Protein AF-V6LPE5-F1 (afdb_monomer)

Foldseek 3Di:
DDLLVVLCVVVVHDPVLLDQDDLVVLVVVDPDSVVSVVVSVVSVVVSVVVVVSSVVSSVVCVVVVVPDDPVPPDDDPVPVVPPPDDDDDDDDDDDDDDDDDDDDDDDDDDDDPPPCVVVVVVVVVVVVVVVVVVVVVVVVVVVVCVPPPPDVVVVVVVVVVVVVVVVVVVVVVVVVVVVVVVVVVVVVVVVVVVVVVVVVVVVVVVVVVVVVVVVVVVVVVVVVVVVVVVVVVVVVVVVVVVVVVVVVVVVVVVVVVVVVVVVVVVVVVVVVVVVVVVVVVVVVVVVVVVVVVVVVVVVVVVVVVVVVVVVVVVVVVVVVVVVVVVVVVVVVVVVVVVVVVVVVVVVVVVVVVVVVVVVVVVVVVVVVVVVVVVVVVVVVVVVVVVVVVVVVVVVVVVVVVVVVVVVVVVVVVVVVVVVVVVVVVVVVVVVVVVVVVCVVPDDDDDPDVVPPDPPDDDDDDD

Sequence (462 aa):
MSVRKLAAQRLGIQLADLKTPSKQEFINKYRDPAVADIHFNAYLDYQEKIISDLRVEEAQIEEKGILNFEFKTLGSPADL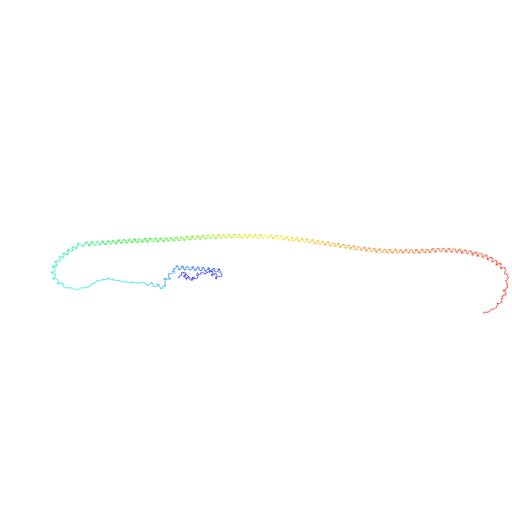EKYLKHDRSNANSRSNNMTQKQNPPHILKQLQVKQRYLQQLQEEKNHKSKLMNKMEEKQQHADQLAQNGSDSVKQQLEQQAQLKAEKQAKIEELRIDNMKKLEKQKQELNEKQIQKQAHMELQSERKEQELREKVIAQQALFTEKQEKINQINQAKKEQQERMKVEFEHKTAKANEFYEMNRQQKQQELHEKLVKEQEHLQQQMAETKRQLEIHQAQKVEKMEQKMAQIDQKLYEQKIKQQQEIEFKKQLSSERQQKMQERFDEKQKQQLLKQQKVVENQQTKFQQSEAIKQKQCQQTREAAEKEAAKAEIARKQAIQRQNREEYEKQIKFAQNEEKTEEVRMRKVAKEQENERIKMMSMHLNGIGDVEKAINVLKRSQGAE

Organism: NCBI:txid348837

pLDDT: mean 74.79, std 18.45, range [27.72, 95.12]

Radius of gyration: 140.26 Å; Cα contacts (8 Å, |Δi|>4): 39; chains: 1; bounding box: 260×106×391 Å

Secondary structure (DSSP, 8-state):
--HHHHHHHHHT--TTTT-PPPHHHHHTTSSSHHHHHHHHHHHHHHHHHHHHHHHHHHHHHHHTT-SSSHHHH---TTSGGGGGS--------------------------GGGGSHHHHHHHHHHHHHHHHHHHHHHHHHHHHHHSSSHHHHHHHHHHHHHHHHHHHHHHHHHHHHHHHHHHHHHHHHHHHHHHHHHHHHHHHHHHHHHHHHHHHHHHHHHHHHHHHHHHHHHHHHHHHHHHHHHHHHHHHHHHHHHHHHHHHHHHHHHHHHHHHHHHHHHHHHHHHHHHHHHHHHHHHHHHHHHHHHHHHHHHHHHHHHHHHHHHHHHHHHHHHHHHHHHHHHHHHHHHHHHHHHHHHHHHHHHHHHHHHHHHHHHHHHHHHHHHHHHHHHHHHHHHHHHHHHHHHHHHHHHHHHHHHHHHHHHHHHHHHHHHHHHHTT-------TTSS----------

Mean predicted aligned error: 23.84 Å

Structure (mmCIF, N/CA/C/O backbone):
data_AF-V6LPE5-F1
#
_entry.id   AF-V6LPE5-F1
#
loop_
_atom_site.group_PDB
_atom_site.id
_atom_site.type_symbol
_atom_site.label_atom_id
_atom_site.label_alt_id
_atom_site.label_comp_id
_atom_site.label_asym_id
_atom_site.label_entity_id
_atom_site.label_seq_id
_atom_site.pdbx_PDB_ins_code
_atom_site.Cartn_x
_atom_site.Cartn_y
_atom_site.Cartn_z
_atom_site.occupancy
_atom_site.B_iso_or_equiv
_atom_site.auth_seq_id
_atom_site.auth_comp_id
_atom_site.auth_asym_id
_atom_site.auth_atom_id
_atom_site.pdbx_PDB_model_num
ATOM 1 N N . MET A 1 1 ? 21.918 -23.410 -68.013 1.00 60.50 1 MET A N 1
ATOM 2 C CA . MET A 1 1 ? 21.530 -23.542 -66.587 1.00 60.50 1 MET A CA 1
ATOM 3 C C . MET A 1 1 ? 21.703 -22.168 -65.941 1.00 60.50 1 MET A C 1
ATOM 5 O O . MET A 1 1 ? 22.521 -21.418 -66.452 1.00 60.50 1 MET A O 1
ATOM 9 N N . SER A 1 2 ? 20.938 -21.788 -64.912 1.00 76.06 2 SER A N 1
ATOM 10 C CA . SER A 1 2 ? 21.169 -20.515 -64.199 1.00 76.06 2 SER A CA 1
ATOM 11 C C . SER A 1 2 ? 22.231 -20.677 -63.106 1.00 76.06 2 SER A C 1
ATOM 13 O O . SER A 1 2 ? 22.337 -21.767 -62.543 1.00 76.06 2 SER A O 1
ATOM 15 N N . VAL A 1 3 ? 22.961 -19.600 -62.777 1.00 76.12 3 VAL A N 1
ATOM 16 C CA . VAL A 1 3 ? 24.009 -19.569 -61.731 1.00 76.12 3 VAL A CA 1
ATOM 17 C C . VAL A 1 3 ? 23.500 -20.215 -60.440 1.00 76.12 3 VAL A C 1
ATOM 19 O O . VAL A 1 3 ? 24.021 -21.241 -60.017 1.00 76.12 3 VAL A O 1
ATOM 22 N N . ARG A 1 4 ? 22.365 -19.726 -59.922 1.00 78.00 4 ARG A N 1
ATOM 23 C CA . ARG A 1 4 ? 21.682 -20.246 -58.726 1.00 78.00 4 ARG A CA 1
ATOM 24 C C . ARG A 1 4 ? 21.377 -21.745 -58.736 1.00 78.00 4 ARG A C 1
ATOM 26 O O . ARG A 1 4 ? 21.377 -22.381 -57.687 1.00 78.00 4 ARG A O 1
ATOM 33 N N . LYS A 1 5 ? 21.091 -22.326 -59.909 1.00 79.06 5 LYS A N 1
ATOM 34 C CA . LYS A 1 5 ? 20.850 -23.774 -60.046 1.00 79.06 5 LYS A CA 1
ATOM 35 C C . LYS A 1 5 ? 22.156 -24.566 -60.007 1.00 79.06 5 LYS A C 1
ATOM 37 O O . LYS A 1 5 ? 22.173 -25.634 -59.409 1.00 79.06 5 LYS A O 1
ATOM 42 N N . LEU A 1 6 ? 23.233 -24.032 -60.586 1.00 77.00 6 LEU A N 1
ATOM 43 C CA . LEU A 1 6 ? 24.559 -24.647 -60.532 1.00 77.00 6 LEU A CA 1
ATOM 44 C C . LEU A 1 6 ? 25.176 -24.543 -59.126 1.00 77.00 6 LEU A C 1
ATOM 46 O O . LEU A 1 6 ? 25.705 -25.534 -58.633 1.00 77.00 6 LEU A O 1
ATOM 50 N N . ALA A 1 7 ? 25.040 -23.392 -58.459 1.00 79.00 7 ALA A N 1
ATOM 51 C CA . ALA A 1 7 ? 25.471 -23.183 -57.075 1.00 79.00 7 ALA A CA 1
ATOM 52 C C . ALA A 1 7 ? 24.767 -24.154 -56.113 1.00 79.00 7 ALA A C 1
ATOM 54 O O . ALA A 1 7 ? 25.421 -24.911 -55.399 1.00 79.00 7 ALA A O 1
ATOM 55 N N . ALA A 1 8 ? 23.431 -24.220 -56.166 1.00 80.19 8 ALA A N 1
ATOM 56 C CA . ALA A 1 8 ? 22.659 -25.160 -55.355 1.00 80.19 8 ALA A CA 1
ATOM 57 C C . ALA A 1 8 ? 23.017 -26.629 -55.648 1.00 80.19 8 ALA A C 1
ATOM 59 O O . ALA A 1 8 ? 23.163 -27.413 -54.715 1.00 80.19 8 ALA A O 1
ATOM 60 N N . GLN A 1 9 ? 23.245 -26.991 -56.918 1.00 78.62 9 GLN A N 1
ATOM 61 C CA . GLN A 1 9 ? 23.686 -28.339 -57.288 1.00 78.62 9 GLN A CA 1
ATOM 62 C C . GLN A 1 9 ? 25.085 -28.680 -56.742 1.00 78.62 9 GLN A C 1
ATOM 64 O O . GLN A 1 9 ? 25.290 -29.808 -56.300 1.00 78.62 9 GLN A O 1
ATOM 69 N N . ARG A 1 10 ? 26.035 -27.732 -56.738 1.00 77.75 10 ARG A N 1
ATOM 70 C CA . ARG A 1 10 ? 27.380 -27.927 -56.158 1.00 77.75 10 ARG A CA 1
ATOM 71 C C . ARG A 1 10 ? 27.350 -28.081 -54.639 1.00 77.75 10 ARG A C 1
ATOM 73 O O . ARG A 1 10 ? 28.078 -28.912 -54.109 1.00 77.75 10 ARG A O 1
ATOM 80 N N . LEU A 1 11 ? 26.498 -27.315 -53.958 1.00 79.50 11 LEU A N 1
ATOM 81 C CA . LEU A 1 11 ? 26.328 -27.373 -52.502 1.00 79.50 11 LEU A CA 1
ATOM 82 C C . LEU A 1 11 ? 25.383 -28.502 -52.035 1.00 79.50 11 LEU A C 1
ATOM 84 O O . LEU A 1 11 ? 25.209 -28.691 -50.835 1.00 79.50 11 LEU A O 1
ATOM 88 N N . GLY A 1 12 ? 24.760 -29.250 -52.955 1.00 79.88 12 GLY A N 1
ATOM 89 C CA . GLY A 1 12 ? 23.827 -30.342 -52.638 1.00 79.88 12 GLY A CA 1
ATOM 90 C C . GLY A 1 12 ? 22.448 -29.898 -52.123 1.00 79.88 12 GLY A C 1
ATOM 91 O O . GLY A 1 12 ? 21.710 -30.714 -51.577 1.00 79.88 12 GLY A O 1
ATOM 92 N N . ILE A 1 13 ? 22.090 -28.622 -52.291 1.00 79.56 13 ILE A N 1
ATOM 93 C CA . ILE A 1 13 ? 20.876 -27.997 -51.741 1.00 79.56 13 ILE A CA 1
ATOM 94 C C . ILE A 1 13 ? 19.728 -28.100 -52.750 1.00 79.56 13 ILE A C 1
ATOM 96 O O . ILE A 1 13 ? 19.902 -27.754 -53.924 1.00 79.56 13 ILE A O 1
ATOM 100 N N . GLN A 1 14 ? 18.521 -28.485 -52.320 1.00 77.00 14 GLN A N 1
ATOM 101 C CA . GLN A 1 14 ? 17.350 -28.364 -53.190 1.00 77.00 14 GLN A CA 1
ATOM 102 C C . GLN A 1 14 ? 16.795 -26.939 -53.112 1.00 77.00 14 GLN A C 1
ATOM 104 O O . GLN A 1 14 ? 16.502 -26.417 -52.042 1.00 77.00 14 GLN A O 1
ATOM 109 N N . LEU A 1 15 ? 16.558 -26.298 -54.261 1.00 73.56 15 LEU A N 1
ATOM 110 C CA . LEU A 1 15 ? 15.965 -24.950 -54.299 1.00 73.56 15 LEU A CA 1
ATOM 111 C C . LEU A 1 15 ? 14.528 -24.885 -53.736 1.00 73.56 15 LEU A C 1
ATOM 113 O O . LEU A 1 15 ? 14.000 -23.790 -53.552 1.00 73.56 15 LEU A O 1
ATOM 117 N N . ALA A 1 16 ? 13.893 -26.033 -53.478 1.00 71.12 16 ALA A N 1
ATOM 118 C CA . ALA A 1 16 ? 12.625 -26.121 -52.759 1.00 71.12 16 ALA A CA 1
ATOM 119 C C . ALA A 1 16 ? 12.782 -25.828 -51.255 1.00 71.12 16 ALA A C 1
ATOM 121 O O . ALA A 1 16 ? 11.888 -25.218 -50.670 1.00 71.12 16 ALA A O 1
ATOM 122 N N . ASP A 1 17 ? 13.928 -26.190 -50.669 1.00 67.19 17 ASP A N 1
ATOM 123 C CA . ASP A 1 17 ? 14.220 -26.054 -49.236 1.00 67.19 17 ASP A CA 1
ATOM 124 C C . ASP A 1 17 ? 14.424 -24.586 -48.827 1.00 67.19 17 ASP A C 1
ATOM 126 O O . ASP A 1 17 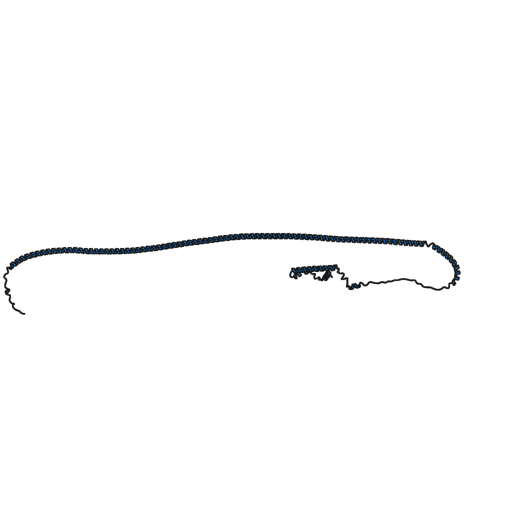? 14.309 -24.251 -47.655 1.00 67.19 17 ASP A O 1
ATOM 130 N N . LEU A 1 18 ? 14.655 -23.688 -49.794 1.00 68.75 18 LEU A N 1
ATOM 131 C CA . LEU A 1 18 ? 14.762 -22.232 -49.603 1.00 68.75 18 LEU A CA 1
ATOM 132 C C . LEU A 1 18 ? 13.405 -21.529 -49.406 1.00 68.75 18 LEU A C 1
ATOM 134 O O . LEU A 1 18 ? 13.332 -20.299 -49.422 1.00 68.75 18 LEU A O 1
ATOM 138 N N . LYS A 1 19 ? 12.307 -22.283 -49.288 1.00 74.94 19 LYS A N 1
ATOM 139 C CA . LYS A 1 19 ? 10.995 -21.741 -48.924 1.00 74.94 19 LYS A CA 1
ATOM 140 C C . LYS A 1 19 ? 10.864 -21.703 -47.408 1.00 74.94 19 LYS A C 1
ATOM 142 O O . LYS A 1 19 ? 10.616 -22.734 -46.790 1.00 74.94 19 LYS A O 1
ATOM 147 N N . THR A 1 20 ? 10.949 -20.511 -46.825 1.00 73.00 20 THR A N 1
ATOM 148 C CA . THR A 1 20 ? 10.632 -20.294 -45.410 1.00 73.00 20 THR A CA 1
ATOM 149 C C . THR A 1 20 ? 9.184 -20.721 -45.123 1.00 73.00 20 THR A C 1
ATOM 151 O O . THR A 1 20 ? 8.270 -20.138 -45.715 1.00 73.00 20 THR A O 1
ATOM 154 N N . PRO A 1 21 ? 8.934 -21.704 -44.236 1.00 76.50 21 PRO A N 1
ATOM 155 C CA . PRO A 1 21 ? 7.590 -22.001 -43.764 1.00 76.50 21 PRO A CA 1
ATOM 156 C C . PRO A 1 21 ? 7.073 -20.841 -42.912 1.00 76.50 21 PRO A C 1
ATOM 158 O O . PRO A 1 21 ? 7.843 -20.063 -42.339 1.00 76.50 21 PRO A O 1
ATOM 161 N N . SER A 1 22 ? 5.759 -20.724 -42.797 1.00 82.56 22 SER A N 1
ATOM 162 C CA . SER A 1 22 ? 5.137 -19.729 -41.930 1.00 82.56 22 SER A CA 1
ATOM 163 C C . SER A 1 22 ? 5.422 -20.028 -40.454 1.00 82.56 22 SER A C 1
ATOM 165 O O . SER A 1 22 ? 5.453 -21.182 -40.021 1.00 82.56 22 SER A O 1
A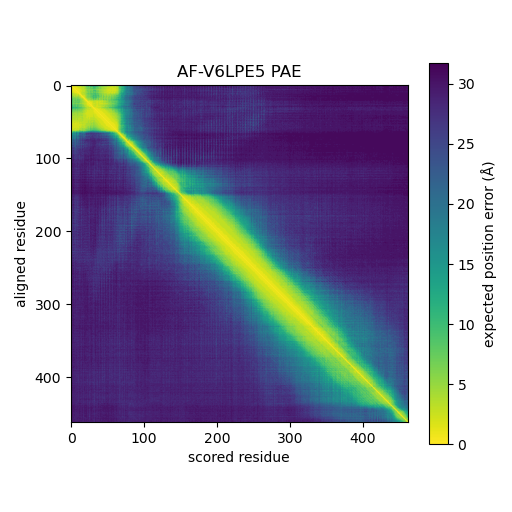TOM 167 N N . LYS A 1 23 ? 5.538 -18.978 -39.632 1.00 82.75 23 LYS A N 1
ATOM 168 C CA . LYS A 1 23 ? 5.640 -19.129 -38.170 1.00 82.75 23 LYS A CA 1
ATOM 169 C C . LYS A 1 23 ? 4.455 -19.918 -37.583 1.00 82.75 23 LYS A C 1
ATOM 171 O O . LYS A 1 23 ? 4.619 -20.643 -36.605 1.00 82.75 23 LYS A O 1
ATOM 176 N N . GLN A 1 24 ? 3.281 -19.849 -38.218 1.00 82.00 24 GLN A N 1
ATOM 177 C CA . GLN A 1 24 ? 2.101 -20.610 -37.809 1.00 82.00 24 GLN A CA 1
ATOM 178 C C . GLN A 1 24 ? 2.284 -22.128 -37.966 1.00 82.00 24 GLN A C 1
ATOM 180 O O . GLN A 1 24 ? 1.793 -22.880 -37.131 1.00 82.00 24 GLN A O 1
ATOM 185 N N . GLU A 1 25 ? 3.023 -22.604 -38.972 1.00 83.81 25 GLU A N 1
ATOM 186 C CA . GLU A 1 25 ? 3.313 -24.039 -39.133 1.00 83.81 25 GLU A CA 1
ATOM 187 C C . GLU A 1 25 ? 4.241 -24.571 -38.029 1.00 83.81 25 GLU A C 1
ATOM 189 O O . GLU A 1 25 ? 4.119 -25.730 -37.637 1.00 83.81 25 GLU A O 1
ATOM 194 N N . PHE A 1 26 ? 5.105 -23.723 -37.458 1.00 86.56 26 PHE A N 1
ATOM 195 C CA . PHE A 1 26 ? 5.878 -24.057 -36.257 1.00 86.56 26 PHE A CA 1
ATOM 196 C C . PHE A 1 26 ? 4.993 -24.047 -35.001 1.00 86.56 26 PHE A C 1
ATOM 198 O O . PHE A 1 26 ? 5.011 -25.017 -34.244 1.00 86.56 26 PHE A O 1
ATOM 205 N N . ILE A 1 27 ? 4.157 -23.020 -34.810 1.00 85.88 27 ILE A N 1
ATOM 206 C CA . ILE A 1 27 ? 3.204 -22.942 -33.681 1.00 85.88 27 ILE A CA 1
ATOM 207 C C . ILE A 1 27 ? 2.227 -24.132 -33.683 1.00 85.88 27 ILE A C 1
ATOM 209 O O . ILE A 1 27 ? 1.913 -24.674 -32.630 1.00 85.88 27 ILE A O 1
ATOM 213 N N . ASN A 1 28 ? 1.795 -24.601 -34.855 1.00 87.06 28 ASN A N 1
ATOM 214 C CA . ASN A 1 28 ? 0.926 -25.776 -34.983 1.00 87.06 28 ASN A CA 1
ATOM 215 C C . ASN A 1 28 ? 1.657 -27.113 -34.721 1.00 87.06 28 ASN A C 1
ATOM 217 O O . ASN A 1 28 ? 1.002 -28.138 -34.533 1.00 87.06 28 ASN A O 1
ATOM 221 N N . LYS A 1 29 ? 2.998 -27.128 -34.746 1.00 88.25 29 LYS A N 1
ATOM 222 C CA . LYS A 1 29 ? 3.840 -28.332 -34.625 1.00 88.25 29 LYS A CA 1
ATOM 223 C C . LYS A 1 29 ? 4.410 -28.534 -33.218 1.00 88.25 29 LYS A C 1
ATOM 225 O O . LYS A 1 29 ? 4.645 -29.674 -32.820 1.00 88.25 29 LYS A O 1
ATOM 230 N N . TYR A 1 30 ? 4.625 -27.456 -32.465 1.00 87.12 30 TYR A N 1
ATOM 231 C CA . TYR A 1 30 ? 5.146 -27.494 -31.097 1.00 87.12 30 TYR A CA 1
ATOM 232 C C . TYR A 1 30 ? 4.055 -27.113 -30.092 1.00 87.12 30 TYR A C 1
ATOM 234 O O . TYR A 1 30 ? 3.394 -26.093 -30.232 1.00 87.12 30 TYR A O 1
ATOM 242 N N . ARG A 1 31 ? 3.880 -27.927 -29.042 1.00 76.69 31 ARG A N 1
ATOM 243 C CA . ARG A 1 31 ? 2.819 -27.745 -28.029 1.00 76.69 31 ARG A CA 1
ATOM 244 C C . ARG A 1 31 ? 2.982 -26.478 -27.170 1.00 76.69 31 ARG A C 1
ATOM 246 O O . ARG A 1 31 ? 2.021 -26.052 -26.538 1.00 76.69 31 ARG A O 1
ATOM 253 N N . ASP A 1 32 ? 4.184 -25.912 -27.134 1.00 84.31 32 ASP A N 1
ATOM 254 C CA . ASP A 1 32 ? 4.533 -24.703 -26.392 1.00 84.31 32 ASP A CA 1
ATOM 255 C C . ASP A 1 32 ? 4.966 -23.602 -27.386 1.00 84.31 32 ASP A C 1
ATOM 257 O O . ASP A 1 32 ? 5.924 -23.821 -28.138 1.00 84.31 32 ASP A O 1
ATOM 261 N N . PRO A 1 33 ? 4.303 -22.426 -27.406 1.00 83.44 33 PRO A N 1
ATOM 262 C CA . PRO A 1 33 ? 4.685 -21.302 -28.260 1.00 83.44 33 PRO A CA 1
ATOM 263 C C . PRO A 1 33 ? 6.122 -20.803 -28.051 1.00 83.44 33 PRO A C 1
ATOM 265 O O . PRO A 1 33 ? 6.756 -20.388 -29.016 1.00 83.44 33 PRO A O 1
ATOM 268 N N . ALA A 1 34 ? 6.676 -20.870 -26.836 1.00 85.38 34 ALA A N 1
ATOM 269 C CA . ALA A 1 34 ? 8.060 -20.457 -26.585 1.00 85.38 34 ALA A CA 1
ATOM 270 C C . ALA A 1 34 ? 9.063 -21.420 -27.246 1.00 85.38 34 ALA A C 1
ATOM 272 O O . ALA A 1 34 ? 10.073 -20.996 -27.807 1.00 85.38 34 ALA A O 1
ATOM 273 N N . VAL A 1 35 ? 8.749 -22.719 -27.251 1.00 85.25 35 VAL A N 1
ATOM 274 C CA . VAL A 1 35 ? 9.527 -23.747 -27.961 1.00 85.25 35 VAL A CA 1
ATOM 275 C C . VAL A 1 35 ? 9.363 -23.605 -29.480 1.00 85.25 35 VAL A C 1
ATOM 277 O O . VAL A 1 35 ? 10.340 -23.763 -30.215 1.00 85.25 35 VAL A O 1
ATOM 280 N N . ALA A 1 36 ? 8.165 -23.246 -29.957 1.00 87.38 36 ALA A N 1
ATOM 281 C CA . ALA A 1 36 ? 7.928 -22.921 -31.364 1.00 87.38 36 ALA A CA 1
ATOM 282 C C . ALA A 1 36 ? 8.791 -21.733 -31.828 1.00 87.38 36 ALA A C 1
ATOM 284 O O . ALA A 1 36 ? 9.406 -21.812 -32.890 1.00 87.38 36 ALA A O 1
ATOM 285 N N . ASP A 1 37 ? 8.887 -20.675 -31.018 1.00 85.88 37 ASP A N 1
ATOM 286 C CA . ASP A 1 37 ? 9.694 -19.484 -31.306 1.00 85.88 37 ASP A CA 1
ATOM 287 C C . ASP A 1 37 ? 11.198 -19.790 -31.349 1.00 85.88 37 ASP A C 1
ATOM 289 O O . ASP A 1 37 ? 11.878 -19.362 -32.282 1.00 85.88 37 ASP A O 1
ATOM 293 N N . ILE A 1 38 ? 11.714 -20.590 -30.408 1.00 88.06 38 ILE A N 1
ATOM 294 C CA . ILE A 1 38 ? 13.120 -21.032 -30.411 1.00 88.06 38 ILE A CA 1
ATOM 295 C C . ILE A 1 38 ? 13.440 -21.826 -31.688 1.00 88.06 38 ILE A C 1
ATOM 297 O O . ILE A 1 38 ? 14.439 -21.549 -32.353 1.00 88.06 38 ILE A O 1
ATOM 301 N N . HIS A 1 39 ? 12.588 -22.784 -32.071 1.00 85.88 39 HIS A N 1
ATOM 302 C CA . HIS A 1 39 ? 12.804 -23.578 -33.284 1.00 85.88 39 HIS A CA 1
ATOM 303 C C . HIS A 1 39 ? 12.588 -22.792 -34.583 1.00 85.88 39 HIS A C 1
ATOM 305 O O . HIS A 1 39 ? 13.260 -23.083 -35.572 1.00 85.88 39 HIS A O 1
ATOM 311 N N . PHE A 1 40 ? 11.689 -21.805 -34.597 1.00 88.94 40 PHE A N 1
ATOM 312 C CA . PHE A 1 40 ? 11.494 -20.924 -35.748 1.00 88.94 40 PHE A CA 1
ATOM 313 C C . PHE A 1 40 ? 12.710 -20.016 -35.962 1.00 88.94 40 PHE A C 1
ATOM 315 O O . PHE A 1 40 ? 13.218 -19.942 -37.078 1.00 88.94 40 PHE A O 1
ATOM 322 N N . ASN A 1 41 ? 13.239 -19.404 -34.899 1.00 87.75 41 ASN A N 1
ATOM 323 C CA . ASN A 1 41 ? 14.437 -18.565 -34.981 1.00 87.75 41 ASN A CA 1
ATOM 324 C C . ASN A 1 41 ? 15.661 -19.383 -35.432 1.00 87.75 41 ASN A C 1
ATOM 326 O O . ASN A 1 41 ? 16.302 -19.019 -36.411 1.00 87.75 41 ASN A O 1
ATOM 330 N N . ALA A 1 42 ? 15.903 -20.555 -34.832 1.00 85.62 42 ALA A N 1
ATOM 331 C CA . ALA A 1 42 ? 16.995 -21.442 -35.249 1.00 85.62 42 ALA A CA 1
ATOM 332 C C . ALA A 1 42 ? 16.862 -21.937 -36.708 1.00 85.62 42 ALA A C 1
ATOM 334 O O . ALA A 1 42 ? 17.862 -22.242 -37.362 1.00 85.62 42 ALA A O 1
ATOM 335 N N . TYR A 1 43 ? 15.637 -22.017 -37.241 1.00 86.75 43 TYR A N 1
ATOM 336 C CA . TYR A 1 43 ? 15.401 -22.307 -38.656 1.00 86.75 43 TYR A CA 1
ATOM 337 C C . TYR A 1 43 ? 15.701 -21.098 -39.559 1.00 86.75 43 TYR A C 1
ATOM 339 O O . TYR A 1 43 ? 16.234 -21.284 -40.653 1.00 86.75 43 TYR A O 1
ATOM 347 N N . LEU A 1 44 ? 15.405 -19.870 -39.115 1.00 86.38 44 LEU A N 1
ATOM 348 C CA . LEU A 1 44 ? 15.802 -18.649 -39.824 1.00 86.38 44 LEU A CA 1
ATOM 349 C C . LEU A 1 44 ? 17.329 -18.508 -39.879 1.00 86.38 44 LEU A C 1
ATOM 351 O O . LEU A 1 44 ? 17.859 -18.310 -40.968 1.00 86.38 44 LEU A O 1
ATOM 355 N N . ASP A 1 45 ? 18.037 -18.719 -38.765 1.00 84.75 45 ASP A N 1
ATOM 356 C CA . ASP A 1 45 ? 19.509 -18.687 -38.715 1.00 84.75 45 ASP A CA 1
ATOM 357 C C . ASP A 1 45 ? 20.132 -19.684 -39.718 1.00 84.75 45 ASP A C 1
ATOM 359 O O . ASP A 1 45 ? 21.095 -19.382 -40.430 1.00 84.75 45 ASP A O 1
ATOM 363 N N . TYR A 1 46 ? 19.545 -20.882 -39.820 1.00 84.25 46 TYR A N 1
ATOM 364 C CA . TYR A 1 46 ? 19.949 -21.915 -40.776 1.00 84.25 46 TYR A CA 1
ATOM 365 C C . TYR A 1 46 ? 19.656 -21.524 -42.237 1.00 84.25 46 TYR A C 1
ATOM 367 O O . TYR A 1 46 ? 20.497 -21.749 -43.111 1.00 84.25 46 TYR A O 1
ATOM 375 N N . GLN A 1 47 ? 18.506 -20.895 -42.509 1.00 84.12 47 GLN A N 1
ATOM 376 C CA . GLN A 1 47 ? 18.164 -20.358 -43.833 1.00 84.12 47 GLN A CA 1
ATOM 377 C C . GLN A 1 47 ? 19.090 -19.215 -44.254 1.00 84.12 47 GLN A C 1
ATOM 379 O O . GLN A 1 47 ? 19.584 -19.223 -45.381 1.00 84.12 47 GLN A O 1
ATOM 384 N N . GLU A 1 48 ? 19.363 -18.249 -43.374 1.00 85.50 48 GLU A N 1
ATOM 385 C CA . GLU A 1 48 ? 20.269 -17.138 -43.683 1.00 85.50 48 GLU A CA 1
ATOM 386 C C . GLU A 1 48 ? 21.681 -17.641 -43.982 1.00 85.50 48 GLU A C 1
ATOM 388 O O . GLU A 1 48 ? 22.287 -17.200 -44.963 1.00 85.50 48 GLU A O 1
ATOM 393 N N . LYS A 1 49 ? 22.166 -18.641 -43.230 1.00 86.06 49 LYS A N 1
ATOM 394 C CA . LYS A 1 49 ? 23.430 -19.314 -43.542 1.00 86.06 49 LYS A CA 1
ATOM 395 C C . LYS A 1 49 ? 23.406 -19.963 -44.930 1.00 86.06 49 LYS A C 1
ATOM 397 O O . LYS A 1 49 ? 24.287 -19.676 -45.734 1.00 86.06 49 LYS A O 1
ATOM 402 N N . ILE A 1 50 ? 22.398 -20.779 -45.245 1.00 83.38 50 ILE A N 1
ATOM 403 C CA . ILE A 1 50 ? 22.271 -21.418 -46.568 1.00 83.38 50 ILE A CA 1
ATOM 404 C C . ILE A 1 50 ? 22.227 -20.377 -47.697 1.00 83.38 50 ILE A C 1
ATOM 406 O O . ILE A 1 50 ? 22.857 -20.559 -48.739 1.00 83.38 50 ILE A O 1
ATOM 410 N N . ILE A 1 51 ? 21.499 -19.275 -47.505 1.00 85.12 51 ILE A N 1
ATOM 411 C CA . ILE A 1 51 ? 21.392 -18.192 -48.489 1.00 85.12 51 ILE A CA 1
ATOM 412 C C . ILE A 1 51 ? 22.728 -17.445 -48.634 1.00 85.12 51 ILE A C 1
ATOM 414 O O . ILE A 1 51 ? 23.068 -17.029 -49.743 1.00 85.12 51 ILE A O 1
ATOM 418 N N . SER A 1 52 ? 23.501 -17.302 -47.556 1.00 87.06 52 SER A N 1
ATOM 419 C CA . SER A 1 52 ? 24.862 -16.759 -47.593 1.00 87.06 52 SER A CA 1
ATOM 420 C C . SER A 1 52 ? 25.817 -17.681 -48.357 1.00 87.06 52 SER A C 1
ATOM 422 O O . SER A 1 52 ? 26.470 -17.232 -49.298 1.00 87.06 52 SER A O 1
ATOM 424 N N . ASP A 1 53 ? 25.852 -18.971 -48.013 1.00 82.19 53 ASP A N 1
ATOM 425 C CA . ASP A 1 53 ? 26.710 -19.975 -48.655 1.00 82.19 53 ASP A CA 1
ATOM 426 C C . ASP A 1 53 ? 26.392 -20.086 -50.163 1.00 82.19 53 ASP A C 1
ATOM 428 O O . ASP A 1 53 ? 27.298 -20.109 -50.999 1.00 82.19 53 ASP A O 1
ATOM 432 N N . LEU A 1 54 ? 25.104 -20.034 -50.536 1.00 84.81 54 LEU A N 1
ATOM 433 C CA . LEU A 1 54 ? 24.659 -19.953 -51.932 1.00 84.81 54 LEU A CA 1
ATOM 434 C C . LEU A 1 54 ? 25.166 -18.701 -52.651 1.00 84.81 54 LEU A C 1
ATOM 436 O O . LEU A 1 54 ? 25.666 -18.829 -53.763 1.00 84.81 54 LEU A O 1
ATOM 440 N N . ARG A 1 55 ? 25.063 -17.511 -52.045 1.00 88.38 55 ARG A N 1
ATOM 441 C CA . ARG A 1 55 ? 25.548 -16.257 -52.657 1.00 88.38 55 ARG A CA 1
ATOM 442 C C . ARG A 1 55 ? 27.061 -16.260 -52.864 1.00 88.38 55 ARG A C 1
ATOM 444 O O . ARG A 1 55 ? 27.537 -15.712 -53.854 1.00 88.38 55 ARG A O 1
ATOM 451 N N . VAL A 1 56 ? 27.814 -16.877 -51.952 1.00 86.00 56 VAL A N 1
ATOM 452 C CA . VAL A 1 56 ? 29.270 -17.034 -52.083 1.00 86.00 56 VAL A CA 1
ATOM 453 C C . VAL A 1 56 ? 29.617 -17.971 -53.243 1.00 86.00 56 VAL A C 1
ATOM 455 O O . VAL A 1 56 ? 30.516 -17.658 -54.021 1.00 86.00 56 VAL A O 1
ATOM 458 N N . GLU A 1 57 ? 28.898 -19.083 -53.416 1.00 81.94 57 GLU A N 1
ATOM 459 C CA . GLU A 1 57 ? 29.111 -19.981 -54.561 1.00 81.94 57 GLU A CA 1
ATOM 460 C C . GLU A 1 57 ? 28.602 -19.378 -55.887 1.00 81.94 57 GLU A C 1
ATOM 462 O O . GLU A 1 57 ? 29.242 -19.558 -56.922 1.00 81.94 57 GLU A O 1
ATOM 467 N N . GLU A 1 58 ? 27.508 -18.605 -55.876 1.00 82.75 58 GLU A N 1
ATOM 468 C CA . GLU A 1 58 ? 27.054 -17.811 -57.030 1.00 82.75 58 GLU A CA 1
ATOM 469 C C . GLU A 1 58 ? 28.144 -16.823 -57.476 1.00 82.75 58 GLU A C 1
ATOM 471 O O . GLU A 1 58 ? 28.556 -16.855 -58.637 1.00 82.75 58 GLU A O 1
ATOM 476 N N . ALA A 1 59 ? 28.682 -16.028 -56.544 1.00 80.50 59 ALA A N 1
ATOM 477 C CA . ALA A 1 59 ? 29.772 -15.093 -56.814 1.00 80.50 59 ALA A CA 1
ATOM 478 C C . ALA A 1 59 ? 31.041 -15.805 -57.314 1.00 80.50 59 ALA A C 1
ATOM 480 O O . ALA A 1 59 ? 31.656 -15.342 -58.269 1.00 80.50 59 ALA A O 1
ATOM 481 N N . GLN A 1 60 ? 31.406 -16.963 -56.750 1.00 77.12 60 GLN A N 1
ATOM 482 C CA . GLN A 1 60 ? 32.544 -17.751 -57.241 1.00 77.12 60 GLN A CA 1
ATOM 483 C C . GLN A 1 60 ? 32.324 -18.337 -58.644 1.00 77.12 60 GLN A C 1
ATOM 485 O O . GLN A 1 60 ? 33.295 -18.516 -59.379 1.00 77.12 60 GLN A O 1
ATOM 490 N N . ILE A 1 61 ? 31.092 -18.677 -59.035 1.00 73.75 61 ILE A N 1
ATOM 491 C CA . ILE A 1 61 ? 30.780 -19.135 -60.402 1.00 73.75 61 ILE A CA 1
ATOM 492 C C . ILE A 1 61 ? 30.892 -17.975 -61.399 1.00 73.75 61 ILE A C 1
ATOM 494 O O . ILE A 1 61 ? 31.403 -18.174 -62.505 1.00 73.75 61 ILE A O 1
ATOM 498 N N . GLU A 1 62 ? 30.444 -16.782 -61.005 1.00 75.38 62 GLU A N 1
ATOM 499 C CA . GLU A 1 62 ? 30.531 -15.558 -61.808 1.00 75.38 62 GLU A CA 1
ATOM 500 C C . GLU A 1 62 ? 31.984 -15.066 -61.945 1.00 75.38 62 GLU A C 1
ATOM 502 O O . GLU A 1 62 ? 32.445 -14.838 -63.063 1.00 75.38 62 GLU A O 1
ATOM 507 N N . GLU A 1 63 ? 32.744 -15.009 -60.846 1.00 69.69 63 GLU A N 1
ATOM 508 C CA . GLU A 1 63 ? 34.165 -14.623 -60.810 1.00 69.69 63 GLU A CA 1
ATOM 509 C C . GLU A 1 63 ? 35.055 -15.580 -61.617 1.00 69.69 63 GLU A C 1
ATOM 511 O O . GLU A 1 63 ? 35.931 -15.140 -62.361 1.00 69.69 63 GLU A O 1
ATOM 516 N N . LYS A 1 64 ? 34.803 -16.895 -61.542 1.00 64.56 64 LYS A N 1
ATOM 517 C CA . LYS A 1 64 ? 35.540 -17.908 -62.324 1.00 64.56 64 LYS A CA 1
ATOM 518 C C . LYS A 1 64 ? 35.145 -17.935 -63.807 1.00 64.56 64 LYS A C 1
ATOM 520 O O . LYS A 1 64 ? 35.628 -18.794 -64.539 1.00 64.56 64 LYS A O 1
ATOM 525 N N . GLY A 1 65 ? 34.265 -17.037 -64.261 1.00 56.91 65 GLY A N 1
ATOM 526 C CA . GLY A 1 65 ? 33.934 -16.853 -65.675 1.00 56.91 65 GLY A CA 1
ATOM 527 C C . GLY A 1 65 ? 33.190 -18.020 -66.333 1.00 56.91 65 GLY A C 1
ATOM 528 O O . GLY A 1 65 ? 33.059 -18.036 -67.557 1.00 56.91 65 GLY A O 1
ATOM 529 N N . ILE A 1 66 ? 32.669 -18.987 -65.562 1.00 54.59 66 ILE A N 1
ATOM 530 C CA . ILE A 1 66 ? 32.054 -20.224 -66.085 1.00 54.59 66 ILE A CA 1
ATOM 531 C C . ILE A 1 66 ? 30.603 -19.961 -66.531 1.00 54.59 66 I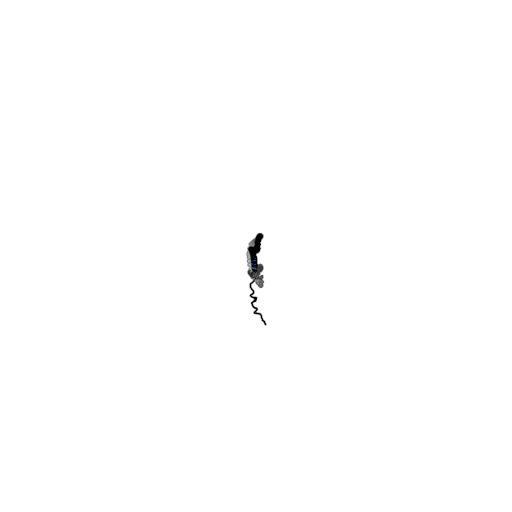LE A C 1
ATOM 533 O O . ILE A 1 66 ? 29.649 -20.621 -66.107 1.00 54.59 66 ILE A O 1
ATOM 537 N N . LEU A 1 67 ? 30.423 -18.963 -67.400 1.00 48.00 67 LEU A N 1
ATOM 538 C CA . LEU A 1 67 ? 29.136 -18.536 -67.933 1.00 48.00 67 LEU A CA 1
ATOM 539 C C . LEU A 1 67 ? 29.142 -18.458 -69.465 1.00 48.00 67 LEU A C 1
ATOM 541 O O . LEU A 1 67 ? 29.706 -17.570 -70.094 1.00 48.00 67 LEU A O 1
ATOM 545 N N . ASN A 1 68 ? 28.394 -19.392 -70.054 1.00 45.38 68 ASN A N 1
ATOM 546 C CA . ASN A 1 68 ? 27.906 -19.430 -71.437 1.00 45.38 68 ASN A CA 1
ATOM 547 C C . ASN A 1 68 ? 28.893 -19.625 -72.605 1.00 45.38 68 ASN A C 1
ATOM 549 O O . ASN A 1 68 ? 28.395 -19.963 -73.680 1.00 45.38 68 ASN A O 1
ATOM 553 N N . PHE A 1 69 ? 30.219 -19.510 -72.452 1.00 40.91 69 PHE A N 1
ATOM 554 C CA . PHE A 1 69 ? 31.141 -19.838 -73.560 1.00 40.91 69 PHE A CA 1
ATOM 555 C C . PHE A 1 69 ? 31.541 -21.327 -73.586 1.00 40.91 69 PHE A C 1
ATOM 557 O O . PHE A 1 69 ? 31.148 -22.067 -74.489 1.00 40.91 69 PHE A O 1
ATOM 564 N N . GLU A 1 70 ? 32.257 -21.799 -72.563 1.00 44.78 70 GLU A N 1
ATOM 565 C CA . GLU A 1 70 ? 33.011 -23.067 -72.619 1.00 44.78 70 GLU A CA 1
ATOM 566 C C . GLU A 1 70 ? 32.158 -24.348 -72.684 1.00 44.78 70 GLU A C 1
ATOM 568 O O . GLU A 1 70 ? 32.643 -25.381 -73.129 1.00 44.78 70 GLU A O 1
ATOM 573 N N . PHE A 1 71 ? 30.865 -24.284 -72.344 1.00 44.66 71 PHE A N 1
ATOM 574 C CA . PHE A 1 71 ? 29.921 -25.408 -72.488 1.00 44.66 71 PHE A CA 1
ATOM 575 C C . PHE A 1 71 ? 29.183 -25.455 -73.844 1.00 44.66 71 PHE A C 1
ATOM 577 O O . PHE A 1 71 ? 28.240 -26.234 -74.007 1.00 44.66 71 PHE A O 1
ATOM 584 N N . LYS A 1 72 ? 29.572 -24.617 -74.816 1.00 45.53 72 LYS A N 1
ATOM 585 C CA . LYS A 1 72 ? 29.046 -24.652 -76.196 1.00 45.53 72 LYS A CA 1
ATOM 586 C C . LYS A 1 72 ? 30.109 -24.638 -77.294 1.00 45.53 72 LYS A C 1
ATOM 588 O O . LYS A 1 72 ? 29.792 -25.045 -78.408 1.00 45.53 72 LYS A O 1
ATOM 593 N N . THR A 1 73 ? 31.322 -24.160 -77.021 1.00 47.31 73 THR A N 1
ATOM 594 C CA . THR A 1 73 ? 32.392 -24.032 -78.030 1.00 47.31 73 THR A CA 1
ATOM 595 C C . THR A 1 73 ? 33.475 -25.104 -77.938 1.00 47.31 73 THR A C 1
ATOM 597 O O . THR A 1 73 ? 34.207 -25.291 -78.907 1.00 47.31 73 THR A O 1
ATOM 600 N N . LEU A 1 74 ? 33.549 -25.848 -76.830 1.00 40.72 74 LEU A N 1
ATOM 601 C CA . LEU A 1 74 ? 34.421 -27.012 -76.688 1.00 40.72 74 LEU A CA 1
ATOM 602 C C . LEU A 1 74 ? 33.577 -28.291 -76.718 1.00 40.72 74 LEU A C 1
ATOM 604 O O . LEU A 1 74 ? 32.767 -28.548 -75.828 1.00 40.72 74 LEU A O 1
ATOM 608 N N . GLY A 1 75 ? 33.749 -29.067 -77.789 1.00 38.81 75 GLY A N 1
ATOM 609 C CA . GLY A 1 75 ? 33.195 -30.414 -77.910 1.00 38.81 75 GLY A CA 1
ATOM 610 C C . GLY A 1 75 ? 33.942 -31.426 -77.036 1.00 38.81 75 GLY A C 1
ATOM 611 O O . GLY A 1 75 ? 34.773 -31.071 -76.201 1.00 38.81 75 GLY A O 1
ATOM 612 N N . SER A 1 76 ? 33.663 -32.713 -77.255 1.00 42.56 76 SER A N 1
ATOM 613 C CA . SER A 1 76 ? 34.399 -33.799 -76.599 1.00 42.56 76 SER A CA 1
ATOM 614 C C . SER A 1 76 ? 35.916 -33.649 -76.821 1.00 42.56 76 SER A C 1
ATOM 616 O O . SER A 1 76 ? 36.320 -33.337 -77.945 1.00 42.56 76 SER A O 1
ATOM 618 N N . PRO A 1 77 ? 36.778 -33.942 -75.823 1.00 46.41 77 PRO A N 1
ATOM 619 C CA . PRO A 1 77 ? 38.237 -33.912 -75.989 1.00 46.41 77 PRO A CA 1
ATOM 620 C C . PRO A 1 77 ? 38.776 -34.739 -77.173 1.00 46.41 77 PRO A C 1
ATOM 622 O O . PRO A 1 77 ? 39.890 -34.496 -77.626 1.00 46.41 77 PRO A O 1
ATOM 625 N N . ALA A 1 78 ? 37.985 -35.682 -77.699 1.00 42.81 78 ALA A N 1
ATOM 626 C CA . ALA A 1 78 ? 38.318 -36.501 -78.864 1.00 42.81 78 ALA A CA 1
ATOM 627 C C . ALA A 1 78 ? 38.384 -35.738 -80.209 1.00 42.81 78 ALA A C 1
ATOM 629 O O . ALA A 1 78 ? 39.016 -36.227 -81.145 1.00 42.81 78 ALA A O 1
ATOM 630 N N . ASP A 1 79 ? 37.744 -34.570 -80.349 1.00 43.53 79 ASP A N 1
ATOM 631 C CA . ASP A 1 79 ? 37.628 -33.895 -81.657 1.00 43.53 79 ASP A CA 1
ATOM 632 C C . ASP A 1 79 ? 38.749 -32.881 -81.955 1.00 43.53 79 ASP A C 1
ATOM 634 O O . ASP A 1 79 ? 38.977 -32.532 -83.117 1.00 43.53 79 ASP A O 1
ATOM 638 N N . LEU A 1 80 ? 39.510 -32.456 -80.940 1.00 42.88 80 LEU A N 1
ATOM 639 C CA . LEU A 1 80 ? 40.608 -31.487 -81.093 1.00 42.88 80 LEU A CA 1
ATOM 640 C C . LEU A 1 80 ? 41.849 -32.055 -81.807 1.00 42.88 80 LEU A C 1
ATOM 642 O O . LEU A 1 80 ? 42.624 -31.295 -82.387 1.00 42.88 80 LEU A O 1
ATOM 646 N N . GLU A 1 81 ? 42.032 -33.378 -81.833 1.00 43.88 81 GLU A N 1
ATOM 647 C CA . GLU A 1 81 ? 43.235 -34.010 -82.402 1.00 43.88 81 GLU A CA 1
ATOM 648 C C . GLU A 1 81 ? 43.303 -33.935 -83.947 1.00 43.88 81 GLU A C 1
ATOM 650 O O . GLU A 1 81 ? 44.368 -34.102 -84.545 1.00 43.88 81 GLU A O 1
ATOM 655 N N . LYS A 1 82 ? 42.182 -33.633 -84.620 1.00 46.72 82 LYS A N 1
ATOM 656 C CA . LYS A 1 82 ? 42.092 -33.594 -86.094 1.00 46.72 82 LYS A CA 1
ATOM 657 C C . LYS A 1 82 ? 42.601 -32.299 -86.735 1.00 46.72 82 LYS A C 1
ATOM 659 O O . LYS A 1 82 ? 42.941 -32.318 -87.914 1.00 46.72 82 LYS A O 1
ATOM 664 N N . TYR A 1 83 ? 42.690 -31.192 -85.994 1.00 42.28 83 TYR A N 1
ATOM 665 C CA . TYR A 1 83 ? 43.052 -29.880 -86.560 1.00 42.28 83 TYR A CA 1
ATOM 666 C C . TYR A 1 83 ? 44.562 -29.581 -86.605 1.00 42.28 83 TYR A C 1
ATOM 668 O O . TYR A 1 83 ? 44.966 -28.570 -87.172 1.00 42.28 83 TYR A O 1
ATOM 676 N N . LEU A 1 84 ? 45.411 -30.461 -86.062 1.00 37.97 84 LEU A N 1
ATOM 677 C CA . LEU A 1 84 ? 46.868 -30.256 -85.970 1.00 37.97 84 LEU A CA 1
ATOM 678 C C . LEU A 1 84 ? 47.698 -30.992 -87.042 1.00 37.97 84 LEU A C 1
ATOM 680 O O . LEU A 1 84 ? 48.925 -31.037 -86.953 1.00 37.97 84 LEU A O 1
ATOM 684 N N . LYS A 1 85 ? 47.055 -31.572 -88.066 1.00 37.41 85 LYS A N 1
ATOM 685 C CA . LYS A 1 85 ? 47.726 -32.318 -89.148 1.00 37.41 85 LYS A CA 1
ATOM 686 C C . LYS A 1 85 ? 47.107 -32.064 -90.527 1.00 37.41 85 LYS A C 1
ATOM 688 O O . LYS A 1 85 ? 46.508 -32.973 -91.078 1.00 37.41 85 LYS A O 1
ATOM 693 N N . HIS A 1 86 ? 47.306 -30.876 -91.101 1.00 34.09 86 HIS A N 1
ATOM 694 C CA . HIS A 1 86 ? 47.417 -30.672 -92.559 1.00 34.09 86 HIS A CA 1
ATOM 695 C C . HIS A 1 86 ? 47.860 -29.233 -92.870 1.00 34.09 86 HIS A C 1
ATOM 697 O O . HIS A 1 86 ? 47.022 -28.345 -92.912 1.00 34.09 86 HIS A O 1
ATOM 703 N N . ASP A 1 87 ? 49.157 -29.020 -93.137 1.00 30.45 87 ASP A N 1
ATOM 704 C CA . ASP A 1 87 ? 49.575 -28.090 -94.202 1.00 30.45 87 ASP A CA 1
ATOM 705 C C . ASP A 1 87 ? 51.062 -28.256 -94.571 1.00 30.45 87 ASP A C 1
ATOM 707 O O . ASP A 1 87 ? 51.963 -27.855 -93.832 1.00 30.45 87 ASP A O 1
ATOM 711 N N . ARG A 1 88 ? 51.334 -28.877 -95.726 1.00 28.61 88 ARG A N 1
ATOM 712 C CA . ARG A 1 88 ? 52.633 -28.852 -96.423 1.00 28.61 88 ARG A CA 1
ATOM 713 C C . ARG A 1 88 ? 52.427 -29.129 -97.912 1.00 28.61 88 ARG A C 1
ATOM 715 O O . ARG A 1 88 ? 51.593 -29.944 -98.286 1.00 28.61 88 ARG A O 1
ATOM 722 N N . SER A 1 89 ? 53.291 -28.503 -98.714 1.00 30.66 89 SER A N 1
ATOM 723 C CA . SER A 1 89 ? 53.494 -28.684 -100.160 1.00 30.66 89 SER A CA 1
ATOM 724 C C . SER A 1 89 ? 52.288 -28.477 -101.085 1.00 30.66 89 SER A C 1
ATOM 726 O O . SER A 1 89 ? 51.424 -29.338 -101.207 1.00 30.66 89 SER A O 1
ATOM 728 N N . ASN A 1 90 ? 52.397 -27.461 -101.947 1.00 28.86 90 ASN A N 1
ATOM 729 C CA . ASN A 1 90 ? 52.444 -27.758 -103.378 1.00 28.86 90 ASN A CA 1
ATOM 730 C C . ASN A 1 90 ? 53.254 -26.712 -104.162 1.00 28.86 90 ASN A C 1
ATOM 732 O O . ASN A 1 90 ? 53.411 -25.577 -103.717 1.00 28.86 90 ASN A O 1
ATOM 736 N N . ALA A 1 91 ? 53.781 -27.106 -105.320 1.00 28.72 91 ALA A N 1
ATOM 737 C CA . ALA A 1 91 ? 54.526 -26.247 -106.241 1.00 28.72 91 ALA A CA 1
ATOM 738 C C . ALA A 1 91 ? 54.226 -26.665 -107.688 1.00 28.72 91 ALA A C 1
ATOM 740 O O . ALA A 1 91 ? 53.987 -27.845 -107.939 1.00 28.72 91 ALA A O 1
ATOM 741 N N . ASN A 1 92 ? 54.258 -25.732 -108.648 1.00 30.14 92 ASN A N 1
ATOM 742 C CA . ASN A 1 92 ? 54.331 -26.082 -110.072 1.00 30.14 92 ASN A CA 1
ATOM 743 C C . ASN A 1 92 ? 54.805 -24.919 -110.964 1.00 30.14 92 ASN A C 1
ATOM 745 O O . ASN A 1 92 ? 54.937 -23.785 -110.505 1.00 30.14 92 ASN A O 1
ATOM 749 N N . SER A 1 93 ? 55.119 -25.213 -112.230 1.00 31.64 93 SER A N 1
ATOM 750 C CA . SER A 1 93 ? 55.883 -24.333 -113.140 1.00 31.64 93 SER A CA 1
ATOM 751 C C . SER A 1 93 ? 55.408 -24.439 -114.599 1.00 31.64 93 SER A C 1
ATOM 753 O O . SER A 1 93 ? 54.846 -25.478 -114.936 1.00 31.64 93 SER A O 1
ATOM 755 N N . ARG A 1 94 ? 55.683 -23.422 -115.455 1.00 29.75 94 ARG A N 1
ATOM 756 C CA . ARG A 1 94 ? 55.855 -23.447 -116.952 1.00 29.75 94 ARG A CA 1
ATOM 757 C C . ARG A 1 94 ? 55.680 -22.036 -117.589 1.00 29.75 94 ARG A C 1
ATOM 759 O O . ARG A 1 94 ? 55.031 -21.214 -116.959 1.00 29.75 94 ARG A O 1
ATOM 766 N N . SER A 1 95 ? 56.096 -21.692 -118.829 1.00 33.47 95 SER A N 1
ATOM 767 C CA . SER A 1 95 ? 57.279 -22.034 -119.682 1.00 33.47 95 SER A CA 1
ATOM 768 C C . SER A 1 95 ? 57.181 -21.413 -121.114 1.00 33.47 95 SER A C 1
ATOM 770 O O . SER A 1 95 ? 56.060 -21.253 -121.586 1.00 33.47 95 SER A O 1
ATOM 772 N N . ASN A 1 96 ? 58.315 -21.287 -121.845 1.00 32.16 96 ASN A N 1
ATOM 773 C CA . ASN A 1 96 ? 58.479 -21.193 -123.337 1.00 32.16 96 ASN A CA 1
ATOM 774 C C . ASN A 1 96 ? 58.212 -19.828 -124.036 1.00 32.16 96 ASN A C 1
ATOM 776 O O . ASN A 1 96 ? 57.425 -19.042 -123.526 1.00 32.16 96 ASN A O 1
ATOM 780 N N . ASN A 1 97 ? 58.795 -19.454 -125.202 1.00 31.92 97 ASN A N 1
ATOM 781 C CA . ASN A 1 97 ? 59.840 -20.005 -126.124 1.00 31.92 97 ASN A CA 1
ATOM 782 C C . ASN A 1 97 ? 60.579 -18.812 -126.833 1.00 31.92 97 ASN A C 1
ATOM 784 O O . ASN A 1 97 ? 60.057 -17.706 -126.759 1.00 31.92 97 ASN A O 1
ATOM 788 N N . MET A 1 98 ? 61.751 -18.833 -127.511 1.00 30.34 98 MET A N 1
ATOM 789 C CA . MET A 1 98 ? 62.725 -19.815 -128.076 1.00 30.34 98 MET A CA 1
ATOM 790 C C . MET A 1 98 ? 62.670 -20.038 -129.622 1.00 30.34 98 MET A C 1
ATOM 792 O O . MET A 1 98 ? 61.726 -20.652 -130.113 1.00 30.34 98 MET A O 1
ATOM 796 N N . THR A 1 99 ? 63.718 -19.609 -130.367 1.00 28.95 99 THR A N 1
ATOM 797 C CA . THR A 1 99 ? 63.975 -19.895 -131.814 1.00 28.95 99 THR A CA 1
ATOM 798 C C . THR A 1 99 ? 65.489 -19.912 -132.161 1.00 28.95 99 THR A C 1
ATOM 800 O O . THR A 1 99 ? 66.287 -19.331 -131.428 1.00 28.95 99 THR A O 1
ATOM 803 N N . GLN A 1 100 ? 65.913 -20.573 -133.259 1.00 27.72 100 GLN A N 1
ATOM 804 C CA . GLN A 1 100 ? 67.321 -20.974 -133.534 1.00 27.72 100 GLN A CA 1
ATOM 805 C C . GLN A 1 100 ? 67.905 -20.555 -134.916 1.00 27.72 100 GLN A C 1
ATOM 807 O O . GLN A 1 100 ? 67.185 -20.089 -135.795 1.00 27.72 100 GLN A O 1
ATOM 812 N N . LYS A 1 101 ? 69.216 -20.807 -135.126 1.00 29.22 101 LYS A N 1
ATOM 813 C CA . LYS A 1 101 ? 69.931 -20.883 -136.429 1.00 29.22 101 LYS A CA 1
ATOM 814 C C . LYS A 1 101 ? 70.510 -22.296 -136.651 1.00 29.22 101 LYS A C 1
ATOM 816 O O . LYS A 1 101 ? 70.826 -22.964 -135.671 1.00 29.22 101 LYS A O 1
ATOM 821 N N . GLN A 1 102 ? 70.751 -22.699 -137.906 1.00 28.41 102 GLN A N 1
ATOM 822 C CA . GLN A 1 102 ? 71.522 -23.904 -138.287 1.00 28.41 102 GLN A CA 1
ATOM 823 C C . GLN A 1 102 ? 72.374 -23.681 -139.562 1.00 28.41 102 GLN A C 1
ATOM 825 O O . GLN A 1 102 ? 72.115 -22.734 -140.301 1.00 28.41 102 GLN A O 1
ATOM 830 N N . ASN A 1 103 ? 73.391 -24.532 -139.788 1.00 36.84 103 ASN A N 1
ATOM 831 C CA . ASN A 1 103 ? 74.232 -24.658 -141.003 1.00 36.84 103 ASN A CA 1
ATOM 832 C C . ASN A 1 103 ? 75.132 -25.917 -140.888 1.00 36.84 103 ASN A C 1
ATOM 834 O O . ASN A 1 103 ? 75.745 -26.075 -139.830 1.00 36.84 103 ASN A O 1
ATOM 838 N N . PRO A 1 104 ? 75.226 -26.804 -141.906 1.00 48.12 104 PRO A N 1
ATOM 839 C CA . PRO A 1 104 ? 76.524 -27.398 -142.334 1.00 48.12 104 PRO A CA 1
ATOM 840 C C . PRO A 1 104 ? 76.556 -27.765 -143.874 1.00 48.12 104 PRO A C 1
ATOM 842 O O . PRO A 1 104 ? 75.728 -27.230 -144.604 1.00 48.12 104 PRO A O 1
ATOM 845 N N . PRO A 1 105 ? 77.480 -28.592 -144.444 1.00 50.12 105 PRO A N 1
ATOM 846 C CA . PRO A 1 105 ? 78.876 -28.204 -144.736 1.00 50.12 105 PRO A CA 1
ATOM 847 C C . PRO A 1 105 ? 79.497 -28.655 -146.114 1.00 50.12 105 PRO A C 1
ATOM 849 O O . PRO A 1 105 ? 79.124 -29.668 -146.687 1.00 50.12 105 PRO A O 1
ATOM 852 N N . HIS A 1 106 ? 80.551 -27.939 -146.552 1.00 41.88 106 HIS A N 1
ATOM 853 C CA . HIS A 1 106 ? 81.818 -28.360 -147.232 1.00 41.88 106 HIS A CA 1
ATOM 854 C C . HIS A 1 106 ? 81.983 -29.254 -148.517 1.00 41.88 106 HIS A C 1
ATOM 856 O O . HIS A 1 106 ? 81.560 -30.400 -148.565 1.00 41.88 106 HIS A O 1
ATOM 862 N N . ILE A 1 107 ? 82.932 -28.785 -149.379 1.00 44.72 107 ILE A N 1
ATOM 863 C CA . ILE A 1 107 ? 84.022 -29.509 -150.131 1.00 44.72 107 ILE A CA 1
ATOM 864 C C . ILE A 1 107 ? 83.663 -30.173 -151.502 1.00 44.72 107 ILE A C 1
ATOM 866 O O . ILE A 1 107 ? 82.758 -30.988 -151.572 1.00 44.72 107 ILE A O 1
ATOM 870 N N . LEU A 1 108 ? 84.312 -29.873 -152.660 1.00 39.00 108 LEU A N 1
ATOM 871 C CA . LEU A 1 108 ? 85.701 -30.247 -153.060 1.00 39.00 108 LEU A CA 1
ATOM 872 C C . LEU A 1 108 ? 86.196 -29.641 -154.426 1.00 39.00 108 LEU A C 1
ATOM 874 O O . LEU A 1 108 ? 85.398 -29.418 -155.328 1.00 39.00 108 LEU A O 1
ATOM 878 N N . LYS A 1 109 ? 87.537 -29.597 -154.614 1.00 40.19 109 LYS A N 1
ATOM 879 C CA . LYS A 1 109 ? 88.357 -29.664 -155.872 1.00 40.19 109 LYS A CA 1
ATOM 880 C C . LYS A 1 109 ? 88.612 -28.426 -156.771 1.00 40.19 109 LYS A C 1
ATOM 882 O O . LYS A 1 109 ? 87.753 -27.604 -157.050 1.00 40.19 109 LYS A O 1
ATOM 887 N N . GLN A 1 110 ? 89.852 -28.380 -157.282 1.00 43.69 110 GLN A N 1
ATOM 888 C CA . GLN A 1 110 ? 90.426 -27.445 -158.270 1.00 43.69 110 GLN A CA 1
ATOM 889 C C . GLN A 1 110 ? 90.828 -28.223 -159.545 1.00 43.69 110 GLN A C 1
ATOM 891 O O . GLN A 1 110 ? 91.219 -29.379 -159.392 1.00 43.69 110 GLN A O 1
ATOM 896 N N . LEU A 1 111 ? 90.834 -27.604 -160.748 1.00 41.53 111 LEU A N 1
ATOM 897 C CA . LEU A 1 111 ? 91.797 -27.943 -161.837 1.00 41.53 111 LEU A CA 1
ATOM 898 C C . LEU A 1 111 ? 91.765 -27.058 -163.112 1.00 41.53 111 LEU A C 1
ATOM 900 O O . LEU A 1 111 ? 92.796 -26.905 -163.758 1.00 41.53 111 LEU A O 1
ATOM 904 N N . GLN A 1 112 ? 90.637 -26.450 -163.504 1.00 49.75 112 GLN A N 1
ATOM 905 C CA . GLN A 1 112 ? 90.476 -25.858 -164.858 1.00 49.75 112 GLN A CA 1
ATOM 906 C C . GLN A 1 112 ? 90.873 -24.368 -165.021 1.00 49.75 112 GLN A C 1
ATOM 908 O O . GLN A 1 112 ? 90.413 -23.685 -165.933 1.00 49.75 112 GLN A O 1
ATOM 913 N N . VAL A 1 113 ? 91.756 -23.833 -164.171 1.00 56.75 113 VAL A N 1
ATOM 914 C CA . VAL A 1 113 ? 92.133 -22.398 -164.188 1.00 56.75 113 VAL A CA 1
ATOM 915 C C . VAL A 1 113 ? 92.901 -21.988 -165.458 1.00 56.75 113 VAL A C 1
ATOM 917 O O . VAL A 1 113 ? 92.749 -20.871 -165.950 1.00 56.75 113 VAL A O 1
ATOM 920 N N . LYS A 1 114 ? 93.733 -22.883 -166.008 1.00 52.00 114 LYS A N 1
ATOM 921 C CA . LYS A 1 114 ? 94.847 -22.501 -166.896 1.00 52.00 114 LYS A CA 1
ATOM 922 C C . LYS A 1 114 ? 94.449 -22.024 -168.303 1.00 52.00 114 LYS A C 1
ATOM 924 O O . LYS A 1 114 ? 95.258 -21.381 -168.962 1.00 52.00 114 LYS A O 1
ATOM 929 N N . GLN A 1 115 ? 93.227 -22.301 -168.761 1.00 56.00 115 GLN A N 1
ATOM 930 C CA . GLN A 1 115 ? 92.801 -21.994 -170.136 1.00 56.00 115 GLN A CA 1
ATOM 931 C C . GLN A 1 115 ? 92.301 -20.546 -170.323 1.00 56.00 115 GLN A C 1
ATOM 933 O O . GLN A 1 115 ? 92.283 -20.052 -171.445 1.00 56.00 115 GLN A O 1
ATOM 938 N N . ARG A 1 116 ? 91.956 -19.832 -169.237 1.00 60.34 116 ARG A N 1
ATOM 939 C CA . ARG A 1 116 ? 91.479 -18.430 -169.292 1.00 60.34 116 ARG A CA 1
ATOM 940 C C . ARG A 1 116 ? 92.587 -17.401 -169.564 1.00 60.34 116 ARG A C 1
ATOM 942 O O . ARG A 1 116 ? 92.301 -16.294 -170.006 1.00 60.34 116 ARG A O 1
ATOM 949 N N . TYR A 1 117 ? 93.844 -17.762 -169.303 1.00 67.62 117 TYR A N 1
ATOM 950 C CA . TYR A 1 117 ? 94.959 -16.813 -169.224 1.00 67.62 117 TYR A CA 1
ATOM 951 C C . TYR A 1 117 ? 95.273 -16.092 -170.548 1.00 67.62 117 TYR A C 1
ATOM 953 O O . TYR A 1 117 ? 95.593 -14.907 -170.548 1.00 67.62 117 TYR A O 1
ATOM 961 N N . LEU A 1 118 ? 95.128 -16.774 -171.690 1.00 58.81 118 LEU A N 1
ATOM 962 C CA . LEU A 1 118 ? 95.443 -16.192 -173.002 1.00 58.81 118 LEU A CA 1
ATOM 963 C C . LEU A 1 118 ? 94.415 -15.151 -173.480 1.00 58.81 118 LEU A C 1
ATOM 965 O O . LEU A 1 118 ? 94.746 -14.324 -174.323 1.00 58.81 118 LEU A O 1
ATOM 969 N N . GLN A 1 119 ? 93.200 -15.152 -172.924 1.00 64.31 119 GLN A N 1
ATOM 970 C CA . GLN A 1 119 ? 92.171 -14.157 -173.243 1.00 64.31 119 GLN A CA 1
ATOM 971 C C . GLN A 1 119 ? 92.364 -12.857 -172.437 1.00 64.31 119 GLN A C 1
ATOM 973 O O . GLN A 1 119 ? 92.100 -11.769 -172.948 1.00 64.31 119 GLN A O 1
ATOM 978 N N . GLN A 1 120 ? 92.915 -12.950 -171.216 1.00 60.00 120 GLN A N 1
ATOM 979 C CA . GLN A 1 120 ? 93.122 -11.799 -170.325 1.00 60.00 120 GLN A CA 1
ATOM 980 C C . GLN A 1 120 ? 94.043 -10.724 -170.918 1.00 60.00 120 GLN A C 1
ATOM 982 O O . GLN A 1 120 ? 93.743 -9.542 -170.789 1.00 60.00 120 GLN A O 1
ATOM 987 N N . LEU A 1 121 ? 95.130 -11.096 -171.604 1.00 72.25 121 LEU A N 1
ATOM 988 C CA . LEU A 1 121 ? 96.134 -10.137 -172.104 1.00 72.25 121 LEU A CA 1
ATOM 989 C C . LEU A 1 121 ? 95.569 -9.094 -173.088 1.00 72.25 121 LEU A C 1
ATOM 991 O O . LEU A 1 121 ? 96.080 -7.975 -173.170 1.00 72.25 121 LEU A O 1
ATOM 995 N N . GLN A 1 122 ? 94.508 -9.431 -173.826 1.00 61.16 122 GLN A N 1
ATOM 996 C CA . GLN A 1 122 ? 93.859 -8.498 -174.752 1.00 61.16 122 GLN A CA 1
ATOM 997 C C . GLN A 1 122 ? 92.755 -7.670 -174.070 1.00 61.16 122 GLN A C 1
ATOM 999 O O . GLN A 1 122 ? 92.505 -6.529 -174.465 1.00 61.16 122 GLN A O 1
ATOM 1004 N N . GLU A 1 123 ? 92.159 -8.188 -172.992 1.00 68.81 123 GLU A N 1
ATOM 1005 C CA . GLU A 1 123 ? 91.268 -7.430 -172.107 1.00 68.81 123 GLU A CA 1
ATOM 1006 C C . GLU A 1 123 ? 92.045 -6.405 -171.265 1.00 68.81 123 GLU A C 1
ATOM 1008 O O . GLU A 1 123 ? 91.610 -5.257 -171.157 1.00 68.81 123 GLU A O 1
ATOM 1013 N N . GLU A 1 124 ? 93.223 -6.762 -170.738 1.00 68.88 124 GLU A N 1
ATOM 1014 C CA . GLU A 1 124 ? 94.072 -5.906 -169.893 1.00 68.88 124 GLU A CA 1
ATOM 1015 C C . GLU A 1 124 ? 94.389 -4.553 -170.536 1.00 68.88 124 GLU A C 1
ATOM 1017 O O . GLU A 1 124 ? 94.332 -3.520 -169.865 1.00 68.88 124 GLU A O 1
ATOM 1022 N N . LYS A 1 125 ? 94.668 -4.522 -171.846 1.00 72.81 125 LYS A N 1
ATOM 1023 C CA . LYS A 1 125 ? 95.003 -3.277 -172.556 1.00 72.81 125 LYS A CA 1
ATOM 1024 C C . LYS A 1 125 ? 93.826 -2.290 -172.578 1.00 72.81 125 LYS A C 1
ATOM 1026 O O . LYS A 1 125 ? 94.022 -1.098 -172.343 1.00 72.81 125 LYS A O 1
ATOM 1031 N N . ASN A 1 126 ? 92.605 -2.795 -172.767 1.00 67.75 126 ASN A N 1
ATOM 1032 C CA . ASN A 1 126 ? 91.369 -2.006 -172.694 1.00 67.75 126 ASN A CA 1
ATOM 1033 C C . ASN A 1 126 ? 90.961 -1.704 -171.240 1.00 67.75 126 ASN A C 1
ATOM 1035 O O . ASN A 1 126 ? 90.404 -0.643 -170.949 1.00 67.75 126 ASN A O 1
ATOM 1039 N N . HIS A 1 127 ? 91.260 -2.610 -170.306 1.00 68.25 127 HIS A N 1
ATOM 1040 C CA . HIS A 1 127 ? 90.984 -2.432 -168.884 1.00 68.25 127 HIS A CA 1
ATOM 1041 C C . HIS A 1 127 ? 91.859 -1.330 -168.270 1.00 68.25 127 HIS A C 1
ATOM 1043 O O . HIS A 1 127 ? 91.352 -0.517 -167.501 1.00 68.25 127 HIS A O 1
ATOM 1049 N N . LYS A 1 128 ? 93.134 -1.226 -168.670 1.00 75.25 128 LYS A N 1
ATOM 1050 C CA . LYS A 1 128 ? 94.069 -0.200 -168.178 1.00 75.25 128 LYS A CA 1
ATOM 1051 C C . LYS A 1 128 ? 93.618 1.229 -168.503 1.00 75.25 128 LYS A C 1
ATOM 1053 O O . LYS A 1 128 ? 93.770 2.107 -167.661 1.00 75.25 128 LYS A O 1
ATOM 1058 N N . SER A 1 129 ? 93.003 1.452 -169.668 1.00 70.50 129 SER A N 1
ATOM 1059 C CA . SER A 1 129 ? 92.373 2.741 -169.997 1.00 70.50 129 SER A CA 1
ATOM 1060 C C . SER A 1 129 ? 91.166 3.025 -169.093 1.00 70.50 129 SER A C 1
ATOM 1062 O O . SER A 1 129 ? 91.108 4.084 -168.476 1.00 70.50 129 SER A O 1
ATOM 1064 N N . LYS A 1 130 ? 90.254 2.057 -168.913 1.00 71.31 130 LYS A N 1
ATOM 1065 C CA . LYS A 1 130 ? 89.091 2.214 -168.016 1.00 71.31 130 LYS A CA 1
ATOM 1066 C C . LYS A 1 130 ? 89.468 2.374 -166.536 1.00 71.31 130 LYS A C 1
ATOM 1068 O O . LYS A 1 130 ? 88.694 2.953 -165.780 1.00 71.31 130 LYS A O 1
ATOM 1073 N N . LEU A 1 131 ? 90.627 1.865 -166.114 1.00 73.81 131 LEU A N 1
ATOM 1074 C CA . LEU A 1 131 ? 91.133 2.002 -164.747 1.00 73.81 131 LEU A CA 1
ATOM 1075 C C . LEU A 1 131 ? 91.611 3.421 -164.419 1.00 73.81 131 LEU A C 1
ATOM 1077 O O . LEU A 1 131 ? 91.406 3.846 -163.287 1.00 73.81 131 LEU A O 1
ATOM 1081 N N . MET A 1 132 ? 92.190 4.158 -165.376 1.00 75.19 132 MET A N 1
ATOM 1082 C CA . MET A 1 132 ? 92.661 5.535 -165.151 1.00 75.19 132 MET A CA 1
ATOM 1083 C C . MET A 1 132 ? 91.502 6.460 -164.761 1.00 75.19 132 MET A C 1
ATOM 1085 O O . MET A 1 132 ? 91.471 6.954 -163.635 1.00 75.19 132 MET A O 1
AT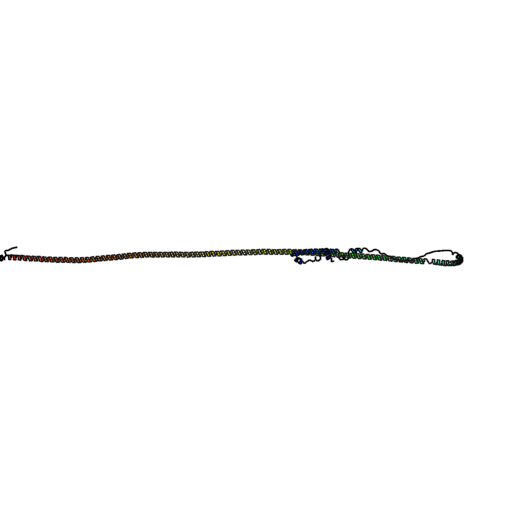OM 1089 N N . ASN A 1 133 ? 90.494 6.592 -165.631 1.00 70.50 133 ASN A N 1
ATOM 1090 C CA . ASN A 1 133 ? 89.310 7.424 -165.378 1.00 70.50 133 ASN A CA 1
ATOM 1091 C C . ASN A 1 133 ? 88.616 7.039 -164.057 1.00 70.50 133 ASN A C 1
ATOM 1093 O O . ASN A 1 133 ? 88.180 7.900 -163.300 1.00 70.50 133 ASN A O 1
ATOM 1097 N N . LYS A 1 134 ? 88.569 5.737 -163.737 1.00 74.56 134 LYS A N 1
ATOM 1098 C CA . LYS A 1 134 ? 87.917 5.223 -162.523 1.00 74.56 134 LYS A CA 1
ATOM 1099 C C . LYS A 1 134 ? 88.752 5.371 -161.241 1.00 74.56 134 LYS A C 1
ATOM 1101 O O . LYS A 1 134 ? 88.221 5.160 -160.149 1.00 74.56 134 LYS A O 1
ATOM 1106 N N . MET A 1 135 ? 90.036 5.723 -161.338 1.00 74.31 135 MET A N 1
ATOM 1107 C CA . MET A 1 135 ? 90.791 6.264 -160.201 1.00 74.31 135 MET A CA 1
ATOM 1108 C C . MET A 1 135 ? 90.531 7.761 -160.033 1.00 74.31 135 MET A C 1
ATOM 1110 O O . MET A 1 135 ? 90.374 8.211 -158.905 1.00 74.31 135 MET A O 1
ATOM 1114 N N . GLU A 1 136 ? 90.413 8.508 -161.129 1.00 74.00 136 GLU A N 1
ATOM 1115 C CA . GLU A 1 136 ? 90.155 9.954 -161.114 1.00 74.00 136 GLU A CA 1
ATOM 1116 C C . GLU A 1 136 ? 88.786 10.286 -160.485 1.00 74.00 136 GLU A C 1
ATOM 1118 O O . GLU A 1 136 ? 88.714 11.072 -159.539 1.00 74.00 136 GLU A O 1
ATOM 1123 N N . GLU A 1 137 ? 87.724 9.572 -160.887 1.00 72.62 137 GLU A N 1
ATOM 1124 C CA . GLU A 1 137 ? 86.398 9.615 -160.240 1.00 72.62 137 GLU A CA 1
ATOM 1125 C C . GLU A 1 137 ? 86.467 9.276 -158.738 1.00 72.62 137 GLU A C 1
ATOM 1127 O O . GLU A 1 137 ? 85.807 9.905 -157.909 1.00 72.62 137 GLU A O 1
ATOM 1132 N N . LYS A 1 138 ? 87.275 8.272 -158.366 1.00 70.56 138 LYS A N 1
ATOM 1133 C CA . LYS A 1 138 ? 87.427 7.843 -156.967 1.00 70.56 138 LYS A CA 1
ATOM 1134 C C . LYS A 1 138 ? 88.189 8.848 -156.114 1.00 70.56 138 LYS A C 1
ATOM 1136 O O . LYS A 1 138 ? 87.857 8.977 -154.939 1.00 70.56 138 LYS A O 1
ATOM 1141 N N . GLN A 1 139 ? 89.181 9.531 -156.678 1.00 71.12 139 GLN A N 1
ATOM 1142 C CA . GLN A 1 139 ? 89.941 10.561 -155.979 1.00 71.12 139 GLN A CA 1
ATOM 1143 C C . GLN A 1 139 ? 89.016 11.733 -155.628 1.00 71.12 139 GLN A C 1
ATOM 1145 O O . GLN A 1 139 ? 88.858 12.063 -154.456 1.00 71.12 139 GLN A O 1
ATOM 1150 N N . GLN A 1 140 ? 88.275 12.247 -156.615 1.00 69.12 140 GLN A N 1
ATOM 1151 C CA . GLN A 1 140 ? 87.311 13.336 -156.413 1.00 69.12 140 GLN A CA 1
ATOM 1152 C C . GLN A 1 140 ? 86.203 12.968 -155.403 1.00 69.12 140 GLN A C 1
ATOM 1154 O O . GLN A 1 140 ? 85.822 13.791 -154.570 1.00 69.12 140 GLN A O 1
ATOM 1159 N N . HIS A 1 141 ? 85.721 11.719 -155.414 1.00 67.56 141 HIS A N 1
ATOM 1160 C CA . HIS A 1 141 ? 84.740 11.228 -154.437 1.00 67.56 141 HIS A CA 1
ATOM 1161 C C . HIS A 1 141 ? 85.333 11.026 -153.024 1.00 67.56 141 HIS A C 1
ATOM 1163 O O . HIS A 1 141 ? 84.609 11.138 -152.030 1.00 67.56 141 HIS A O 1
ATOM 1169 N N . ALA A 1 142 ? 86.626 10.716 -152.894 1.00 65.88 142 ALA A N 1
ATOM 1170 C CA . ALA A 1 142 ? 87.289 10.623 -151.592 1.00 65.88 142 ALA A CA 1
ATOM 1171 C C . ALA A 1 142 ? 87.446 12.013 -150.954 1.00 65.88 142 ALA A C 1
ATOM 1173 O O . ALA A 1 142 ? 87.094 12.202 -149.787 1.00 65.88 142 ALA A O 1
ATOM 1174 N N . ASP A 1 143 ? 87.883 12.994 -151.744 1.00 62.59 143 ASP A N 1
ATOM 1175 C CA . ASP A 1 143 ? 88.140 14.357 -151.273 1.00 62.59 143 ASP A CA 1
ATOM 1176 C C . ASP A 1 143 ? 86.835 15.076 -150.847 1.00 62.59 143 ASP A C 1
ATOM 1178 O O . ASP A 1 143 ? 86.815 15.780 -149.834 1.00 62.59 143 ASP A O 1
ATOM 1182 N N . GLN A 1 144 ? 85.702 14.813 -151.518 1.00 61.88 144 GLN A N 1
ATOM 1183 C CA . GLN A 1 144 ? 84.379 15.324 -151.105 1.00 61.88 144 GLN A CA 1
ATOM 1184 C C . GLN A 1 144 ? 83.852 14.729 -149.785 1.00 61.88 144 GLN A C 1
ATOM 1186 O O . GLN A 1 144 ? 83.151 15.419 -149.034 1.00 61.88 144 GLN A O 1
ATOM 1191 N N . LEU A 1 145 ? 84.178 13.468 -149.477 1.00 60.50 145 LEU A N 1
ATOM 1192 C CA . LEU A 1 145 ? 83.787 12.828 -148.214 1.00 60.50 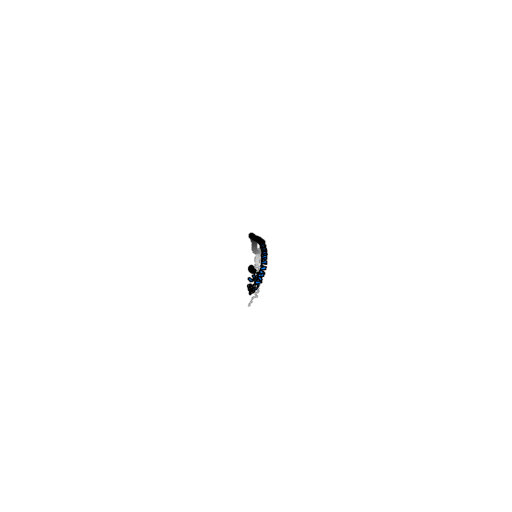145 LEU A CA 1
ATOM 1193 C C . LEU A 1 145 ? 84.612 13.335 -147.023 1.00 60.50 145 LEU A C 1
ATOM 1195 O O . LEU A 1 145 ? 84.096 13.388 -145.906 1.00 60.50 145 LEU A O 1
ATOM 1199 N N . ALA A 1 146 ? 85.864 13.741 -147.250 1.00 60.47 146 ALA A N 1
ATOM 1200 C CA . ALA A 1 146 ? 86.741 14.246 -146.197 1.00 60.47 146 ALA A CA 1
ATOM 1201 C C . ALA A 1 146 ? 86.273 15.595 -145.612 1.00 60.47 146 ALA A C 1
ATOM 1203 O O . ALA A 1 146 ? 86.427 15.823 -144.414 1.00 60.47 146 ALA A O 1
ATOM 1204 N N . GLN A 1 147 ? 85.675 16.475 -146.425 1.00 57.72 147 GLN A N 1
ATOM 1205 C CA . GLN A 1 147 ? 85.320 17.841 -146.003 1.00 57.72 147 GLN A CA 1
ATOM 1206 C C . GLN A 1 147 ? 83.987 17.976 -145.244 1.00 57.72 147 GLN A C 1
ATOM 1208 O O . GLN A 1 147 ? 83.770 18.999 -144.605 1.00 57.72 147 GLN A O 1
ATOM 1213 N N . ASN A 1 148 ? 83.100 16.975 -145.282 1.00 54.72 148 ASN A N 1
ATOM 1214 C CA . ASN A 1 148 ? 81.733 17.091 -144.739 1.00 54.72 148 ASN A CA 1
ATOM 1215 C C . ASN A 1 148 ? 81.440 16.166 -143.535 1.00 54.72 148 ASN A C 1
ATOM 1217 O O . ASN A 1 148 ? 80.306 16.108 -143.060 1.00 54.72 148 ASN A O 1
ATOM 1221 N N . GLY A 1 149 ? 82.437 15.414 -143.047 1.00 54.72 149 GLY A N 1
ATOM 1222 C CA . GLY A 1 149 ? 82.223 14.310 -142.099 1.00 54.72 149 GLY A CA 1
ATOM 1223 C C . GLY A 1 149 ? 82.368 14.622 -140.601 1.00 54.72 149 GLY A C 1
ATOM 1224 O O . GLY A 1 149 ? 81.740 13.944 -139.790 1.00 54.72 149 GLY A O 1
ATOM 1225 N N . SER A 1 150 ? 83.186 15.601 -140.199 1.00 59.16 150 SER A N 1
ATOM 1226 C CA . SER A 1 150 ? 83.569 15.780 -138.784 1.00 59.16 150 SER A CA 1
ATOM 1227 C C . SER A 1 150 ? 82.529 16.527 -137.943 1.00 59.16 150 SER A C 1
ATOM 1229 O O . SER A 1 150 ? 82.149 16.078 -136.858 1.00 59.16 150 SER A O 1
ATOM 1231 N N . ASP A 1 151 ? 82.069 17.676 -138.431 1.00 59.47 151 ASP A N 1
ATOM 1232 C CA . ASP A 1 151 ? 81.497 18.701 -137.550 1.00 59.47 151 ASP A CA 1
ATOM 1233 C C . ASP A 1 151 ? 80.013 18.457 -137.251 1.00 59.47 151 ASP A C 1
ATOM 1235 O O . ASP A 1 151 ? 79.562 18.677 -136.127 1.00 59.47 151 ASP A O 1
ATOM 1239 N N . SER A 1 152 ? 79.278 17.885 -138.211 1.00 67.00 152 SER A N 1
ATOM 1240 C CA . SER A 1 152 ? 77.887 17.444 -138.026 1.00 67.00 152 SER A CA 1
ATOM 1241 C C . SER A 1 152 ? 77.775 16.334 -136.969 1.00 67.00 152 SER A C 1
ATOM 1243 O O . SER A 1 152 ? 76.968 16.425 -136.042 1.00 67.00 152 SER A O 1
ATOM 1245 N N . VAL A 1 153 ? 78.650 15.321 -137.033 1.00 68.88 153 VAL A N 1
ATOM 1246 C CA . VAL A 1 153 ? 78.685 14.220 -136.051 1.00 68.88 153 VAL A CA 1
ATOM 1247 C C . VAL A 1 153 ? 79.050 14.743 -134.659 1.00 68.88 153 VAL A C 1
ATOM 1249 O O . VAL A 1 153 ? 78.452 14.328 -133.664 1.00 68.88 153 VAL A O 1
ATOM 1252 N N . LYS A 1 154 ? 79.985 15.698 -134.582 1.00 71.94 154 LYS A N 1
ATOM 1253 C CA . LYS A 1 154 ? 80.379 16.347 -133.327 1.00 71.94 154 LYS A CA 1
ATOM 1254 C C . LYS A 1 154 ? 79.216 17.125 -132.697 1.00 71.94 154 LYS A C 1
ATOM 1256 O O . LYS A 1 154 ? 78.911 16.883 -131.531 1.00 71.94 154 LYS A O 1
ATOM 1261 N N . GLN A 1 155 ? 78.515 17.965 -133.465 1.00 75.06 155 GLN A N 1
ATOM 1262 C CA . GLN A 1 155 ? 77.321 18.679 -132.988 1.00 75.06 155 GLN A CA 1
ATOM 1263 C C . GLN A 1 155 ? 76.210 17.723 -132.532 1.00 75.06 155 GLN A C 1
ATOM 1265 O O . GLN A 1 155 ? 75.573 17.962 -131.507 1.00 75.06 155 GLN A O 1
ATOM 1270 N N . GLN A 1 156 ? 75.983 16.621 -133.252 1.00 77.75 156 GLN A N 1
ATOM 1271 C CA . GLN A 1 156 ? 74.928 15.664 -132.913 1.00 77.75 156 GLN A CA 1
ATOM 1272 C C . GLN A 1 156 ? 75.237 14.885 -131.618 1.00 77.75 156 GLN A C 1
ATOM 1274 O O . GLN A 1 156 ? 74.336 14.636 -130.812 1.00 77.75 156 GLN A O 1
ATOM 1279 N N . LEU A 1 157 ? 76.510 14.553 -131.371 1.00 78.25 157 LEU A N 1
ATOM 1280 C CA . LEU A 1 157 ? 76.971 13.994 -130.093 1.00 78.25 157 LEU A CA 1
ATOM 1281 C C . LEU A 1 157 ? 76.862 15.009 -128.947 1.00 78.25 157 LEU A C 1
ATOM 1283 O O . LEU A 1 157 ? 76.425 14.647 -127.855 1.00 78.25 157 LEU A O 1
ATOM 1287 N N . GLU A 1 158 ? 77.212 16.271 -129.194 1.00 79.25 158 GLU A N 1
ATOM 1288 C CA . GLU A 1 158 ? 77.162 17.351 -128.204 1.00 79.25 158 GLU A CA 1
ATOM 1289 C C . GLU A 1 158 ? 75.720 17.682 -127.786 1.00 79.25 158 GLU A C 1
ATOM 1291 O O . GLU A 1 158 ? 75.420 17.707 -126.590 1.00 79.25 158 GLU A O 1
ATOM 1296 N N . GLN A 1 159 ? 74.786 17.784 -128.739 1.00 81.88 159 GLN A N 1
ATOM 1297 C CA . GLN A 1 159 ? 73.350 17.885 -128.447 1.00 81.88 159 GLN A CA 1
ATOM 1298 C C . GLN A 1 159 ? 72.834 16.674 -127.658 1.00 81.88 159 GLN A C 1
ATOM 1300 O O . GLN A 1 159 ? 72.069 16.838 -126.707 1.00 81.88 159 GLN A O 1
ATOM 1305 N N . GLN A 1 160 ? 73.257 15.448 -127.997 1.00 82.44 160 GLN A N 1
ATOM 1306 C CA . GLN A 1 160 ? 72.831 14.257 -127.254 1.00 82.44 160 GLN A CA 1
ATOM 1307 C C . GLN A 1 160 ? 73.411 14.221 -125.827 1.00 82.44 160 GLN A C 1
ATOM 1309 O O . GLN A 1 160 ? 72.742 13.735 -124.910 1.00 82.44 160 GLN A O 1
ATOM 1314 N N . ALA A 1 161 ? 74.623 14.739 -125.615 1.00 81.81 161 ALA A N 1
ATOM 1315 C CA . ALA A 1 161 ? 75.218 14.888 -124.289 1.00 81.81 161 ALA A CA 1
ATOM 1316 C C . ALA A 1 161 ? 74.460 15.927 -123.446 1.00 81.81 161 ALA A C 1
ATOM 1318 O O . ALA A 1 161 ? 74.097 15.631 -122.306 1.00 81.81 161 ALA A O 1
ATOM 1319 N N . GLN A 1 162 ? 74.128 17.087 -124.023 1.00 83.69 162 GLN A N 1
ATOM 1320 C CA . GLN A 1 162 ? 73.304 18.118 -123.377 1.00 83.69 162 GLN A CA 1
ATOM 1321 C C . GLN A 1 162 ? 71.916 17.573 -122.993 1.00 83.69 162 GLN A C 1
ATOM 1323 O O . GLN A 1 162 ? 71.519 17.678 -121.834 1.00 83.69 162 GLN A O 1
ATOM 1328 N N . LEU A 1 163 ? 71.225 16.876 -123.904 1.00 85.75 163 LEU A N 1
ATOM 1329 C CA . LEU A 1 163 ? 69.922 16.242 -123.636 1.00 85.75 163 LEU A CA 1
ATOM 1330 C C . LEU A 1 163 ? 69.973 15.140 -122.565 1.00 85.75 163 LEU A C 1
ATOM 1332 O O . LEU A 1 163 ? 68.970 14.889 -121.893 1.00 85.75 163 LEU A O 1
ATOM 1336 N N . LYS A 1 164 ? 71.112 14.455 -122.400 1.00 84.12 164 LYS A N 1
ATOM 1337 C CA . LYS A 1 164 ? 71.329 13.502 -121.298 1.00 84.12 164 LYS A CA 1
ATOM 1338 C C . LYS A 1 164 ? 71.543 14.237 -119.974 1.00 84.12 164 LYS A C 1
ATOM 1340 O O . LYS A 1 164 ? 70.884 13.892 -118.995 1.00 84.12 164 LYS A O 1
ATOM 1345 N N . ALA A 1 165 ? 72.388 15.269 -119.958 1.00 85.56 165 ALA A N 1
ATOM 1346 C CA . ALA A 1 165 ? 72.651 16.085 -118.774 1.00 85.56 165 ALA A CA 1
ATOM 1347 C C . ALA A 1 165 ? 71.382 16.791 -118.261 1.00 85.56 165 ALA A C 1
ATOM 1349 O O . ALA A 1 165 ? 71.083 16.715 -117.073 1.00 85.56 165 ALA A O 1
ATOM 1350 N N . GLU A 1 166 ? 70.584 17.390 -119.148 1.00 88.19 166 GLU A N 1
ATOM 1351 C CA . GLU A 1 166 ? 69.319 18.053 -118.803 1.00 88.19 166 GLU A CA 1
ATOM 1352 C C . GLU A 1 166 ? 68.298 17.071 -118.203 1.00 88.19 166 GLU A C 1
ATOM 1354 O O . GLU A 1 166 ? 67.677 17.354 -117.177 1.00 88.19 166 GLU A O 1
ATOM 1359 N N . LYS A 1 167 ? 68.152 15.877 -118.796 1.00 89.38 167 LYS A N 1
ATOM 1360 C CA . LYS A 1 167 ? 67.285 14.820 -118.249 1.00 89.38 167 LYS A CA 1
ATOM 1361 C C . LYS A 1 167 ? 67.768 14.340 -116.885 1.00 89.38 167 LYS A C 1
ATOM 1363 O O . LYS A 1 167 ? 66.946 14.124 -116.000 1.00 89.38 167 LYS A O 1
ATOM 1368 N N . GLN A 1 168 ? 69.077 14.192 -116.699 1.00 87.88 168 GLN A N 1
ATOM 1369 C CA . GLN A 1 168 ? 69.648 13.740 -115.433 1.00 87.88 168 GLN A CA 1
ATOM 1370 C C . GLN A 1 168 ? 69.536 14.812 -114.335 1.00 87.88 168 GLN A C 1
ATOM 1372 O O . GLN A 1 168 ? 69.218 14.470 -113.198 1.00 87.88 168 GLN A O 1
ATOM 1377 N N . ALA A 1 169 ? 69.668 16.096 -114.683 1.00 89.25 169 ALA A N 1
ATOM 1378 C CA . ALA A 1 169 ? 69.378 17.215 -113.787 1.00 89.25 169 ALA A CA 1
ATOM 1379 C C . ALA A 1 169 ? 67.903 17.224 -113.347 1.00 89.25 169 ALA A C 1
ATOM 1381 O O . ALA A 1 169 ? 67.632 17.260 -112.150 1.00 89.25 169 ALA A O 1
ATOM 1382 N N . LYS A 1 170 ? 66.951 17.085 -114.283 1.00 92.00 170 LYS A N 1
ATOM 1383 C CA . LYS A 1 170 ? 65.508 17.009 -113.971 1.00 92.00 170 LYS A CA 1
ATOM 1384 C C . LYS A 1 170 ? 65.138 15.787 -113.123 1.00 92.00 170 LYS A C 1
ATOM 1386 O O . LYS A 1 170 ? 64.246 15.870 -112.283 1.00 92.00 170 LYS A O 1
ATOM 1391 N N . ILE A 1 171 ? 65.817 14.652 -113.311 1.00 88.75 171 ILE A N 1
ATOM 1392 C CA . ILE A 1 171 ? 65.634 13.460 -112.467 1.00 88.75 171 ILE A CA 1
ATOM 1393 C C . ILE A 1 171 ? 66.110 13.726 -111.033 1.00 88.75 171 ILE A C 1
ATOM 1395 O O . ILE A 1 171 ? 65.392 13.386 -110.093 1.00 88.75 171 ILE A O 1
ATOM 1399 N N . GLU A 1 172 ? 67.276 14.348 -110.846 1.00 89.94 172 GLU A N 1
ATOM 1400 C CA . GLU A 1 172 ? 67.801 14.630 -109.503 1.00 89.94 172 GLU A CA 1
ATOM 1401 C C . GLU A 1 172 ? 67.037 15.779 -108.813 1.00 89.94 172 GLU A C 1
ATOM 1403 O O . GLU A 1 172 ? 66.776 15.699 -107.617 1.00 89.94 172 GLU A O 1
ATOM 1408 N N . GLU A 1 173 ? 66.559 16.782 -109.557 1.00 92.19 173 GLU A N 1
ATOM 1409 C CA . GLU A 1 173 ? 65.626 17.811 -109.070 1.00 92.19 173 GLU A CA 1
ATOM 1410 C C . GLU A 1 173 ? 64.326 17.182 -108.538 1.00 92.19 173 GLU A C 1
ATOM 1412 O O . GLU A 1 173 ? 63.962 17.386 -107.377 1.00 92.19 173 GLU A O 1
ATOM 1417 N N . LEU A 1 174 ? 63.668 16.331 -109.339 1.00 91.75 174 LEU A N 1
ATOM 1418 C CA . LEU A 1 174 ? 62.471 15.592 -108.919 1.00 91.75 174 LEU A CA 1
ATOM 1419 C C . LEU A 1 174 ? 62.744 14.657 -107.733 1.00 91.75 174 LEU A C 1
ATOM 1421 O O . LEU A 1 174 ? 61.873 14.477 -106.880 1.00 91.75 174 LEU A O 1
ATOM 1425 N N . ARG A 1 175 ? 63.940 14.065 -107.648 1.00 93.25 175 ARG A N 1
ATOM 1426 C CA . ARG A 1 175 ? 64.355 13.226 -106.517 1.00 93.25 175 ARG A CA 1
ATOM 1427 C C . ARG A 1 175 ? 64.500 14.045 -105.238 1.00 93.25 175 ARG A C 1
ATOM 1429 O O . ARG A 1 175 ? 63.938 13.655 -104.216 1.00 93.25 175 ARG A O 1
ATOM 1436 N N . ILE A 1 176 ? 65.199 15.177 -105.301 1.00 94.12 176 ILE A N 1
ATOM 1437 C CA . ILE A 1 176 ? 65.372 16.119 -104.189 1.00 94.12 176 ILE A CA 1
ATOM 1438 C C . ILE A 1 176 ? 64.004 16.610 -103.701 1.00 94.12 176 ILE A C 1
ATOM 1440 O O . ILE A 1 176 ? 63.730 16.578 -102.502 1.00 94.12 176 ILE A O 1
ATOM 1444 N N . ASP A 1 177 ? 63.108 16.995 -104.608 1.00 93.31 177 ASP A N 1
ATOM 1445 C CA . ASP A 1 177 ? 61.772 17.467 -104.241 1.00 93.31 177 ASP A CA 1
ATOM 1446 C C . ASP A 1 177 ? 60.856 16.362 -103.703 1.00 93.31 177 ASP A C 1
ATOM 1448 O O . ASP A 1 177 ? 60.061 16.616 -102.796 1.00 93.31 177 ASP A O 1
ATOM 1452 N N . ASN A 1 178 ? 60.987 15.124 -104.181 1.00 92.44 178 ASN A N 1
ATOM 1453 C CA . ASN A 1 178 ? 60.290 13.983 -103.587 1.00 92.44 178 ASN A CA 1
ATOM 1454 C C . ASN A 1 178 ? 60.839 13.636 -102.194 1.00 92.44 178 ASN A C 1
ATOM 1456 O O . ASN A 1 178 ? 60.044 13.322 -101.308 1.00 92.44 178 ASN A O 1
ATOM 1460 N N . MET A 1 179 ? 62.150 13.773 -101.949 1.00 94.12 179 MET A N 1
ATOM 1461 C CA . MET A 1 179 ? 62.711 13.637 -100.598 1.00 94.12 179 MET A CA 1
ATOM 1462 C C . MET A 1 179 ? 62.182 14.730 -99.659 1.00 94.12 179 MET A C 1
ATOM 1464 O O . MET A 1 179 ? 61.681 14.397 -98.589 1.00 94.12 179 MET A O 1
ATOM 1468 N N . LYS A 1 180 ? 62.177 16.006 -100.078 1.00 94.12 180 LYS A N 1
ATOM 1469 C CA . LYS A 1 180 ? 61.589 17.117 -99.297 1.00 94.12 180 LYS A CA 1
ATOM 1470 C C . LYS A 1 180 ? 60.107 16.884 -98.977 1.00 94.12 180 LYS A C 1
ATOM 1472 O O . LYS A 1 180 ? 59.665 17.179 -97.870 1.00 94.12 180 LYS A O 1
ATOM 1477 N N . LYS A 1 181 ? 59.319 16.373 -99.934 1.00 94.38 181 LYS A N 1
ATOM 1478 C CA . LYS A 1 181 ? 57.893 16.046 -99.728 1.00 94.38 181 LYS A CA 1
ATOM 1479 C C . LYS A 1 181 ? 57.714 14.916 -98.715 1.00 94.38 181 LYS A C 1
ATOM 1481 O O . LYS A 1 181 ? 56.876 15.040 -97.827 1.00 94.38 181 LYS A O 1
ATOM 1486 N N . LEU A 1 182 ? 58.513 13.853 -98.815 1.00 92.75 182 LEU A N 1
ATOM 1487 C CA . LEU A 1 182 ? 58.474 12.719 -97.888 1.00 92.75 182 LEU A CA 1
ATOM 1488 C C . LEU A 1 182 ? 58.943 13.115 -96.478 1.00 92.75 182 LEU A C 1
ATOM 1490 O O . LEU A 1 182 ? 58.347 12.687 -95.492 1.00 92.75 182 LEU A O 1
ATOM 1494 N N . GLU A 1 183 ? 59.957 13.973 -96.369 1.00 94.25 183 GLU A N 1
ATOM 1495 C CA . GLU A 1 183 ? 60.415 14.526 -95.092 1.00 94.25 183 GLU A CA 1
ATOM 1496 C C . GLU A 1 183 ? 59.341 15.403 -94.434 1.00 94.25 183 GLU A C 1
ATOM 1498 O O . GLU A 1 183 ? 59.027 15.186 -93.264 1.00 94.25 183 GLU A O 1
ATOM 1503 N N . LYS A 1 184 ? 58.694 16.304 -95.187 1.00 94.94 184 LYS A N 1
ATOM 1504 C CA . LYS A 1 184 ? 57.545 17.083 -94.690 1.00 94.94 184 LYS A CA 1
ATOM 1505 C C . LYS A 1 184 ? 56.384 16.194 -94.245 1.00 94.94 184 LYS A C 1
ATOM 1507 O O . LYS A 1 184 ? 55.869 16.383 -93.151 1.00 94.94 184 LYS A O 1
ATOM 1512 N N . GLN A 1 185 ? 56.013 15.180 -95.031 1.00 93.12 185 GLN A N 1
ATOM 1513 C CA . GLN A 1 185 ? 54.973 14.221 -94.636 1.00 93.12 185 GLN A CA 1
ATOM 1514 C C . GLN A 1 185 ? 55.341 13.466 -93.350 1.00 93.12 185 GLN A C 1
ATOM 1516 O O . GLN A 1 185 ? 54.482 13.256 -92.495 1.00 93.12 185 GLN A O 1
ATOM 1521 N N . LYS A 1 186 ? 56.616 13.098 -93.170 1.00 93.81 186 LYS A N 1
ATOM 1522 C CA . LYS A 1 186 ? 57.111 12.472 -91.936 1.00 93.81 186 LYS A CA 1
ATOM 1523 C C . LYS A 1 186 ? 57.058 13.434 -90.741 1.00 93.81 186 LYS A C 1
ATOM 1525 O O . LYS A 1 186 ? 56.675 13.003 -89.656 1.00 93.81 186 LYS A O 1
ATOM 1530 N N . GLN A 1 187 ? 57.405 14.708 -90.933 1.00 94.44 187 GLN A N 1
ATOM 1531 C CA . GLN A 1 187 ? 57.296 15.755 -89.908 1.00 94.44 187 GLN A CA 1
ATOM 1532 C C . GLN A 1 187 ? 55.830 15.974 -89.506 1.00 94.44 187 GLN A C 1
ATOM 1534 O O . GLN A 1 187 ? 55.497 15.804 -88.337 1.00 94.44 187 GLN A O 1
ATOM 1539 N N . GLU A 1 188 ? 54.933 16.200 -90.470 1.00 93.69 188 GLU A N 1
ATOM 1540 C CA . GLU A 1 188 ? 53.492 16.352 -90.228 1.00 93.69 188 GLU A CA 1
ATOM 1541 C C . GLU A 1 188 ? 52.864 15.148 -89.508 1.00 93.69 188 GLU A C 1
ATOM 1543 O O . GLU A 1 188 ? 51.995 15.319 -88.653 1.00 93.69 188 GLU A O 1
ATOM 1548 N N . LEU A 1 189 ? 53.251 13.917 -89.866 1.00 93.31 189 LEU A N 1
ATOM 1549 C CA . LEU A 1 189 ? 52.756 12.709 -89.198 1.00 93.31 189 LEU A CA 1
ATOM 1550 C C . LEU A 1 189 ? 53.275 12.604 -87.760 1.00 93.31 189 LEU A C 1
ATOM 1552 O O . LEU A 1 189 ? 52.508 12.237 -86.871 1.00 93.31 189 LEU A O 1
ATOM 1556 N N . ASN A 1 190 ? 54.536 12.968 -87.520 1.00 94.31 190 ASN A N 1
ATOM 1557 C CA . ASN A 1 190 ? 55.120 13.004 -86.182 1.00 94.31 190 ASN A CA 1
ATOM 1558 C C . ASN A 1 190 ? 54.447 14.075 -85.303 1.00 94.31 190 ASN A C 1
ATOM 1560 O O . ASN A 1 190 ? 54.062 13.787 -84.175 1.00 94.31 190 ASN A O 1
ATOM 1564 N N . GLU A 1 191 ? 54.211 15.276 -85.834 1.00 94.75 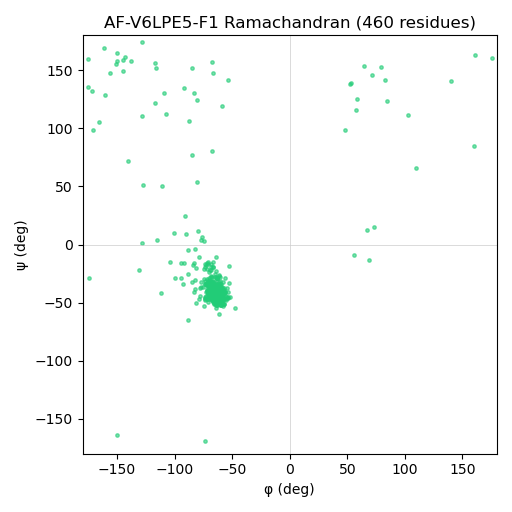191 GLU A N 1
ATOM 1565 C CA . GLU A 1 191 ? 53.468 16.344 -85.150 1.00 94.75 191 GLU A CA 1
ATOM 1566 C C . GLU A 1 191 ? 52.035 15.914 -84.806 1.00 94.75 191 GLU A C 1
ATOM 1568 O O . GLU A 1 191 ? 51.606 16.062 -83.661 1.00 94.75 191 GLU A O 1
ATOM 1573 N N . LYS A 1 192 ? 51.310 15.306 -85.756 1.00 94.38 192 LYS A N 1
ATOM 1574 C CA . LYS A 1 192 ? 49.958 14.760 -85.525 1.00 94.38 192 LYS A CA 1
ATOM 1575 C C . LYS A 1 192 ? 49.965 13.626 -84.491 1.00 94.38 192 LYS A C 1
ATOM 1577 O O . LYS A 1 192 ? 49.018 13.509 -83.714 1.00 94.38 192 LYS A O 1
ATOM 1582 N N . GLN A 1 193 ? 51.020 12.809 -84.441 1.00 92.62 193 GLN A N 1
ATOM 1583 C CA . GLN A 1 193 ? 51.182 11.766 -83.425 1.00 92.62 193 GLN A CA 1
ATOM 1584 C C . GLN A 1 193 ? 51.445 12.362 -82.032 1.00 92.62 193 GLN A C 1
ATOM 1586 O O . GLN A 1 193 ? 50.757 11.979 -81.087 1.00 92.62 193 GLN A O 1
ATOM 1591 N N . ILE A 1 194 ? 52.350 13.339 -81.914 1.00 94.25 194 ILE A N 1
ATOM 1592 C CA . ILE A 1 194 ? 52.648 14.053 -80.660 1.00 94.25 194 ILE A CA 1
ATOM 1593 C C . ILE A 1 194 ? 51.396 14.771 -80.136 1.00 94.25 194 ILE A C 1
ATOM 1595 O O . ILE A 1 194 ? 51.025 14.594 -78.977 1.00 94.25 194 ILE A O 1
ATOM 1599 N N . GLN A 1 195 ? 50.681 15.507 -80.995 1.00 93.31 195 GLN A N 1
ATOM 1600 C CA . GLN A 1 195 ? 49.414 16.161 -80.640 1.00 93.31 195 GLN A CA 1
ATOM 1601 C C . GLN A 1 195 ? 48.359 15.150 -80.169 1.00 93.31 195 GLN A C 1
ATOM 1603 O O . GLN A 1 195 ? 47.647 15.406 -79.197 1.00 93.31 195 GLN A O 1
ATOM 1608 N N . LYS A 1 196 ? 48.269 13.978 -80.815 1.00 94.25 196 LYS A N 1
ATOM 1609 C CA . LYS A 1 196 ? 47.354 12.907 -80.398 1.00 94.25 196 LYS A CA 1
ATOM 1610 C C . LYS A 1 196 ? 47.745 12.311 -79.042 1.00 94.25 196 LYS A C 1
ATOM 1612 O O . LYS A 1 196 ? 46.847 12.032 -78.253 1.00 94.25 196 LYS A O 1
ATOM 1617 N N . GLN A 1 197 ? 49.036 12.116 -78.765 1.00 93.44 197 GLN A N 1
ATOM 1618 C CA . GLN A 1 197 ? 49.518 11.622 -77.468 1.00 93.44 197 GLN A CA 1
ATOM 1619 C C . GLN A 1 197 ? 49.204 12.625 -76.354 1.00 93.44 197 GLN A C 1
ATOM 1621 O O . GLN A 1 197 ? 48.441 12.277 -75.456 1.00 93.44 197 GLN A O 1
ATOM 1626 N N . ALA A 1 198 ? 49.618 13.887 -76.501 1.00 93.62 198 ALA A N 1
ATOM 1627 C CA . ALA A 1 198 ? 49.332 14.950 -75.534 1.00 93.62 198 ALA A CA 1
ATOM 1628 C C . ALA A 1 198 ? 47.821 15.143 -75.281 1.00 93.62 198 ALA A C 1
ATOM 1630 O O . ALA A 1 198 ? 47.391 15.360 -74.150 1.00 93.62 198 ALA A O 1
ATOM 1631 N N . HIS A 1 199 ? 46.979 15.012 -76.313 1.00 93.88 199 HIS A N 1
ATOM 1632 C CA . HIS A 1 199 ? 45.522 15.060 -76.154 1.00 93.88 199 HIS A CA 1
ATOM 1633 C C . HIS A 1 199 ? 44.954 13.837 -75.406 1.00 93.88 199 HIS A C 1
ATOM 1635 O O . HIS A 1 199 ? 44.006 13.987 -74.636 1.00 93.88 199 HIS A O 1
ATOM 1641 N N . MET A 1 200 ? 45.504 12.632 -75.602 1.00 92.88 200 MET A N 1
ATOM 1642 C CA . MET A 1 200 ? 45.095 11.441 -74.840 1.00 92.88 200 MET A CA 1
ATOM 1643 C C . MET A 1 200 ? 45.566 11.506 -73.382 1.00 92.88 200 MET A C 1
ATOM 1645 O O . MET A 1 200 ? 44.794 11.156 -72.492 1.00 92.88 200 MET A O 1
ATOM 1649 N N . GLU A 1 201 ? 46.779 11.999 -73.135 1.00 93.38 201 GLU A N 1
ATOM 1650 C CA . GLU A 1 201 ? 47.337 12.239 -71.797 1.00 93.38 201 GLU A CA 1
ATOM 1651 C C . GLU A 1 201 ? 46.469 13.246 -71.029 1.00 93.38 201 GLU A C 1
ATOM 1653 O O . GLU A 1 201 ? 45.926 12.906 -69.980 1.00 93.38 201 GLU A O 1
ATOM 1658 N N . LEU A 1 202 ? 46.179 14.408 -71.621 1.00 94.81 202 LEU A N 1
ATOM 1659 C CA . LEU A 1 202 ? 45.307 15.434 -71.035 1.00 94.81 202 LEU A CA 1
ATOM 1660 C C . LEU A 1 202 ? 43.851 14.957 -70.832 1.00 94.81 202 LEU A C 1
ATOM 1662 O O . LEU A 1 202 ? 43.171 15.406 -69.907 1.00 94.81 202 LEU A O 1
ATOM 1666 N N . GLN A 1 203 ? 43.345 14.025 -71.651 1.00 93.06 203 GLN A N 1
ATOM 1667 C CA . GLN A 1 203 ? 42.068 13.350 -71.370 1.00 93.06 203 GLN A CA 1
ATOM 1668 C C . GLN A 1 203 ? 42.161 12.327 -70.228 1.00 93.06 203 GLN A C 1
ATOM 1670 O O . GLN A 1 203 ? 41.165 12.118 -69.532 1.00 93.06 203 GLN A O 1
ATOM 1675 N N . SER A 1 204 ? 43.313 11.683 -70.038 1.00 91.38 204 SER A N 1
ATOM 1676 C CA . SER A 1 204 ? 43.554 10.752 -68.933 1.00 91.38 204 SER A CA 1
ATOM 1677 C C . SER A 1 204 ? 43.650 11.502 -67.605 1.00 91.38 204 SER A C 1
ATOM 1679 O O . SER A 1 204 ? 42.917 11.172 -66.677 1.00 91.38 204 SER A O 1
ATOM 1681 N N . GLU A 1 205 ? 44.453 12.568 -67.545 1.00 94.19 205 GLU A N 1
ATOM 1682 C CA . GLU A 1 205 ? 44.595 13.442 -66.372 1.00 94.19 205 GLU A CA 1
ATOM 1683 C C . GLU A 1 205 ? 43.246 14.014 -65.922 1.00 94.19 205 GLU A C 1
ATOM 1685 O O . GLU A 1 205 ? 42.895 13.923 -64.747 1.00 94.19 205 GLU A O 1
ATOM 1690 N N . ARG A 1 206 ? 42.432 14.527 -66.859 1.00 93.88 206 ARG A N 1
ATOM 1691 C CA . ARG A 1 206 ? 41.082 15.035 -66.550 1.00 93.88 206 ARG A CA 1
ATOM 1692 C C . ARG A 1 206 ? 40.163 13.968 -65.958 1.00 93.88 206 ARG A C 1
ATOM 1694 O O . ARG A 1 206 ? 39.435 14.263 -65.015 1.00 93.88 206 ARG A O 1
ATOM 1701 N N . LYS A 1 207 ? 40.195 12.736 -66.480 1.00 93.69 207 LYS A N 1
ATOM 1702 C CA . LYS A 1 207 ? 39.407 11.616 -65.933 1.00 93.69 207 LYS A CA 1
ATOM 1703 C C . LYS A 1 207 ? 39.914 11.185 -64.563 1.00 93.69 207 LYS A C 1
ATOM 1705 O O . LYS A 1 207 ? 39.108 10.868 -63.693 1.00 93.69 207 LYS A O 1
ATOM 1710 N N . GLU A 1 208 ? 41.227 11.178 -64.355 1.00 94.06 208 GLU A N 1
ATOM 1711 C CA . GLU A 1 208 ? 41.809 10.853 -63.056 1.00 94.06 208 GLU A CA 1
ATOM 1712 C C . GLU A 1 208 ? 41.458 11.918 -62.008 1.00 94.06 208 GLU A C 1
ATOM 1714 O O . GLU A 1 208 ? 41.066 11.572 -60.894 1.00 94.06 208 GLU A O 1
ATOM 1719 N N . GLN A 1 209 ? 41.506 13.203 -62.372 1.00 93.69 209 GLN A N 1
ATOM 1720 C CA . GLN A 1 209 ? 41.045 14.301 -61.524 1.00 93.69 209 GLN A CA 1
ATOM 1721 C C . GLN A 1 209 ? 39.547 14.172 -61.200 1.00 93.69 209 GLN A C 1
ATOM 1723 O O . GLN A 1 209 ? 39.185 14.213 -60.028 1.00 93.69 209 GLN A O 1
ATOM 1728 N N . GLU A 1 210 ? 38.687 13.925 -62.194 1.00 92.69 210 GLU A N 1
ATOM 1729 C CA . GLU A 1 210 ? 37.243 13.723 -61.987 1.00 92.69 210 GLU A CA 1
ATOM 1730 C C . GLU A 1 210 ? 36.953 12.542 -61.034 1.00 92.69 210 GLU A C 1
ATOM 1732 O O . GLU A 1 210 ? 36.042 12.605 -60.204 1.00 92.69 210 GLU A O 1
ATOM 1737 N N . LEU A 1 211 ? 37.740 11.462 -61.111 1.00 93.31 211 LEU A N 1
ATOM 1738 C CA . LEU A 1 211 ? 37.649 10.327 -60.187 1.00 93.31 211 LEU A CA 1
ATOM 1739 C C . LEU A 1 211 ? 38.153 10.680 -58.779 1.00 93.31 211 LEU A C 1
ATOM 1741 O O . LEU A 1 211 ? 37.481 10.344 -57.802 1.00 93.31 211 LEU A O 1
ATOM 1745 N N . ARG A 1 212 ? 39.283 11.388 -58.653 1.00 94.19 212 ARG A N 1
ATOM 1746 C CA . ARG A 1 212 ? 39.811 11.877 -57.363 1.00 94.19 212 ARG A CA 1
ATOM 1747 C C . ARG A 1 212 ? 38.805 12.801 -56.665 1.00 94.19 212 ARG A C 1
ATOM 1749 O O . ARG A 1 212 ? 38.522 12.608 -55.485 1.00 94.19 212 ARG A O 1
ATOM 1756 N N . GLU A 1 213 ? 38.206 13.739 -57.394 1.00 94.00 213 GLU A N 1
ATOM 1757 C CA . GLU A 1 213 ? 37.168 14.646 -56.886 1.00 94.00 213 GLU A CA 1
ATOM 1758 C C . GLU A 1 213 ? 35.908 13.886 -56.438 1.00 94.00 213 GLU A C 1
ATOM 1760 O O . GLU A 1 213 ? 35.384 14.149 -55.354 1.00 94.00 213 GLU A O 1
ATOM 1765 N N . LYS A 1 214 ? 35.462 12.875 -57.199 1.00 91.56 214 LYS A N 1
ATOM 1766 C CA . LYS A 1 214 ? 34.345 11.997 -56.798 1.00 91.56 214 LYS A CA 1
ATOM 1767 C C . LYS A 1 214 ? 34.637 11.202 -55.524 1.00 91.56 214 LYS A C 1
ATOM 1769 O O . LYS A 1 214 ? 33.740 11.070 -54.693 1.00 91.56 214 LYS A O 1
ATOM 1774 N N . VAL A 1 215 ? 35.859 10.696 -55.345 1.00 92.56 215 VAL A N 1
ATOM 1775 C CA . VAL A 1 215 ? 36.268 9.995 -54.112 1.00 92.56 215 VAL A CA 1
ATOM 1776 C C . VAL A 1 215 ? 36.265 10.952 -52.918 1.00 92.56 215 VAL A C 1
ATOM 1778 O O . VAL A 1 215 ? 35.671 10.629 -51.890 1.00 92.56 215 VAL A O 1
ATOM 1781 N N . ILE A 1 216 ? 36.832 12.155 -53.065 1.00 94.25 216 ILE A N 1
ATOM 1782 C CA . ILE A 1 216 ? 36.827 13.191 -52.016 1.00 94.25 216 ILE A CA 1
ATOM 1783 C C . ILE A 1 216 ? 35.387 13.577 -51.636 1.00 94.25 216 ILE A C 1
ATOM 1785 O O . ILE A 1 216 ? 35.055 13.630 -50.451 1.00 94.25 216 ILE A O 1
ATOM 1789 N N . ALA A 1 217 ? 34.504 13.773 -52.620 1.00 92.19 217 ALA A N 1
ATOM 1790 C CA . ALA A 1 217 ? 33.095 14.088 -52.383 1.00 92.19 217 ALA A CA 1
ATOM 1791 C C . ALA A 1 217 ? 32.341 12.950 -51.666 1.00 92.19 217 ALA A C 1
ATOM 1793 O O . ALA A 1 217 ? 31.570 13.207 -50.740 1.00 92.19 217 ALA A O 1
ATOM 1794 N N . GLN A 1 218 ? 32.580 11.686 -52.038 1.00 91.38 218 GLN A N 1
ATOM 1795 C CA . GLN A 1 218 ? 31.999 10.535 -51.334 1.00 91.38 218 GLN A CA 1
ATOM 1796 C C . GLN A 1 218 ? 32.515 10.417 -49.894 1.00 91.38 218 GLN A C 1
ATOM 1798 O O . GLN A 1 218 ? 31.728 10.129 -48.991 1.00 91.38 218 GLN A O 1
ATOM 1803 N N . GLN A 1 219 ? 33.804 10.677 -49.660 1.00 94.00 219 GLN A N 1
ATOM 1804 C CA . GLN A 1 219 ? 34.393 10.639 -48.323 1.00 94.00 219 GLN A CA 1
ATOM 1805 C C . GLN A 1 219 ? 33.847 11.764 -47.429 1.00 94.00 219 GLN A C 1
ATOM 1807 O O . GLN A 1 219 ? 33.495 11.504 -46.280 1.00 94.00 219 GLN A O 1
ATOM 1812 N N . ALA A 1 220 ? 33.670 12.977 -47.963 1.00 92.00 220 ALA A N 1
ATOM 1813 C CA . ALA A 1 220 ? 33.012 14.078 -47.255 1.00 92.00 220 ALA A CA 1
ATOM 1814 C C . ALA A 1 220 ? 31.557 13.734 -46.871 1.00 92.00 220 ALA A C 1
ATOM 1816 O O . ALA A 1 220 ? 31.166 13.910 -45.717 1.00 92.00 220 ALA A O 1
ATOM 1817 N N . LEU A 1 221 ? 30.780 13.158 -47.799 1.00 93.12 221 LEU A N 1
ATOM 1818 C CA . LEU A 1 221 ? 29.411 12.688 -47.538 1.00 93.12 221 LEU A CA 1
ATOM 1819 C C . LEU A 1 221 ? 29.346 11.532 -46.525 1.00 93.12 221 LEU A C 1
ATOM 1821 O O . LEU A 1 221 ? 28.328 11.367 -45.850 1.00 93.12 221 LEU A O 1
ATOM 1825 N N . PHE A 1 222 ? 30.393 10.709 -46.415 1.00 93.88 222 PHE A N 1
ATOM 1826 C CA . PHE A 1 222 ? 30.486 9.683 -45.376 1.00 93.88 222 PHE A CA 1
ATOM 1827 C C . PHE A 1 222 ? 30.723 10.313 -43.997 1.00 93.88 222 PHE A C 1
ATOM 1829 O O . PHE A 1 222 ? 29.994 9.997 -43.056 1.00 93.88 222 PHE A O 1
ATOM 1836 N N . THR A 1 223 ? 31.668 11.253 -43.890 1.00 92.12 223 THR A N 1
ATOM 1837 C CA . THR A 1 223 ? 31.937 12.001 -42.651 1.00 92.12 223 THR A CA 1
ATOM 1838 C C . THR A 1 223 ? 30.697 12.757 -42.171 1.00 92.12 223 THR A C 1
ATOM 1840 O O . THR A 1 223 ? 30.289 12.577 -41.027 1.00 92.12 223 THR A O 1
ATOM 1843 N N . GLU A 1 224 ? 30.016 13.497 -43.052 1.00 94.69 224 GLU A N 1
ATOM 1844 C CA . GLU A 1 224 ? 28.783 14.232 -42.722 1.00 94.69 224 GLU A CA 1
ATOM 1845 C C . GLU A 1 224 ? 27.673 13.300 -42.188 1.00 94.69 224 GLU A C 1
ATOM 1847 O O . GLU A 1 224 ? 26.957 13.628 -41.237 1.00 94.69 224 GLU A O 1
ATOM 1852 N N . LYS A 1 225 ? 27.528 12.100 -42.769 1.00 93.38 225 LYS A N 1
ATOM 1853 C CA . LYS A 1 225 ? 26.587 11.082 -42.272 1.00 93.38 225 LYS A CA 1
ATOM 1854 C C . LYS A 1 225 ? 27.001 10.547 -40.904 1.00 93.38 225 LYS A C 1
ATOM 1856 O O . LYS A 1 225 ? 26.135 10.397 -40.043 1.00 93.38 225 LYS A O 1
ATOM 1861 N N . GLN A 1 226 ? 28.287 10.283 -40.685 1.00 93.75 226 GLN A N 1
ATOM 1862 C CA . GLN A 1 226 ? 28.788 9.802 -39.398 1.00 93.75 226 GLN A CA 1
ATOM 1863 C C . GLN A 1 226 ? 28.620 10.857 -38.294 1.00 93.75 226 GLN A C 1
ATOM 1865 O O . GLN A 1 226 ? 28.209 10.519 -37.186 1.00 93.75 226 GLN A O 1
ATOM 1870 N N . GLU A 1 227 ? 28.850 12.135 -38.594 1.00 94.94 227 GLU A N 1
ATOM 1871 C CA . GLU A 1 227 ? 28.600 13.249 -37.673 1.00 94.94 227 GLU A CA 1
ATOM 1872 C C . GLU A 1 227 ? 27.117 13.356 -37.301 1.00 94.94 227 GLU A C 1
ATOM 1874 O O . GLU A 1 227 ? 26.789 13.430 -36.116 1.00 94.94 227 GLU A O 1
ATOM 1879 N N . LYS A 1 228 ? 26.204 13.262 -38.277 1.00 94.00 228 LYS A N 1
ATOM 1880 C CA . LYS A 1 228 ? 24.752 13.230 -38.017 1.00 94.00 228 LYS A CA 1
ATOM 1881 C C . LYS A 1 228 ? 24.338 12.018 -37.178 1.00 94.00 228 LYS A C 1
ATOM 1883 O O . LYS A 1 228 ? 23.535 12.164 -36.259 1.00 94.00 228 LYS A O 1
ATOM 1888 N N . ILE A 1 229 ? 24.907 10.837 -37.430 1.00 93.00 229 ILE A N 1
ATOM 1889 C CA . ILE A 1 229 ? 24.686 9.634 -36.606 1.00 93.00 229 ILE A CA 1
ATOM 1890 C C . ILE A 1 229 ? 25.175 9.864 -35.168 1.00 93.00 229 ILE A C 1
ATOM 1892 O O . ILE A 1 229 ? 24.465 9.529 -34.219 1.00 93.00 229 ILE A O 1
ATOM 1896 N N . ASN A 1 230 ? 26.344 10.482 -34.986 1.00 94.62 230 ASN A N 1
ATOM 1897 C CA . ASN A 1 230 ? 26.887 10.807 -33.666 1.00 94.62 230 ASN A CA 1
ATOM 1898 C C . ASN A 1 230 ? 25.988 11.809 -32.914 1.00 94.62 230 ASN A C 1
ATOM 1900 O O . ASN A 1 230 ? 25.668 11.576 -31.749 1.00 94.62 230 ASN A O 1
ATOM 1904 N N . GLN A 1 231 ? 25.513 12.864 -33.586 1.00 95.00 231 GLN A N 1
ATOM 1905 C CA . GLN A 1 231 ? 24.570 13.845 -33.027 1.00 95.00 231 GLN A CA 1
ATOM 1906 C C . GLN A 1 231 ? 23.236 13.198 -32.619 1.00 95.00 231 GLN A C 1
ATOM 1908 O O . GLN A 1 231 ? 22.748 13.439 -31.515 1.00 95.00 231 GLN A O 1
ATOM 1913 N N . ILE A 1 232 ? 22.667 12.327 -33.462 1.00 94.88 232 ILE A N 1
ATOM 1914 C CA . ILE A 1 232 ? 21.434 11.581 -33.157 1.00 94.88 232 ILE A CA 1
ATOM 1915 C C . ILE A 1 232 ? 21.638 10.655 -31.949 1.00 94.88 232 ILE A C 1
ATOM 1917 O O . ILE A 1 232 ? 20.789 10.606 -31.058 1.00 94.88 232 ILE A O 1
ATOM 1921 N N . ASN A 1 233 ? 22.772 9.954 -31.875 1.00 92.75 233 ASN A N 1
ATOM 1922 C CA . ASN A 1 233 ? 23.097 9.081 -30.746 1.00 92.75 233 ASN A CA 1
ATOM 1923 C C . ASN A 1 233 ? 23.290 9.867 -29.438 1.00 92.75 233 ASN A C 1
ATOM 1925 O O . ASN A 1 233 ? 22.820 9.418 -28.390 1.00 92.75 233 ASN A O 1
ATOM 1929 N N . GLN A 1 234 ? 23.913 11.049 -29.489 1.00 93.75 234 GLN A N 1
ATOM 1930 C CA . GLN A 1 234 ? 24.011 11.946 -28.336 1.00 93.75 234 GLN A CA 1
ATOM 1931 C C . GLN A 1 234 ? 22.626 12.438 -27.895 1.00 93.75 234 GLN A C 1
ATOM 1933 O O . GLN A 1 234 ? 22.266 12.257 -26.733 1.00 93.75 234 GLN A O 1
ATOM 1938 N N . ALA A 1 235 ? 21.817 12.980 -28.811 1.00 92.75 235 ALA A N 1
ATOM 1939 C CA . ALA A 1 235 ? 20.472 13.469 -28.503 1.00 92.75 235 ALA A CA 1
ATOM 1940 C C . ALA A 1 235 ? 19.575 12.365 -27.912 1.00 92.75 235 ALA A C 1
ATOM 1942 O O . ALA A 1 235 ? 18.855 12.599 -26.941 1.00 92.75 235 ALA A O 1
ATOM 1943 N N . LYS A 1 236 ? 19.674 11.133 -28.429 1.00 93.94 236 LYS A N 1
ATOM 1944 C CA . LYS A 1 236 ? 18.988 9.952 -27.883 1.00 93.94 236 LYS A CA 1
ATOM 1945 C C . LYS A 1 236 ? 19.457 9.609 -26.463 1.00 93.94 236 LYS A C 1
ATOM 1947 O O . LYS A 1 236 ? 18.624 9.290 -25.618 1.00 93.94 236 LYS A O 1
ATOM 1952 N N . LYS A 1 237 ? 20.763 9.695 -26.179 1.00 94.38 237 LYS A N 1
ATOM 1953 C CA . LYS A 1 237 ? 21.316 9.476 -24.830 1.00 94.38 237 LYS A CA 1
ATOM 1954 C C . LYS A 1 237 ? 20.849 10.557 -23.848 1.00 94.38 237 LYS A C 1
ATOM 1956 O O . LYS A 1 237 ? 20.440 10.232 -22.738 1.00 94.38 237 LYS A O 1
ATOM 1961 N N . GLU A 1 238 ? 20.847 11.822 -24.262 1.00 93.31 238 GLU A N 1
ATOM 1962 C CA . GLU A 1 238 ? 20.327 12.932 -23.454 1.00 93.31 238 GLU A CA 1
ATOM 1963 C C . GLU A 1 238 ? 18.818 12.802 -23.199 1.00 93.31 238 GLU A C 1
ATOM 1965 O O . GLU A 1 238 ? 18.361 13.042 -22.082 1.00 93.31 238 GLU A O 1
ATOM 1970 N N . GLN A 1 239 ? 18.037 12.372 -24.194 1.00 93.00 239 GLN A N 1
ATOM 1971 C CA . GLN A 1 239 ? 16.616 12.062 -24.021 1.00 93.00 239 GLN A CA 1
ATOM 1972 C C . GLN A 1 239 ? 16.410 10.903 -23.034 1.00 93.00 239 GLN A C 1
ATOM 1974 O O . GLN A 1 239 ? 15.529 10.981 -22.180 1.00 93.00 239 GLN A O 1
ATOM 1979 N N . GLN A 1 240 ? 17.226 9.848 -23.117 1.00 91.31 240 GLN A N 1
ATOM 1980 C CA . GLN A 1 240 ? 17.162 8.706 -22.204 1.00 91.31 240 GLN A CA 1
ATOM 1981 C C . GLN A 1 240 ? 17.454 9.111 -20.752 1.00 91.31 240 GLN A C 1
ATOM 1983 O O . GLN A 1 240 ? 16.697 8.723 -19.863 1.00 91.31 240 GLN A O 1
ATOM 1988 N N . GLU A 1 241 ? 18.479 9.932 -20.504 1.00 94.00 241 GLU A N 1
ATOM 1989 C CA . GLU A 1 241 ? 18.776 10.405 -19.144 1.00 94.00 241 GLU A CA 1
ATOM 1990 C C . GLU A 1 241 ? 17.691 11.364 -18.626 1.00 94.00 241 GLU A C 1
ATOM 1992 O O . GLU A 1 241 ? 17.275 11.249 -17.476 1.00 94.00 241 GLU A O 1
ATOM 1997 N N . ARG A 1 242 ? 17.135 12.242 -19.478 1.00 92.44 242 ARG A N 1
ATOM 1998 C CA . ARG A 1 242 ? 15.978 13.087 -19.113 1.00 92.44 242 ARG A CA 1
ATOM 1999 C C . ARG A 1 242 ? 14.763 12.249 -18.707 1.00 92.44 242 ARG A C 1
ATOM 2001 O O . ARG A 1 242 ? 14.168 12.532 -17.673 1.00 92.44 242 ARG A O 1
ATOM 2008 N N . MET A 1 243 ? 14.421 11.206 -19.471 1.00 93.69 243 MET A N 1
ATOM 2009 C CA . MET A 1 243 ? 13.323 10.290 -19.122 1.00 93.69 243 MET A CA 1
ATOM 2010 C C . MET A 1 243 ? 13.596 9.534 -17.817 1.00 93.69 243 MET A C 1
ATOM 2012 O O . MET A 1 243 ? 12.674 9.336 -17.028 1.00 93.69 243 MET A O 1
ATOM 2016 N N . LYS A 1 244 ? 14.850 9.138 -17.563 1.00 93.56 244 LYS A N 1
ATOM 2017 C CA . LYS A 1 244 ? 15.258 8.480 -16.316 1.00 93.56 244 LYS A CA 1
ATOM 2018 C C . LYS A 1 244 ? 15.111 9.414 -15.109 1.00 93.56 244 LYS A C 1
ATOM 2020 O O . LYS A 1 244 ? 14.460 9.031 -14.144 1.00 93.56 244 LYS A O 1
ATOM 2025 N N . VAL A 1 245 ? 15.608 10.650 -15.191 1.00 93.19 245 VAL A N 1
ATOM 2026 C CA . VAL A 1 245 ? 15.451 11.668 -14.134 1.00 93.19 245 VAL A CA 1
ATOM 2027 C C . VAL A 1 245 ? 13.976 12.035 -13.917 1.00 93.19 245 VAL A C 1
ATOM 2029 O O . VAL A 1 245 ? 13.532 12.174 -12.779 1.00 93.19 245 VAL A O 1
ATOM 2032 N N . GLU A 1 246 ? 13.179 12.148 -14.985 1.00 94.06 246 GLU A N 1
ATOM 2033 C CA . GLU A 1 246 ? 11.736 12.397 -14.874 1.00 94.06 246 GLU A CA 1
ATOM 2034 C C . GLU A 1 246 ? 11.002 11.224 -14.201 1.00 94.06 246 GLU A C 1
ATOM 2036 O O . GLU A 1 246 ? 10.106 11.448 -13.383 1.00 94.06 246 GLU A O 1
ATOM 2041 N N . PHE A 1 247 ? 11.389 9.982 -14.507 1.00 93.06 247 PHE A N 1
ATOM 2042 C CA . PHE A 1 247 ? 10.861 8.782 -13.860 1.00 93.06 247 PHE A CA 1
ATOM 2043 C C . PHE A 1 247 ? 11.250 8.726 -12.377 1.00 93.06 247 PHE A C 1
ATOM 2045 O O . PHE A 1 247 ? 10.365 8.606 -11.536 1.00 93.06 247 PHE A O 1
ATOM 2052 N N . GLU A 1 248 ? 12.530 8.913 -12.042 1.00 92.75 248 GLU A N 1
ATOM 2053 C CA . GLU A 1 248 ? 13.031 8.967 -10.659 1.00 92.75 248 GLU A CA 1
ATOM 2054 C C . GLU A 1 248 ? 12.289 10.033 -9.828 1.00 92.75 248 GLU A C 1
ATOM 2056 O O . GLU A 1 248 ? 11.819 9.746 -8.727 1.00 92.75 248 GLU A O 1
ATOM 2061 N N . HIS A 1 249 ? 12.075 11.233 -10.380 1.00 92.38 249 HIS A N 1
ATOM 2062 C CA . HIS A 1 249 ? 11.307 12.311 -9.741 1.00 92.38 249 HIS A CA 1
ATOM 2063 C C . HIS A 1 249 ? 9.803 11.993 -9.599 1.00 92.38 249 HIS A C 1
ATOM 2065 O O . HIS A 1 249 ? 9.196 12.345 -8.583 1.00 92.38 249 HIS A O 1
ATOM 2071 N N . LYS A 1 250 ? 9.184 11.298 -10.565 1.00 91.19 250 LYS A N 1
ATOM 2072 C CA . LYS A 1 250 ? 7.799 10.797 -10.434 1.00 91.19 250 LYS A CA 1
ATOM 2073 C C . LYS A 1 250 ? 7.689 9.716 -9.356 1.00 91.19 250 LYS A C 1
ATOM 2075 O O . LYS A 1 250 ? 6.745 9.750 -8.571 1.00 91.19 250 LYS A O 1
ATOM 2080 N N . THR A 1 251 ? 8.651 8.797 -9.282 1.00 90.50 251 THR A N 1
ATOM 2081 C CA . THR A 1 251 ? 8.720 7.760 -8.243 1.00 90.50 251 THR A CA 1
ATOM 2082 C C . THR A 1 251 ? 8.930 8.369 -6.858 1.00 90.50 251 THR A C 1
ATOM 2084 O O . THR A 1 251 ? 8.231 7.980 -5.928 1.00 90.50 251 THR A O 1
ATOM 2087 N N . ALA A 1 252 ? 9.810 9.367 -6.719 1.00 91.50 252 ALA A N 1
ATOM 2088 C CA . ALA A 1 252 ? 10.000 10.098 -5.466 1.00 91.50 252 ALA A CA 1
ATOM 2089 C C . ALA A 1 252 ? 8.685 10.731 -4.977 1.00 91.50 252 ALA A C 1
ATOM 2091 O O . ALA A 1 252 ? 8.248 10.443 -3.866 1.00 91.50 252 ALA A O 1
ATOM 2092 N N . LYS A 1 253 ? 7.985 11.480 -5.840 1.00 91.81 253 LYS A N 1
ATOM 2093 C CA . LYS A 1 253 ? 6.687 12.095 -5.502 1.00 91.81 253 LYS A CA 1
ATOM 2094 C C . LYS A 1 253 ? 5.582 11.086 -5.192 1.00 91.81 253 LYS A C 1
ATOM 2096 O O . LYS A 1 253 ? 4.742 11.346 -4.335 1.00 91.81 253 LYS A O 1
ATOM 2101 N N . ALA A 1 254 ? 5.573 9.933 -5.862 1.00 92.06 254 ALA A N 1
ATOM 2102 C CA . ALA A 1 254 ? 4.653 8.850 -5.527 1.00 92.06 254 ALA A CA 1
ATOM 2103 C C . ALA A 1 254 ? 4.945 8.287 -4.124 1.00 92.06 254 ALA A C 1
ATOM 2105 O O . ALA A 1 254 ? 4.019 8.103 -3.338 1.00 92.06 254 ALA A O 1
ATOM 2106 N N . ASN A 1 255 ? 6.220 8.075 -3.785 1.00 91.50 255 ASN A N 1
ATOM 2107 C CA . ASN A 1 255 ? 6.630 7.599 -2.463 1.00 91.50 255 ASN A CA 1
ATOM 2108 C C . ASN A 1 255 ? 6.288 8.617 -1.362 1.00 91.50 255 ASN A C 1
ATOM 2110 O O . ASN A 1 255 ? 5.650 8.238 -0.384 1.00 91.50 255 ASN A O 1
ATOM 2114 N N . GLU A 1 256 ? 6.608 9.902 -1.553 1.00 91.44 256 GLU A N 1
ATOM 2115 C CA . GLU A 1 256 ? 6.220 11.000 -0.647 1.00 91.44 256 GLU A CA 1
ATOM 2116 C C . GLU A 1 256 ? 4.701 11.022 -0.399 1.00 91.44 256 GLU A C 1
ATOM 2118 O O . GLU A 1 256 ? 4.249 11.111 0.744 1.00 91.44 256 GLU A O 1
ATOM 2123 N N . PHE A 1 257 ? 3.897 10.878 -1.458 1.00 93.12 257 PHE A N 1
ATOM 2124 C CA . PHE A 1 257 ? 2.439 10.810 -1.356 1.00 93.12 257 PHE A CA 1
ATOM 2125 C C . PHE A 1 257 ? 1.958 9.573 -0.577 1.00 93.12 257 PHE A C 1
ATOM 2127 O O . PHE A 1 257 ? 1.048 9.689 0.250 1.00 93.12 257 PHE A O 1
ATOM 2134 N N . TYR A 1 258 ? 2.563 8.399 -0.784 1.00 92.88 258 TYR A N 1
ATOM 2135 C CA . TYR A 1 258 ? 2.225 7.192 -0.022 1.00 92.88 258 TYR A CA 1
ATOM 2136 C C . TYR A 1 258 ? 2.643 7.285 1.453 1.00 92.88 258 TYR A C 1
ATOM 2138 O O . TYR A 1 258 ? 1.886 6.843 2.322 1.00 92.88 258 TYR A O 1
ATOM 2146 N N . GLU A 1 259 ? 3.791 7.888 1.767 1.00 92.75 259 GLU A N 1
ATOM 2147 C CA . GLU A 1 259 ? 4.215 8.117 3.152 1.00 92.75 259 GLU A CA 1
ATOM 2148 C C . GLU A 1 259 ? 3.324 9.141 3.863 1.00 92.75 259 GLU A C 1
ATOM 2150 O O . GLU A 1 259 ? 2.904 8.891 4.994 1.00 92.75 259 GLU A O 1
ATOM 2155 N N . MET A 1 260 ? 2.939 10.228 3.188 1.00 94.44 260 MET A N 1
ATOM 2156 C CA . MET A 1 260 ? 1.974 11.204 3.706 1.00 94.44 260 MET A CA 1
ATOM 2157 C C . MET A 1 260 ? 0.611 10.553 3.996 1.00 94.44 260 MET A C 1
ATOM 2159 O O . MET A 1 260 ? 0.082 10.697 5.098 1.00 94.44 260 MET A O 1
ATOM 2163 N N . ASN A 1 261 ? 0.077 9.757 3.060 1.00 92.62 261 ASN A N 1
ATOM 2164 C CA . ASN A 1 261 ? -1.163 8.997 3.269 1.00 92.62 261 ASN A CA 1
ATOM 2165 C C . ASN A 1 261 ? -1.045 8.013 4.444 1.00 92.62 261 ASN A C 1
ATOM 2167 O O . ASN A 1 261 ? -1.987 7.858 5.222 1.00 92.62 261 ASN A O 1
ATOM 2171 N N . ARG A 1 262 ? 0.106 7.347 4.600 1.00 93.06 262 ARG A N 1
ATOM 2172 C CA . ARG A 1 262 ? 0.374 6.444 5.729 1.00 93.06 262 ARG A CA 1
ATOM 2173 C C . ARG A 1 262 ? 0.371 7.197 7.061 1.00 93.06 262 ARG A C 1
ATOM 2175 O O . ARG A 1 262 ? -0.264 6.720 7.999 1.00 93.06 262 ARG A O 1
ATOM 2182 N N . GLN A 1 263 ? 1.028 8.355 7.140 1.00 94.06 263 GLN A N 1
ATOM 2183 C CA . GLN A 1 263 ? 1.066 9.189 8.347 1.00 94.06 263 GLN A CA 1
ATOM 2184 C C . GLN A 1 263 ? -0.326 9.725 8.709 1.00 94.06 263 GLN A C 1
ATOM 2186 O O . GLN A 1 263 ? -0.768 9.534 9.842 1.00 94.06 263 GLN A O 1
ATOM 2191 N N . GLN A 1 264 ? -1.061 10.295 7.746 1.00 93.56 264 GLN A N 1
ATOM 2192 C CA . GLN A 1 264 ? -2.438 10.757 7.960 1.00 93.56 264 GLN A CA 1
ATOM 2193 C C . GLN A 1 264 ? -3.332 9.613 8.459 1.00 93.56 264 GLN A C 1
ATOM 2195 O O . GLN A 1 264 ? -4.044 9.757 9.449 1.00 93.56 264 GLN A O 1
ATOM 2200 N N . LYS A 1 265 ? -3.259 8.434 7.832 1.00 92.81 265 LYS A N 1
ATOM 2201 C CA . LYS A 1 265 ? -4.078 7.278 8.223 1.00 92.81 265 LYS A CA 1
ATOM 2202 C C . LYS A 1 265 ? -3.711 6.724 9.605 1.00 92.81 265 LYS A C 1
ATOM 2204 O O . LYS A 1 265 ? -4.578 6.182 10.287 1.00 92.81 265 LYS A O 1
ATOM 2209 N N . GLN A 1 266 ? -2.462 6.884 10.048 1.00 93.31 266 GLN A N 1
ATOM 2210 C CA . GLN A 1 266 ? -2.052 6.598 11.428 1.00 93.31 266 GLN A CA 1
ATOM 2211 C C . GLN A 1 266 ? -2.614 7.632 12.419 1.00 93.31 266 GLN A C 1
ATOM 2213 O O . GLN A 1 266 ? -3.089 7.237 13.482 1.00 93.31 266 GLN A O 1
ATOM 2218 N N . GLN A 1 267 ? -2.634 8.921 12.064 1.00 93.12 267 GLN A N 1
ATOM 2219 C CA . GLN A 1 267 ? -3.262 9.977 12.873 1.00 93.12 267 GLN A CA 1
ATOM 2220 C C . GLN A 1 267 ? -4.781 9.775 12.995 1.00 93.12 267 GLN A C 1
ATOM 2222 O O . GLN A 1 267 ? -5.305 9.774 14.105 1.00 93.12 267 GLN A O 1
ATOM 2227 N N . GLU A 1 268 ? -5.482 9.489 11.894 1.00 95.12 268 GLU A N 1
ATOM 2228 C CA . GLU A 1 268 ? -6.922 9.184 11.902 1.00 95.12 268 GLU A CA 1
ATOM 2229 C C . GLU A 1 268 ? -7.274 7.961 12.763 1.00 95.12 268 GLU A C 1
ATOM 2231 O O . GLU A 1 268 ? -8.325 7.937 13.405 1.00 95.12 268 GLU A O 1
ATOM 2236 N N . LEU A 1 269 ? -6.423 6.927 12.770 1.00 93.12 269 LEU A N 1
ATOM 2237 C CA . LEU A 1 269 ? -6.594 5.759 13.639 1.00 93.12 269 LEU A CA 1
ATOM 2238 C C . LEU A 1 269 ? -6.336 6.104 15.111 1.00 93.12 269 LEU A C 1
ATOM 2240 O O . LEU A 1 269 ? -7.077 5.640 15.975 1.00 93.12 269 LEU A O 1
ATOM 2244 N N . HIS A 1 270 ? -5.335 6.939 15.398 1.00 92.94 270 HIS A N 1
ATOM 2245 C CA . HIS A 1 270 ? -5.055 7.402 16.755 1.00 92.94 270 HIS A CA 1
ATOM 2246 C C . HIS A 1 270 ? -6.196 8.271 17.306 1.00 92.94 270 HIS A C 1
ATOM 2248 O O . HIS A 1 270 ? -6.671 8.011 18.407 1.00 92.94 270 HIS A O 1
ATOM 2254 N N . GLU A 1 271 ? -6.718 9.222 16.525 1.00 93.56 271 GLU A N 1
ATOM 2255 C CA . GLU A 1 271 ? -7.890 10.019 16.909 1.00 93.56 271 GLU A CA 1
ATOM 2256 C C . GLU A 1 271 ? -9.133 9.164 17.179 1.00 93.56 271 GLU A C 1
ATOM 2258 O O . GLU A 1 271 ? -9.869 9.435 18.128 1.00 93.56 271 GLU A O 1
ATOM 2263 N N . LYS A 1 272 ? -9.387 8.141 16.351 1.00 94.06 272 LYS A N 1
ATOM 2264 C CA . LYS A 1 272 ? -10.509 7.210 16.558 1.00 94.06 272 LYS A CA 1
ATOM 2265 C C . LYS A 1 272 ? -10.338 6.429 17.858 1.00 94.06 272 LYS A C 1
ATOM 2267 O O . LYS A 1 272 ? -11.287 6.363 18.630 1.00 94.06 272 LYS A O 1
ATOM 2272 N N . LEU A 1 273 ? -9.132 5.927 18.132 1.00 93.12 273 LEU A N 1
ATOM 2273 C CA . LEU A 1 273 ? -8.817 5.221 19.375 1.00 93.12 273 LEU A CA 1
ATOM 2274 C C . LEU A 1 273 ? -8.976 6.119 20.613 1.00 93.12 273 LEU A C 1
ATOM 2276 O O . LEU A 1 273 ? -9.516 5.665 21.617 1.00 93.12 273 LEU A O 1
ATOM 2280 N N . VAL A 1 274 ? -8.554 7.387 20.548 1.00 93.06 274 VAL A N 1
ATOM 2281 C CA . VAL A 1 274 ? -8.748 8.356 21.644 1.00 93.06 274 VAL A CA 1
ATOM 2282 C C . VAL A 1 274 ? -10.239 8.604 21.886 1.00 93.06 274 VAL A C 1
ATOM 2284 O O . VAL A 1 274 ? -10.700 8.445 23.012 1.00 93.06 274 VAL A O 1
ATOM 2287 N N . LYS A 1 275 ? -11.018 8.892 20.836 1.00 93.19 275 LYS A N 1
ATOM 2288 C CA . LYS A 1 275 ? -12.472 9.128 20.942 1.00 93.19 275 LYS A CA 1
ATOM 2289 C C . LYS A 1 275 ? -13.231 7.890 21.443 1.00 93.19 275 LYS A C 1
ATOM 2291 O O . LYS A 1 275 ? -14.194 8.017 22.195 1.00 93.19 275 LYS A O 1
ATOM 2296 N N . GLU A 1 276 ? -12.786 6.689 21.071 1.00 92.88 276 GLU A N 1
ATOM 2297 C CA . GLU A 1 276 ? -13.323 5.423 21.583 1.00 92.88 276 GLU A CA 1
ATOM 2298 C C . GLU A 1 276 ? -12.981 5.213 23.069 1.00 92.88 276 GLU A C 1
ATOM 2300 O O . GLU A 1 276 ? -13.859 4.839 23.847 1.00 92.88 276 GLU A O 1
ATOM 2305 N N . GLN A 1 277 ? -11.752 5.526 23.497 1.00 92.06 277 GLN A N 1
ATOM 2306 C CA . GLN A 1 277 ? -11.353 5.485 24.910 1.00 92.06 277 GLN A CA 1
ATOM 2307 C C . GLN A 1 277 ? -12.118 6.508 25.763 1.00 92.06 277 GLN A C 1
ATOM 2309 O O . GLN A 1 277 ? -12.608 6.149 26.833 1.00 92.06 277 GLN A O 1
ATOM 2314 N N . GLU A 1 278 ? -12.288 7.744 25.285 1.00 92.06 278 GLU A N 1
ATOM 2315 C CA . GLU A 1 278 ? -13.103 8.777 25.942 1.00 92.06 278 GLU A CA 1
ATOM 2316 C C . GLU A 1 278 ? -14.561 8.322 26.099 1.00 92.06 278 GLU A C 1
ATOM 2318 O O . GLU A 1 278 ? -15.133 8.421 27.187 1.00 92.06 278 GLU A O 1
ATOM 2323 N N . HIS A 1 279 ? -15.156 7.765 25.041 1.00 92.88 279 HIS A N 1
ATOM 2324 C CA . HIS A 1 279 ? -16.521 7.238 25.061 1.00 92.88 279 HIS A CA 1
ATOM 2325 C C . HIS A 1 279 ? -16.675 6.046 26.024 1.00 92.88 279 HIS A C 1
ATOM 2327 O O . HIS A 1 279 ? -17.614 6.018 26.819 1.00 92.88 279 HIS A O 1
ATOM 2333 N N . LEU A 1 280 ? -15.734 5.096 26.030 1.00 93.69 280 LEU A N 1
ATOM 2334 C CA . LEU A 1 280 ? -15.718 3.987 26.994 1.00 93.69 280 LEU A CA 1
ATOM 2335 C C . LEU A 1 280 ? -15.546 4.482 28.439 1.00 93.69 280 LEU A C 1
ATOM 2337 O O . LEU A 1 280 ? -16.196 3.968 29.351 1.00 93.69 280 LEU A O 1
ATOM 2341 N N . GLN A 1 281 ? -14.722 5.507 28.667 1.00 93.81 281 GLN A N 1
ATOM 2342 C CA . GLN A 1 281 ? -14.544 6.117 29.985 1.00 93.81 281 GLN A CA 1
ATOM 2343 C C . GLN A 1 281 ? -15.823 6.826 30.461 1.00 93.81 281 GLN A C 1
ATOM 2345 O O . GLN A 1 281 ? -16.191 6.692 31.631 1.00 93.81 281 GLN A O 1
ATOM 2350 N N . GLN A 1 282 ? -16.542 7.507 29.562 1.00 93.75 282 GLN A N 1
ATOM 2351 C CA . GLN A 1 282 ? -17.866 8.078 29.839 1.00 93.75 282 GLN A CA 1
ATOM 2352 C C . GLN A 1 282 ? -18.892 6.983 30.159 1.00 93.75 282 GLN A C 1
ATOM 2354 O O . GLN A 1 282 ? -19.561 7.073 31.189 1.00 93.75 282 GLN A O 1
ATOM 2359 N N . GLN A 1 283 ? -18.961 5.911 29.361 1.00 93.06 283 GLN A N 1
ATOM 2360 C CA . GLN A 1 283 ? -19.852 4.777 29.629 1.00 93.06 283 GLN A CA 1
ATOM 2361 C C . GLN A 1 283 ? -19.547 4.099 30.970 1.00 93.06 283 GLN A C 1
ATOM 2363 O O . GLN A 1 283 ? -20.479 3.765 31.702 1.00 93.06 283 GLN A O 1
ATOM 2368 N N . MET A 1 284 ? -18.276 3.935 31.355 1.00 90.69 284 MET A N 1
ATOM 2369 C CA . MET A 1 284 ? -17.924 3.400 32.677 1.00 90.69 284 MET A CA 1
ATOM 2370 C C . MET A 1 284 ? -18.333 4.344 33.815 1.00 90.69 284 MET A C 1
ATOM 2372 O O . MET A 1 284 ? -18.855 3.882 34.831 1.00 90.69 284 MET A O 1
ATOM 2376 N N . ALA A 1 285 ? -18.132 5.655 33.656 1.00 92.75 285 ALA A N 1
ATOM 2377 C CA . ALA A 1 285 ? -18.529 6.652 34.649 1.00 92.75 285 ALA A CA 1
ATOM 2378 C C . ALA A 1 285 ? -20.058 6.714 34.824 1.00 92.75 285 ALA A C 1
ATOM 2380 O O . ALA A 1 285 ? -20.548 6.740 35.956 1.00 92.75 285 ALA A O 1
ATOM 2381 N N . GLU A 1 286 ? -20.817 6.671 33.727 1.00 92.94 286 GLU A N 1
ATOM 2382 C CA . GLU A 1 286 ? -22.277 6.596 33.768 1.00 92.94 286 GLU A CA 1
ATOM 2383 C C . GLU A 1 286 ? -22.760 5.269 34.369 1.00 92.94 286 GLU A C 1
ATOM 2385 O O . GLU A 1 286 ? -23.575 5.289 35.291 1.00 92.94 286 GLU A O 1
ATOM 2390 N N . THR A 1 287 ? -22.207 4.128 33.942 1.00 93.19 287 THR A N 1
ATOM 2391 C CA . THR A 1 287 ? -22.516 2.805 34.523 1.00 93.19 287 THR A CA 1
ATOM 2392 C C . THR A 1 287 ? -22.298 2.802 36.038 1.00 93.19 287 THR A C 1
ATOM 2394 O O . THR A 1 287 ? -23.166 2.363 36.795 1.00 93.19 287 THR A O 1
ATOM 2397 N N . LYS A 1 288 ? -21.170 3.355 36.506 1.00 91.88 288 LYS A N 1
ATOM 2398 C CA . LYS A 1 288 ? -20.862 3.484 37.938 1.00 91.88 288 LYS A CA 1
ATOM 2399 C C . LYS A 1 288 ? -21.893 4.354 38.660 1.00 91.88 288 LYS A C 1
ATOM 2401 O O . LYS A 1 288 ? -22.397 3.946 39.702 1.00 91.88 288 LYS A O 1
ATOM 2406 N N . ARG A 1 289 ? -22.269 5.499 38.082 1.00 93.44 289 ARG A N 1
ATOM 2407 C CA . ARG A 1 289 ? -23.297 6.396 38.634 1.00 93.44 289 ARG A CA 1
ATOM 2408 C C . ARG A 1 289 ? -24.677 5.728 38.701 1.00 93.44 289 ARG A C 1
ATOM 2410 O O . ARG A 1 289 ? -25.387 5.897 39.689 1.00 93.44 289 ARG A O 1
ATOM 2417 N N . GLN A 1 290 ? -25.059 4.946 37.690 1.00 92.12 290 GLN A N 1
ATOM 2418 C CA . GLN A 1 290 ? -26.307 4.173 37.696 1.00 92.12 290 GLN A CA 1
ATOM 2419 C C . GLN A 1 290 ? -26.292 3.080 38.781 1.00 92.12 290 GLN A C 1
ATOM 2421 O O . GLN A 1 290 ? -27.290 2.906 39.483 1.00 92.12 290 GLN A O 1
ATOM 2426 N N . LEU A 1 291 ? -25.158 2.396 38.984 1.00 91.62 291 LEU A N 1
ATOM 2427 C CA . LEU A 1 291 ? -24.976 1.436 40.081 1.00 91.62 291 LEU A CA 1
ATOM 2428 C C . LEU A 1 291 ? -25.053 2.105 41.462 1.00 91.62 291 LEU A C 1
ATOM 2430 O O . LEU A 1 291 ? -25.734 1.581 42.342 1.00 91.62 291 LEU A O 1
ATOM 2434 N N . GLU A 1 292 ? -24.428 3.270 41.644 1.00 91.88 292 GLU A N 1
ATOM 2435 C CA . GLU A 1 292 ? -24.503 4.069 42.878 1.00 91.88 292 GLU A CA 1
ATOM 2436 C C . GLU A 1 292 ? -25.949 4.497 43.190 1.00 91.88 292 GLU A C 1
ATOM 2438 O O . GLU A 1 292 ? -26.417 4.318 44.316 1.00 91.88 292 GLU A O 1
ATOM 2443 N N . ILE A 1 293 ? -26.699 4.971 42.186 1.00 92.69 293 ILE A N 1
ATOM 2444 C CA . ILE A 1 293 ? -28.127 5.316 42.319 1.00 92.69 293 ILE A CA 1
ATOM 2445 C C . ILE A 1 293 ? -28.964 4.080 42.678 1.00 92.69 293 ILE A C 1
ATOM 2447 O O . ILE A 1 293 ? -29.788 4.136 43.592 1.00 92.69 293 ILE A O 1
ATOM 2451 N N . HIS A 1 294 ? -28.759 2.950 41.998 1.00 91.62 294 HIS A N 1
ATOM 2452 C CA . HIS A 1 294 ? -29.495 1.717 42.282 1.00 91.62 294 HIS A CA 1
ATOM 2453 C C . HIS A 1 294 ? -29.164 1.153 43.676 1.00 91.62 294 HIS A C 1
ATOM 2455 O O . HIS A 1 294 ? -30.051 0.652 44.370 1.00 91.62 294 HIS A O 1
ATOM 2461 N N . GLN A 1 295 ? -27.913 1.278 44.127 1.00 91.94 295 GLN A N 1
ATOM 2462 C CA . GLN A 1 295 ? -27.505 0.919 45.484 1.00 91.94 295 GLN A CA 1
ATOM 2463 C C . GLN A 1 295 ? -28.173 1.824 46.527 1.00 91.94 295 GLN A C 1
ATOM 2465 O O . GLN A 1 295 ? -28.727 1.299 47.493 1.00 91.94 295 GLN A O 1
ATOM 2470 N N . ALA A 1 296 ? -28.207 3.143 46.311 1.00 87.69 296 ALA A N 1
ATOM 2471 C CA . ALA A 1 296 ? -28.904 4.084 47.190 1.00 87.69 296 ALA A CA 1
ATOM 2472 C C . ALA A 1 296 ? -30.409 3.772 47.286 1.00 87.69 296 ALA A C 1
ATOM 2474 O O . ALA A 1 296 ? -30.924 3.581 48.385 1.00 87.69 296 ALA A O 1
ATOM 2475 N N . GLN A 1 297 ? -31.096 3.585 46.152 1.00 91.69 297 GLN A N 1
ATOM 2476 C CA . GLN A 1 297 ? -32.513 3.184 46.127 1.00 91.69 297 GLN A CA 1
ATOM 2477 C C . GLN A 1 297 ? -32.767 1.823 46.796 1.00 91.69 297 GLN A C 1
ATOM 2479 O O . GLN A 1 297 ? -33.850 1.584 47.333 1.00 91.69 297 GLN A O 1
ATOM 2484 N N . LYS A 1 298 ? -31.802 0.896 46.750 1.00 92.06 298 LYS A N 1
ATOM 2485 C CA . LYS A 1 298 ? -31.902 -0.393 47.446 1.00 92.06 298 LYS A CA 1
ATOM 2486 C C . LYS A 1 298 ? -31.760 -0.222 48.960 1.00 92.06 298 LYS A C 1
ATOM 2488 O O . LYS A 1 298 ? -32.503 -0.880 49.684 1.00 92.06 298 LYS A O 1
ATOM 2493 N N . VAL A 1 299 ? -30.854 0.641 49.426 1.00 90.69 299 VAL A N 1
ATOM 2494 C CA . VAL A 1 299 ? -30.706 0.992 50.850 1.00 90.69 299 VAL A CA 1
ATOM 2495 C C . VAL A 1 299 ? -31.975 1.675 51.357 1.00 90.69 299 VAL A C 1
ATOM 2497 O O . VAL A 1 299 ? -32.588 1.156 52.285 1.00 90.69 299 VAL A O 1
ATOM 2500 N N . GLU A 1 300 ? -32.457 2.712 50.671 1.00 90.94 300 GLU A N 1
ATOM 2501 C CA . GLU A 1 300 ? -33.700 3.424 51.004 1.00 90.94 300 GLU A CA 1
ATOM 2502 C C . GLU A 1 300 ? -34.900 2.459 51.115 1.00 90.94 300 GLU A C 1
ATOM 2504 O O . GLU A 1 300 ? -35.645 2.470 52.094 1.00 90.94 300 GLU A O 1
ATOM 2509 N N . LYS A 1 301 ? -35.057 1.530 50.158 1.00 90.38 301 LYS A N 1
ATOM 2510 C CA . LYS A 1 301 ? -36.111 0.496 50.196 1.00 90.38 301 LYS A CA 1
ATOM 2511 C C . LYS A 1 301 ? -35.925 -0.543 51.308 1.00 90.38 301 LYS A C 1
ATOM 2513 O O . LYS A 1 301 ? -36.893 -1.230 51.640 1.00 90.38 301 LYS A O 1
ATOM 2518 N N . MET A 1 302 ? -34.725 -0.709 51.869 1.00 90.38 302 MET A N 1
ATOM 2519 C CA . MET A 1 302 ? -34.524 -1.502 53.087 1.00 90.38 302 MET A CA 1
ATOM 2520 C C . MET A 1 302 ? -34.829 -0.683 54.342 1.00 90.38 302 MET A C 1
ATOM 2522 O O . MET A 1 302 ? -35.512 -1.199 55.219 1.00 90.38 302 MET A O 1
ATOM 2526 N N . GLU A 1 303 ? -34.428 0.585 54.408 1.00 90.31 303 GLU A N 1
ATOM 2527 C CA . GLU A 1 303 ? -34.743 1.497 55.518 1.00 90.31 303 GLU A CA 1
ATOM 2528 C C . GLU A 1 303 ? -36.260 1.702 55.664 1.00 90.31 303 GLU A C 1
ATOM 2530 O O . GLU A 1 303 ? -36.805 1.530 56.753 1.00 90.31 303 GLU A O 1
ATOM 2535 N N . GLN A 1 304 ? -36.978 1.923 54.557 1.00 90.69 304 GLN A N 1
ATOM 2536 C CA . GLN A 1 304 ? -38.447 1.966 54.527 1.00 90.69 304 GLN A CA 1
ATOM 2537 C C . GLN A 1 304 ? -39.082 0.653 55.021 1.00 90.69 304 GLN A C 1
ATOM 2539 O O . GLN A 1 304 ? -40.095 0.677 55.721 1.00 90.69 304 GLN A O 1
ATOM 2544 N N . LYS A 1 305 ? -38.496 -0.509 54.692 1.00 90.31 305 LYS A N 1
ATOM 2545 C CA . LYS A 1 305 ? -38.970 -1.814 55.190 1.00 90.31 305 LYS A CA 1
ATOM 2546 C C . LYS A 1 305 ? -38.673 -2.016 56.674 1.00 90.31 305 LYS A C 1
ATOM 2548 O O . LYS A 1 305 ? -39.529 -2.559 57.366 1.00 90.31 305 LYS A O 1
ATOM 2553 N N . MET A 1 306 ? -37.516 -1.571 57.161 1.00 89.06 306 MET A N 1
ATOM 2554 C CA . MET A 1 306 ? -37.178 -1.578 58.586 1.00 89.06 306 MET A CA 1
ATOM 2555 C C . MET A 1 306 ? -38.158 -0.701 59.366 1.00 89.06 306 MET A C 1
ATOM 2557 O O . MET A 1 306 ? -38.816 -1.207 60.266 1.00 89.06 306 MET A O 1
ATOM 2561 N N . ALA A 1 307 ? -38.396 0.539 58.928 1.00 88.25 307 ALA A N 1
ATOM 2562 C CA . ALA A 1 307 ? -39.386 1.427 59.539 1.00 88.25 307 ALA A CA 1
ATOM 2563 C C . ALA A 1 307 ? -40.805 0.817 59.563 1.00 88.25 307 ALA A C 1
ATOM 2565 O O . ALA A 1 307 ? -41.506 0.919 60.568 1.00 88.25 307 ALA A O 1
ATOM 2566 N N . GLN A 1 308 ? -41.224 0.113 58.501 1.00 89.75 308 GLN A N 1
ATOM 2567 C CA . GLN A 1 308 ? -42.497 -0.626 58.485 1.00 89.75 308 GLN A CA 1
ATOM 2568 C C . GLN A 1 308 ? -42.520 -1.839 59.432 1.00 89.75 308 GLN A C 1
ATOM 2570 O O . GLN A 1 308 ? -43.588 -2.194 59.936 1.00 89.75 308 GLN A O 1
ATOM 2575 N N . ILE A 1 309 ? -41.385 -2.505 59.658 1.00 89.94 309 ILE A N 1
ATOM 2576 C CA . ILE A 1 309 ? -41.254 -3.597 60.636 1.00 89.94 309 ILE A CA 1
ATOM 2577 C C . ILE A 1 309 ? -41.308 -3.026 62.056 1.00 89.94 309 ILE A C 1
ATOM 2579 O O . ILE A 1 309 ? -42.089 -3.519 62.867 1.00 89.94 309 ILE A O 1
ATOM 2583 N N . ASP A 1 310 ? -40.570 -1.954 62.334 1.00 88.75 310 ASP A N 1
ATOM 2584 C CA . ASP A 1 310 ? -40.545 -1.285 63.635 1.00 88.75 310 ASP A CA 1
ATOM 2585 C C . ASP A 1 310 ? -41.914 -0.693 63.997 1.00 88.75 310 ASP A C 1
ATOM 2587 O O . ASP A 1 310 ? -42.382 -0.879 65.122 1.00 88.75 310 ASP A O 1
ATOM 2591 N N . GLN A 1 311 ? -42.624 -0.090 63.034 1.00 90.25 311 GLN A N 1
ATOM 2592 C CA . GLN A 1 311 ? -44.012 0.342 63.223 1.00 90.25 311 GLN A CA 1
ATOM 2593 C C . GLN A 1 311 ? -44.927 -0.845 63.566 1.00 90.25 311 GLN A C 1
ATOM 2595 O O . GLN A 1 311 ? -45.688 -0.773 64.531 1.00 90.25 311 GLN A O 1
ATOM 2600 N N . LYS A 1 312 ? -44.840 -1.966 62.836 1.00 90.56 312 LYS A N 1
ATOM 2601 C CA . LYS A 1 312 ? -45.649 -3.166 63.127 1.00 90.56 312 LYS A CA 1
ATOM 2602 C C . LYS A 1 312 ? -45.323 -3.773 64.492 1.00 90.56 312 LYS A C 1
ATOM 2604 O O . LYS A 1 312 ? -46.237 -4.202 65.192 1.00 90.56 312 LYS A O 1
ATOM 2609 N N . LEU A 1 313 ? -44.054 -3.774 64.900 1.00 89.50 313 LEU A N 1
ATOM 2610 C CA . LEU A 1 313 ? -43.623 -4.204 66.233 1.00 89.50 313 LEU A CA 1
ATOM 2611 C C . LEU A 1 313 ? -44.135 -3.257 67.328 1.00 89.50 313 LEU A C 1
ATOM 2613 O O . LEU A 1 313 ? -44.514 -3.718 68.404 1.00 89.50 313 LEU A O 1
ATOM 2617 N N . TYR A 1 314 ? -44.191 -1.951 67.065 1.00 88.75 314 TYR A N 1
ATOM 2618 C CA . TYR A 1 314 ? -44.770 -0.960 67.972 1.00 88.75 314 TYR A CA 1
ATOM 2619 C C . TYR A 1 314 ? -46.291 -1.141 68.120 1.00 88.75 314 TYR A C 1
ATOM 2621 O O . TYR A 1 314 ? -46.791 -1.259 69.239 1.00 88.75 314 TYR A O 1
ATOM 2629 N N . GLU A 1 315 ? -47.023 -1.296 67.013 1.00 89.62 315 GLU A N 1
ATOM 2630 C CA . GLU A 1 315 ? -48.455 -1.630 67.016 1.00 89.62 315 GLU A CA 1
ATOM 2631 C C . GLU A 1 315 ? -48.743 -2.965 67.727 1.00 89.62 315 GLU A C 1
ATOM 2633 O O . GLU A 1 315 ? -49.727 -3.083 68.462 1.00 89.62 315 GLU A O 1
ATOM 2638 N N . GLN A 1 316 ? -47.886 -3.976 67.543 1.00 89.62 316 GLN A N 1
ATOM 2639 C CA . GLN A 1 316 ? -48.011 -5.270 68.216 1.00 89.62 316 GLN A CA 1
ATOM 2640 C C . GLN A 1 316 ? -47.757 -5.155 69.726 1.00 89.62 316 GLN A C 1
ATOM 2642 O O . GLN A 1 316 ? -48.508 -5.744 70.503 1.00 89.62 316 GLN A O 1
ATOM 2647 N N . LYS A 1 317 ? -46.769 -4.357 70.156 1.00 88.88 317 LYS A N 1
ATOM 2648 C CA . LYS A 1 317 ? -46.535 -4.046 71.578 1.00 88.88 317 LYS A CA 1
ATOM 2649 C C . LYS A 1 317 ? -47.730 -3.327 72.205 1.00 88.88 317 LYS A C 1
ATOM 2651 O O . LYS A 1 317 ? -48.148 -3.719 73.290 1.00 88.88 317 LYS A O 1
ATOM 2656 N N . ILE A 1 318 ? -48.326 -2.348 71.517 1.00 89.25 318 ILE A N 1
ATOM 2657 C CA . ILE A 1 318 ? -49.547 -1.668 71.987 1.00 89.25 318 ILE A CA 1
ATOM 2658 C C . ILE A 1 318 ? -50.693 -2.671 72.164 1.00 89.25 318 ILE A C 1
ATOM 2660 O O . ILE A 1 318 ? -51.311 -2.701 73.226 1.00 89.25 318 ILE A O 1
ATOM 2664 N N . LYS A 1 319 ? -50.942 -3.545 71.179 1.00 88.69 319 LYS A N 1
ATOM 2665 C CA . LYS A 1 319 ? -51.989 -4.583 71.271 1.00 88.69 319 LYS A CA 1
ATOM 2666 C C . LYS A 1 319 ? -51.735 -5.566 72.420 1.00 88.69 319 LYS A C 1
ATOM 2668 O O . LYS A 1 319 ? -52.657 -5.877 73.169 1.00 88.69 319 LYS A O 1
ATOM 2673 N N . GLN A 1 320 ? -50.489 -6.000 72.622 1.00 88.19 320 GLN A N 1
ATOM 2674 C CA . GLN A 1 320 ? -50.112 -6.841 73.766 1.00 88.19 320 GLN A CA 1
ATOM 2675 C C . GLN A 1 320 ? -50.304 -6.125 75.109 1.00 88.19 320 GLN A C 1
ATOM 2677 O O . GLN A 1 320 ? -50.775 -6.740 76.066 1.00 88.19 320 GLN A O 1
ATOM 2682 N N . GLN A 1 321 ? -49.986 -4.832 75.196 1.00 87.38 321 GLN A N 1
ATOM 2683 C CA . GLN A 1 321 ? -50.203 -4.051 76.410 1.00 87.38 321 GLN A CA 1
ATOM 2684 C C . GLN A 1 321 ? -51.700 -3.856 76.699 1.00 87.38 321 GLN A C 1
ATOM 2686 O O . GLN A 1 321 ? -52.123 -4.072 77.834 1.00 87.38 321 GLN A O 1
ATOM 2691 N N . GLN A 1 322 ? -52.514 -3.568 75.680 1.00 87.00 322 GLN A N 1
ATOM 2692 C CA . GLN A 1 322 ? -53.977 -3.515 75.790 1.00 87.00 322 GLN A CA 1
ATOM 2693 C C . GLN A 1 322 ? -54.567 -4.865 76.230 1.00 87.00 322 GLN A C 1
ATOM 2695 O O . GLN A 1 322 ? -55.431 -4.898 77.103 1.00 87.00 322 GLN A O 1
ATOM 2700 N N . GLU A 1 323 ? -54.067 -5.992 75.711 1.00 87.06 323 GLU A N 1
ATOM 2701 C CA . GLU A 1 323 ? -54.443 -7.325 76.201 1.00 87.06 323 GLU A CA 1
ATOM 2702 C C . GLU A 1 323 ? -54.079 -7.536 77.678 1.00 87.06 323 GLU A C 1
ATOM 2704 O O . GLU A 1 323 ? -54.858 -8.136 78.420 1.00 87.06 323 GLU A O 1
ATOM 2709 N N . ILE A 1 324 ? -52.903 -7.081 78.119 1.00 85.75 324 ILE A N 1
ATOM 2710 C CA . ILE A 1 324 ? -52.461 -7.183 79.519 1.00 85.75 324 ILE A CA 1
ATOM 2711 C C . ILE A 1 324 ? -53.339 -6.312 80.425 1.00 85.75 324 ILE A C 1
ATOM 2713 O O . ILE A 1 324 ? -53.725 -6.753 81.508 1.00 85.75 324 ILE A O 1
ATOM 2717 N N . GLU A 1 325 ? -53.686 -5.102 79.996 1.00 84.12 325 GLU A N 1
ATOM 2718 C CA . GLU A 1 325 ? -54.571 -4.192 80.728 1.00 84.12 325 GLU A CA 1
ATOM 2719 C C . GLU A 1 325 ? -56.006 -4.733 80.796 1.00 84.12 325 GLU A C 1
ATOM 2721 O O . GLU A 1 325 ? -56.579 -4.777 81.884 1.00 84.12 325 GLU A O 1
ATOM 2726 N N . PHE A 1 326 ? -56.538 -5.287 79.704 1.00 88.25 326 PHE A N 1
ATOM 2727 C CA . PHE A 1 326 ? -57.824 -5.992 79.698 1.00 88.25 326 PHE A CA 1
ATOM 2728 C C . PHE A 1 326 ? -57.813 -7.226 80.616 1.00 88.25 326 PHE A C 1
ATOM 2730 O O . PHE A 1 326 ? -58.730 -7.421 81.413 1.00 88.25 326 PHE A O 1
ATOM 2737 N N . LYS A 1 327 ? -56.743 -8.036 80.597 1.00 84.88 327 LYS A N 1
ATOM 2738 C CA . LYS A 1 327 ? -56.572 -9.182 81.514 1.00 84.88 327 LYS A CA 1
ATOM 2739 C C . LYS A 1 327 ? -56.484 -8.736 82.982 1.00 84.88 327 LYS A C 1
ATOM 2741 O O . LYS A 1 327 ? -57.039 -9.414 83.847 1.00 84.88 327 LYS A O 1
ATOM 2746 N N . LYS A 1 328 ? -55.854 -7.590 83.278 1.00 84.56 328 LYS A N 1
ATOM 2747 C CA . LYS A 1 328 ? -55.846 -6.975 84.622 1.00 84.56 328 LYS A CA 1
ATOM 2748 C C . LYS A 1 328 ? -57.240 -6.499 85.040 1.00 84.56 328 LYS A C 1
ATOM 2750 O O . LYS A 1 328 ? -57.653 -6.811 86.154 1.00 84.56 328 LYS A O 1
ATOM 2755 N N . GLN A 1 329 ? -57.973 -5.810 84.164 1.00 84.19 329 GLN A N 1
ATOM 2756 C CA . GLN A 1 329 ? -59.354 -5.373 84.416 1.00 84.19 329 GLN A CA 1
ATOM 2757 C C . GLN A 1 329 ? -60.270 -6.572 84.698 1.00 84.19 329 GLN A C 1
ATOM 2759 O O . GLN A 1 329 ? -60.918 -6.606 85.740 1.00 84.19 329 GLN A O 1
ATOM 2764 N N . LEU A 1 330 ? -60.232 -7.608 83.854 1.00 85.19 330 LEU A N 1
ATOM 2765 C CA . LEU A 1 330 ? -61.010 -8.839 84.035 1.00 85.19 330 LEU A CA 1
ATOM 2766 C C . LEU A 1 330 ? -60.640 -9.589 85.332 1.00 85.19 330 LEU A C 1
ATOM 2768 O O . LEU A 1 330 ? -61.487 -10.229 85.953 1.00 85.19 330 LEU A O 1
ATOM 2772 N N . SER A 1 331 ? -59.374 -9.520 85.760 1.00 81.25 331 SER A N 1
ATOM 2773 C CA . SER A 1 331 ? -58.925 -10.066 87.049 1.00 81.25 331 SER A CA 1
ATOM 2774 C C . SER A 1 331 ? -59.460 -9.251 88.234 1.00 81.25 331 SER A C 1
ATOM 2776 O O . SER A 1 331 ? -59.950 -9.826 89.204 1.00 81.25 331 SER A O 1
ATOM 2778 N N . SER A 1 332 ? -59.442 -7.918 88.132 1.00 83.00 332 SER A N 1
ATOM 2779 C CA . SER A 1 332 ? -59.982 -7.006 89.147 1.00 83.00 332 SER A CA 1
ATOM 2780 C C . SER A 1 332 ? -61.500 -7.152 89.298 1.00 83.00 332 SER A C 1
ATOM 2782 O O . SER A 1 332 ? -61.988 -7.309 90.414 1.00 83.00 332 SER A O 1
ATOM 2784 N N . GLU A 1 333 ? -62.241 -7.237 88.191 1.00 83.75 333 GLU A N 1
ATOM 2785 C CA . GLU A 1 333 ? -63.688 -7.492 88.178 1.00 83.75 333 GLU A CA 1
ATOM 2786 C C . GLU A 1 333 ? -64.030 -8.856 88.812 1.00 83.75 333 GLU A C 1
ATOM 2788 O O . GLU A 1 333 ? -64.993 -8.985 89.571 1.00 83.75 333 GLU A O 1
ATOM 2793 N N . ARG A 1 334 ? -63.211 -9.890 88.562 1.00 83.38 334 ARG A N 1
ATOM 2794 C CA . ARG A 1 334 ? -63.338 -11.197 89.232 1.00 83.38 334 ARG A CA 1
ATOM 2795 C C . ARG A 1 334 ? -63.050 -11.114 90.731 1.00 83.38 334 ARG A C 1
ATOM 2797 O O . ARG A 1 334 ? -63.739 -11.782 91.497 1.00 83.38 334 ARG A O 1
ATOM 2804 N N . GLN A 1 335 ? -62.070 -10.318 91.157 1.00 80.44 335 GLN A N 1
ATOM 2805 C CA . GLN A 1 335 ? -61.787 -10.089 92.578 1.00 80.44 335 GLN A CA 1
ATOM 2806 C C . GLN A 1 335 ? -62.935 -9.334 93.262 1.00 80.44 335 GLN A C 1
ATOM 2808 O O . GLN A 1 335 ? -63.384 -9.772 94.318 1.00 80.44 335 GLN A O 1
ATOM 2813 N N . GLN A 1 336 ? -63.479 -8.289 92.631 1.00 81.06 336 GLN A N 1
ATOM 2814 C CA . GLN A 1 336 ? -64.668 -7.572 93.107 1.00 81.06 336 GLN A CA 1
ATOM 2815 C C . GLN A 1 336 ? -65.864 -8.520 93.261 1.00 81.06 336 GLN A C 1
ATOM 2817 O O . GLN A 1 336 ? -66.400 -8.642 94.357 1.00 81.06 336 GLN A O 1
ATOM 2822 N N . LYS A 1 337 ? -66.199 -9.308 92.231 1.00 84.56 337 LYS A N 1
ATOM 2823 C CA . LYS A 1 337 ? -67.299 -10.293 92.291 1.00 84.56 337 LYS A CA 1
ATOM 2824 C C . LYS A 1 337 ? -67.076 -11.426 93.297 1.00 84.56 337 LYS A C 1
ATOM 2826 O O . LYS A 1 337 ? -68.038 -12.045 93.751 1.00 84.56 337 LYS A O 1
ATOM 2831 N N . MET A 1 338 ? -65.828 -11.724 93.662 1.00 82.31 338 MET A N 1
ATOM 2832 C CA . MET A 1 338 ? -65.515 -12.646 94.761 1.00 82.31 338 MET A CA 1
ATOM 2833 C C . MET A 1 338 ? -65.679 -11.985 96.135 1.00 82.31 338 MET A C 1
ATOM 2835 O O . MET A 1 338 ? -66.180 -12.643 97.046 1.00 82.31 338 MET A O 1
ATOM 2839 N N . GLN A 1 339 ? -65.325 -10.704 96.270 1.00 81.31 339 GLN A N 1
ATOM 2840 C CA . GLN A 1 339 ? -65.533 -9.917 97.488 1.00 81.31 339 GLN A CA 1
ATOM 2841 C C . GLN A 1 339 ? -67.028 -9.679 97.750 1.00 81.31 339 GLN A C 1
ATOM 2843 O O . GLN A 1 339 ? -67.508 -10.006 98.829 1.00 81.31 339 GLN A O 1
ATOM 2848 N N . GLU A 1 340 ? -67.797 -9.258 96.741 1.00 82.94 340 GLU A N 1
ATOM 2849 C CA . GLU A 1 340 ? -69.262 -9.114 96.809 1.00 82.94 340 GLU A CA 1
ATOM 2850 C C . GLU A 1 340 ? -69.935 -10.396 97.329 1.00 82.94 340 GLU A C 1
ATOM 2852 O O . GLU A 1 340 ? -70.769 -10.353 98.230 1.00 82.94 340 GLU A O 1
ATOM 2857 N N . ARG A 1 341 ? -69.519 -11.564 96.818 1.00 84.88 341 ARG A N 1
ATOM 2858 C CA . ARG A 1 341 ? -70.011 -12.884 97.258 1.00 84.88 341 ARG A CA 1
ATOM 2859 C C . ARG A 1 341 ? -69.548 -13.285 98.660 1.00 84.88 341 ARG A C 1
ATOM 2861 O O . ARG A 1 341 ? -70.180 -14.142 99.281 1.00 84.88 341 ARG A O 1
ATOM 2868 N N . PHE A 1 342 ? -68.440 -12.737 99.149 1.00 86.69 342 PHE A N 1
ATOM 2869 C CA . PHE A 1 342 ? -67.969 -12.944 100.517 1.00 86.69 342 PHE A CA 1
ATOM 2870 C C . PHE A 1 342 ? -68.764 -12.071 101.495 1.00 86.69 342 PHE A C 1
ATOM 2872 O O . PHE A 1 342 ? -69.293 -12.588 102.481 1.00 86.69 342 PHE A O 1
ATOM 2879 N N . ASP A 1 343 ? -68.948 -10.795 101.168 1.00 83.25 343 ASP A N 1
ATOM 2880 C CA . ASP A 1 343 ? -69.718 -9.834 101.961 1.00 83.25 343 ASP A CA 1
ATOM 2881 C C . ASP A 1 343 ? -71.210 -10.210 101.997 1.00 83.25 343 ASP A C 1
ATOM 2883 O O . ASP A 1 343 ? -71.844 -10.174 103.054 1.00 83.25 343 ASP A O 1
ATOM 2887 N N . GLU A 1 344 ? -71.770 -10.690 100.880 1.00 84.69 344 GLU A N 1
ATOM 2888 C CA . GLU A 1 344 ? -73.122 -11.256 100.836 1.00 84.69 344 GLU A CA 1
ATOM 2889 C C . GLU A 1 344 ? -73.247 -12.495 101.738 1.00 84.69 344 GLU A C 1
ATOM 2891 O O . GLU A 1 344 ? -74.221 -12.617 102.486 1.00 84.69 344 GLU A O 1
ATOM 2896 N N . LYS A 1 345 ? -72.253 -13.395 101.742 1.00 83.31 345 LYS A N 1
ATOM 2897 C CA . LYS A 1 345 ? -72.234 -14.548 102.659 1.00 83.31 345 LYS A CA 1
ATOM 2898 C C . LYS A 1 345 ? -72.161 -14.117 104.122 1.00 83.31 345 LYS A C 1
ATOM 2900 O O . LYS A 1 345 ? -72.910 -14.671 104.929 1.00 83.31 345 LYS A O 1
ATOM 2905 N N . GLN A 1 346 ? -71.337 -13.125 104.468 1.00 80.69 346 GLN A N 1
ATOM 2906 C CA . GLN A 1 346 ? -71.317 -12.566 105.825 1.00 80.69 346 GLN A CA 1
ATOM 2907 C C . GLN A 1 346 ? -72.680 -11.973 106.198 1.00 80.69 346 GLN A C 1
ATOM 2909 O O . GLN A 1 346 ? -73.219 -12.294 107.257 1.00 80.69 346 GLN A O 1
ATOM 2914 N N . LYS A 1 347 ? -73.300 -11.194 105.305 1.00 82.75 347 LYS A N 1
ATOM 2915 C CA . LYS A 1 347 ? -74.637 -10.614 105.504 1.00 82.75 347 LYS A CA 1
ATOM 2916 C C . LYS A 1 347 ? -75.713 -11.688 105.702 1.00 82.75 347 LYS A C 1
ATOM 2918 O O . LYS A 1 347 ? -76.543 -11.563 106.601 1.00 82.75 347 LYS A O 1
ATOM 2923 N N . GLN A 1 348 ? -75.680 -12.778 104.931 1.00 80.88 348 GLN A N 1
ATOM 2924 C CA . GLN A 1 348 ? -76.568 -13.931 105.128 1.00 80.88 348 GLN A CA 1
ATOM 2925 C C . GLN A 1 348 ? -76.299 -14.670 106.453 1.00 80.88 348 GLN A C 1
ATOM 2927 O O . GLN A 1 348 ? -77.236 -15.185 107.066 1.00 80.88 348 GLN A O 1
ATOM 2932 N N . GLN A 1 349 ? -75.048 -14.733 106.914 1.00 79.56 349 GLN A N 1
ATOM 2933 C CA . GLN A 1 349 ? -74.683 -15.352 108.191 1.00 79.56 349 GLN A CA 1
ATOM 2934 C C . GLN A 1 349 ? -75.125 -14.496 109.389 1.00 79.56 349 GLN A C 1
ATOM 2936 O O . GLN A 1 349 ? -75.693 -15.040 110.337 1.00 79.56 349 GLN A O 1
ATOM 2941 N N . LEU A 1 350 ? -74.974 -13.171 109.308 1.00 81.69 350 LEU A N 1
ATOM 2942 C CA . LEU A 1 350 ? -75.511 -12.212 110.279 1.00 81.69 350 LEU A CA 1
ATOM 2943 C C . LEU A 1 350 ? -77.044 -12.281 110.342 1.00 81.69 350 LEU A C 1
ATOM 2945 O O . LEU A 1 350 ? -77.596 -12.419 111.428 1.00 81.69 350 LEU A O 1
ATOM 2949 N N . LEU A 1 351 ? -77.739 -12.315 109.198 1.00 81.38 351 LEU A N 1
ATOM 2950 C CA . LEU A 1 351 ? -79.198 -12.511 109.147 1.00 81.38 351 LEU A CA 1
ATOM 2951 C C . LEU A 1 351 ? -79.649 -13.841 109.778 1.00 81.38 351 LEU A C 1
ATOM 2953 O O . LEU A 1 351 ? -80.712 -13.903 110.396 1.00 81.38 351 LEU A O 1
ATOM 2957 N N . LYS A 1 352 ? -78.852 -14.913 109.658 1.00 80.62 352 LYS A N 1
ATOM 2958 C CA . LYS A 1 352 ? -79.119 -16.188 110.348 1.00 80.62 352 LYS A CA 1
ATOM 2959 C C . LYS A 1 352 ? -78.915 -16.072 111.861 1.00 80.62 352 LYS A C 1
ATOM 2961 O O . LYS A 1 352 ? -79.756 -16.569 112.604 1.00 80.62 352 LYS A O 1
ATOM 2966 N N . GLN A 1 353 ? -77.857 -15.402 112.321 1.00 75.44 353 GLN A N 1
ATOM 2967 C CA . GLN A 1 353 ? -77.637 -15.144 113.751 1.00 75.44 353 GLN A CA 1
ATOM 2968 C C . GLN A 1 353 ? -78.746 -14.266 114.344 1.00 75.44 353 GLN A C 1
ATOM 2970 O O . GLN A 1 353 ? -79.303 -14.615 115.381 1.00 75.44 353 GLN A O 1
ATOM 2975 N N . GLN A 1 354 ? -79.137 -13.196 113.651 1.00 78.19 354 GLN A N 1
ATOM 2976 C CA . GLN A 1 354 ? -80.227 -12.315 114.064 1.00 78.19 354 GLN A CA 1
ATOM 2977 C C . GLN A 1 354 ? -81.547 -13.087 114.211 1.00 78.19 354 GLN A C 1
ATOM 2979 O O . GLN A 1 354 ? -82.178 -13.007 115.260 1.00 78.19 354 GLN A O 1
ATOM 2984 N N . LYS A 1 355 ? -81.901 -13.952 113.248 1.00 79.25 355 LYS A N 1
ATOM 2985 C CA . LYS A 1 355 ? -83.073 -14.838 113.373 1.00 79.25 355 LYS A CA 1
ATOM 2986 C C . LYS A 1 355 ? -82.976 -15.844 114.524 1.00 79.25 355 LYS A C 1
ATOM 2988 O O . LYS A 1 355 ? -84.010 -16.245 115.055 1.00 79.25 355 LYS A O 1
ATOM 2993 N N . VAL A 1 356 ? -81.777 -16.273 114.928 1.00 80.12 356 VAL A N 1
ATOM 2994 C CA . VAL A 1 356 ? -81.598 -17.111 116.130 1.00 80.12 356 VAL A CA 1
ATOM 2995 C C . VAL A 1 356 ? -81.840 -16.293 117.401 1.00 80.12 356 VAL A C 1
ATOM 2997 O O . VAL A 1 356 ? -82.543 -16.778 118.287 1.00 80.12 356 VAL A O 1
ATOM 3000 N N . VAL A 1 357 ? -81.338 -15.056 117.472 1.00 78.69 357 VAL A N 1
ATOM 3001 C CA . VAL A 1 357 ? -81.582 -14.134 118.597 1.00 78.69 357 VAL A CA 1
ATOM 3002 C C . VAL A 1 357 ? -83.068 -13.785 118.709 1.00 78.69 357 VAL A C 1
ATOM 3004 O O . VAL A 1 357 ? -83.638 -13.947 119.783 1.00 78.69 357 VAL A O 1
ATOM 3007 N N . GLU A 1 358 ? -83.726 -13.419 117.607 1.00 75.25 358 GLU A N 1
ATOM 3008 C CA . GLU A 1 358 ? -85.172 -13.153 117.556 1.00 75.25 358 GLU A CA 1
ATOM 3009 C C . GLU A 1 358 ? -85.977 -14.359 118.071 1.00 75.25 358 GLU A C 1
ATOM 3011 O O . GLU A 1 358 ? -86.805 -14.214 118.967 1.00 75.25 358 GLU A O 1
ATOM 3016 N N . ASN A 1 359 ? -85.671 -15.579 117.607 1.00 79.50 359 ASN A N 1
ATOM 3017 C CA . ASN A 1 359 ? -86.331 -16.798 118.095 1.00 79.50 359 ASN A CA 1
ATOM 3018 C C . ASN A 1 359 ? -86.065 -17.087 119.585 1.00 79.50 359 ASN A C 1
ATOM 3020 O O . ASN A 1 359 ? -86.948 -17.604 120.272 1.00 79.50 359 ASN A O 1
ATOM 3024 N N . GLN A 1 360 ? -84.871 -16.782 120.105 1.00 76.44 360 GLN A N 1
ATOM 3025 C CA . GLN A 1 360 ? -84.588 -16.887 121.542 1.00 76.44 360 GLN A CA 1
ATOM 3026 C C . GLN A 1 360 ? -85.377 -15.843 122.342 1.00 76.44 360 GLN A C 1
ATOM 3028 O O . GLN A 1 360 ? -85.953 -16.179 123.375 1.00 76.44 360 GLN A O 1
ATOM 3033 N N . GLN A 1 361 ? -85.476 -14.613 121.839 1.00 75.12 361 GLN A N 1
ATOM 3034 C CA . GLN A 1 361 ? -86.203 -13.514 122.471 1.00 75.12 361 GLN A CA 1
ATOM 3035 C C . GLN A 1 361 ? -87.720 -13.770 122.491 1.00 75.12 361 GLN A C 1
ATOM 3037 O O . GLN A 1 361 ? -88.354 -13.587 123.530 1.00 75.12 361 GLN A O 1
ATOM 3042 N N . THR A 1 362 ? -88.299 -14.312 121.412 1.00 72.94 362 THR A N 1
ATOM 3043 C CA . THR A 1 362 ? -89.702 -14.764 121.393 1.00 72.94 362 THR A CA 1
ATOM 3044 C C . THR A 1 362 ? -89.945 -15.915 122.376 1.00 72.94 362 THR A C 1
ATOM 3046 O O . THR A 1 362 ? -90.934 -15.896 123.108 1.00 72.94 362 THR A O 1
ATOM 3049 N N . LYS A 1 363 ? -89.035 -16.898 122.466 1.00 74.62 363 LYS A N 1
ATOM 3050 C CA . LYS A 1 363 ? -89.131 -17.981 123.468 1.00 74.62 363 LYS A CA 1
ATOM 3051 C C . LYS A 1 363 ? -89.006 -17.464 124.904 1.00 74.62 363 LYS A C 1
ATOM 3053 O O . LYS A 1 363 ? -89.693 -17.969 125.791 1.00 74.62 363 LYS A O 1
ATOM 3058 N N . PHE A 1 364 ? -88.176 -16.449 125.140 1.00 73.75 364 PHE A N 1
ATOM 3059 C CA . PHE A 1 364 ? -88.062 -15.788 126.440 1.00 73.75 364 PHE A CA 1
ATOM 3060 C C . PHE A 1 364 ? -89.370 -15.077 126.819 1.00 73.75 364 PHE A C 1
ATOM 3062 O O . PHE A 1 364 ? -89.904 -15.328 127.896 1.00 73.75 364 PHE A O 1
ATOM 3069 N N . GLN A 1 365 ? -89.954 -14.294 125.906 1.00 75.19 365 GLN A N 1
ATOM 3070 C CA . GLN A 1 365 ? -91.254 -13.637 126.109 1.00 75.19 365 GLN A CA 1
ATOM 3071 C C . GLN A 1 365 ? -92.388 -14.644 126.371 1.00 75.19 365 GLN A C 1
ATOM 3073 O O . GLN A 1 365 ? -93.216 -14.428 127.255 1.00 75.19 365 GLN A O 1
ATOM 3078 N N . GLN A 1 366 ? -92.409 -15.780 125.663 1.00 75.50 366 GLN A N 1
ATOM 3079 C CA . GLN A 1 366 ? -93.358 -16.870 125.930 1.00 75.50 366 GLN A CA 1
ATOM 3080 C C . GLN A 1 366 ? -93.154 -17.484 127.328 1.00 75.50 366 GLN A C 1
ATOM 3082 O O . GLN A 1 366 ? -94.131 -17.745 128.029 1.00 75.50 366 GLN A O 1
ATOM 3087 N N . SER A 1 367 ? -91.903 -17.665 127.763 1.00 74.62 367 SER A N 1
ATOM 3088 C CA . SER A 1 367 ? -91.559 -18.143 129.111 1.00 74.62 367 SER A CA 1
ATOM 3089 C C . SER A 1 367 ? -92.010 -17.169 130.209 1.00 74.62 367 SER A C 1
ATOM 3091 O O . SER A 1 367 ? -92.609 -17.590 131.201 1.00 74.62 367 SER A O 1
ATOM 3093 N N . GLU A 1 368 ? -91.812 -15.860 130.022 1.00 72.88 368 GLU A N 1
ATOM 3094 C CA . GLU A 1 368 ? -92.316 -14.846 130.958 1.00 72.88 368 GLU A CA 1
ATOM 3095 C C . GLU A 1 368 ? -93.845 -14.798 131.004 1.00 72.88 368 GLU A C 1
ATOM 3097 O O . GLU A 1 368 ? -94.413 -14.781 132.095 1.00 72.88 368 GLU A O 1
ATOM 3102 N N . ALA A 1 369 ? -94.528 -14.862 129.858 1.00 72.88 369 ALA A N 1
ATOM 3103 C CA . ALA A 1 369 ? -95.991 -14.896 129.809 1.00 72.88 369 ALA A CA 1
ATOM 3104 C C . ALA A 1 369 ? -96.580 -16.124 130.537 1.00 72.88 369 ALA A C 1
ATOM 3106 O O . ALA A 1 369 ? -97.627 -16.023 131.182 1.00 72.88 369 ALA A O 1
ATOM 3107 N N . ILE A 1 370 ? -95.896 -17.274 130.488 1.00 75.62 370 ILE A N 1
ATOM 3108 C CA . ILE A 1 370 ? -96.263 -18.473 131.260 1.00 75.62 370 ILE A CA 1
ATOM 3109 C C . ILE A 1 370 ? -96.054 -18.237 132.764 1.00 75.62 370 ILE A C 1
ATOM 3111 O O . ILE A 1 370 ? -96.970 -18.499 133.546 1.00 75.62 370 ILE A O 1
ATOM 3115 N N . LYS A 1 371 ? -94.905 -17.683 133.178 1.00 74.31 371 LYS A N 1
ATOM 3116 C CA . LYS A 1 371 ? -94.634 -17.356 134.593 1.00 74.31 371 LYS A CA 1
ATOM 3117 C C . LYS A 1 371 ? -95.629 -16.341 135.162 1.00 74.31 371 LYS A C 1
ATOM 3119 O O . LYS A 1 371 ? -96.118 -16.529 136.272 1.00 74.31 371 LYS A O 1
ATOM 3124 N N . GLN A 1 372 ? -95.971 -15.296 134.407 1.00 71.81 372 GLN A N 1
ATOM 3125 C CA . GLN A 1 372 ? -96.959 -14.296 134.824 1.00 71.81 372 GLN A CA 1
ATOM 3126 C C . GLN A 1 372 ? -98.346 -14.923 135.022 1.00 71.81 372 GLN A C 1
ATOM 3128 O O . GLN A 1 372 ? -98.967 -14.695 136.062 1.00 71.81 372 GLN A O 1
ATOM 3133 N N . LYS A 1 373 ? -98.795 -15.790 134.101 1.00 74.19 373 LYS A N 1
ATOM 3134 C CA . LYS A 1 373 ? -100.049 -16.545 134.268 1.00 74.19 373 LYS A CA 1
ATOM 3135 C C . LYS A 1 373 ? -100.029 -17.467 135.489 1.00 74.19 373 LYS A C 1
ATOM 3137 O O . LYS A 1 373 ? -101.017 -17.507 136.215 1.00 74.19 373 LYS A O 1
ATOM 3142 N N . GLN A 1 374 ? -98.918 -18.155 135.761 1.00 69.31 374 GLN A N 1
ATOM 3143 C CA . GLN A 1 374 ? -98.784 -18.985 136.965 1.00 69.31 374 GLN A CA 1
ATOM 3144 C C . GLN A 1 374 ? -98.848 -18.151 138.258 1.00 69.31 374 GLN A C 1
ATOM 3146 O O . GLN A 1 374 ? -99.541 -18.545 139.193 1.00 69.31 374 GLN A O 1
ATOM 3151 N N . CYS A 1 375 ? -98.218 -16.971 138.298 1.00 68.50 375 CYS A N 1
ATOM 3152 C CA . CYS A 1 375 ? -98.314 -16.042 139.433 1.00 68.50 375 CYS A CA 1
ATOM 3153 C C . CYS A 1 375 ? -99.719 -15.439 139.627 1.00 68.50 375 CYS A C 1
ATOM 3155 O O . CYS A 1 375 ? -100.118 -15.175 140.761 1.00 68.50 375 CYS A O 1
ATOM 3157 N N . GLN A 1 376 ? -100.487 -15.219 138.554 1.00 69.19 376 GLN A N 1
ATOM 3158 C CA . GLN A 1 376 ? -101.899 -14.830 138.675 1.00 69.19 376 GLN A CA 1
ATOM 3159 C C . GLN A 1 376 ? -102.757 -15.984 139.205 1.00 69.19 376 GLN A C 1
ATOM 3161 O O . GLN A 1 376 ? -103.554 -15.774 140.115 1.00 69.19 376 GLN A O 1
ATOM 3166 N N . GLN A 1 377 ? -102.547 -17.210 138.718 1.00 71.44 377 GLN A N 1
ATOM 3167 C CA . GLN A 1 377 ? -103.287 -18.387 139.183 1.00 71.44 377 GLN A CA 1
ATOM 3168 C C . GLN A 1 377 ? -103.032 -18.706 140.666 1.00 71.44 377 GLN A C 1
ATOM 3170 O O . GLN A 1 377 ? -103.975 -19.064 141.372 1.00 71.44 377 GLN A O 1
ATOM 3175 N N . THR A 1 378 ? -101.808 -18.526 141.177 1.00 67.56 378 THR A N 1
ATOM 3176 C CA . THR A 1 378 ? -101.533 -18.686 142.618 1.00 67.56 378 THR A CA 1
ATOM 3177 C C . THR A 1 378 ? -102.087 -17.543 143.469 1.00 67.56 378 THR A C 1
ATOM 3179 O O . THR A 1 378 ? -102.564 -17.814 144.571 1.00 67.56 378 THR A O 1
ATOM 3182 N N . ARG A 1 379 ? -102.122 -16.296 142.972 1.00 68.44 379 ARG A N 1
ATOM 3183 C CA . ARG A 1 379 ? -102.832 -15.193 143.654 1.00 68.44 379 ARG A CA 1
ATOM 3184 C C . ARG A 1 379 ? -104.334 -15.443 143.745 1.00 68.44 379 ARG A C 1
ATOM 3186 O O . ARG A 1 379 ? -104.881 -15.406 144.841 1.00 68.44 379 ARG A O 1
ATOM 3193 N N . GLU A 1 380 ? -104.983 -15.786 142.635 1.00 68.12 380 GLU A N 1
ATOM 3194 C CA . GLU A 1 380 ? -106.416 -16.100 142.626 1.00 68.12 380 GLU A CA 1
ATOM 3195 C C . GLU A 1 380 ? -106.776 -17.292 143.525 1.00 68.12 380 GLU A C 1
ATOM 3197 O O . GLU A 1 380 ? -107.865 -17.321 144.099 1.00 68.12 380 GLU A O 1
ATOM 3202 N N . ALA A 1 381 ? -105.891 -18.288 143.645 1.00 66.62 381 ALA A N 1
ATOM 3203 C CA . ALA A 1 381 ? -106.074 -19.397 144.576 1.00 66.62 381 ALA A CA 1
ATOM 3204 C C . ALA A 1 381 ? -106.005 -18.918 146.037 1.00 66.62 381 ALA A C 1
ATOM 3206 O O . ALA A 1 381 ? -106.924 -19.196 146.809 1.00 66.62 381 ALA A O 1
ATOM 3207 N N . ALA A 1 382 ? -104.975 -18.141 146.390 1.00 66.12 382 ALA A N 1
ATOM 3208 C CA . ALA A 1 382 ? -104.789 -17.602 147.737 1.00 66.12 382 ALA A CA 1
ATOM 3209 C C . ALA A 1 382 ? -105.920 -16.644 148.159 1.00 66.12 382 ALA A C 1
ATOM 3211 O O . ALA A 1 382 ? -106.386 -16.705 149.294 1.00 66.12 382 ALA A O 1
ATOM 3212 N N . GLU A 1 383 ? -106.424 -15.804 147.251 1.00 69.06 383 GLU A N 1
ATOM 3213 C CA . GLU A 1 383 ? -107.561 -14.908 147.516 1.00 69.06 383 GLU A CA 1
ATOM 3214 C C . GLU A 1 383 ? -108.864 -15.692 147.757 1.00 69.06 383 GLU A C 1
ATOM 3216 O O . GLU A 1 383 ? -109.613 -15.392 148.691 1.00 69.06 383 GLU A O 1
ATOM 3221 N N . LYS A 1 384 ? -109.112 -16.762 146.985 1.00 68.75 384 LYS A N 1
ATOM 3222 C CA . LYS A 1 384 ? -110.265 -17.664 147.183 1.00 68.75 384 LYS A CA 1
ATOM 3223 C C . LYS A 1 384 ? -110.151 -18.486 148.475 1.00 68.75 384 LYS A C 1
ATOM 3225 O O . LYS A 1 384 ? -111.177 -18.865 149.043 1.00 68.75 384 LYS A O 1
ATOM 3230 N N . GLU A 1 385 ? -108.941 -18.755 148.958 1.00 68.25 385 GLU A N 1
ATOM 3231 C CA . GLU A 1 385 ? -108.695 -19.412 150.246 1.00 68.25 385 GLU A CA 1
ATOM 3232 C C . GLU A 1 385 ? -108.858 -18.443 151.430 1.00 68.25 385 GLU A C 1
ATOM 3234 O O . GLU A 1 385 ? -109.574 -18.756 152.384 1.00 68.25 385 GLU A O 1
ATOM 3239 N N . ALA A 1 386 ? -108.321 -17.223 151.328 1.00 64.69 386 ALA A N 1
ATOM 3240 C CA . ALA A 1 386 ? -108.510 -16.161 152.317 1.00 64.69 386 ALA A CA 1
ATOM 3241 C C . ALA A 1 386 ? -109.997 -15.810 152.515 1.00 64.69 386 ALA A C 1
ATOM 3243 O O . ALA A 1 386 ? -110.468 -15.732 153.652 1.00 64.69 386 ALA A O 1
ATOM 3244 N N . ALA A 1 387 ? -110.769 -15.699 151.428 1.00 68.19 387 ALA A N 1
ATOM 3245 C CA . ALA A 1 387 ? -112.213 -15.463 151.493 1.00 68.19 387 ALA A CA 1
ATOM 3246 C C . ALA A 1 387 ? -112.968 -16.596 152.221 1.00 68.19 387 ALA A C 1
ATOM 3248 O O . ALA A 1 387 ? -113.867 -16.333 153.023 1.00 68.19 387 ALA A O 1
ATOM 3249 N N . LYS A 1 388 ? -112.582 -17.864 152.006 1.00 70.00 388 LYS A N 1
ATOM 3250 C CA . LYS A 1 388 ? -113.141 -19.008 152.752 1.00 70.00 388 LYS A CA 1
ATOM 3251 C C . LYS A 1 388 ? -112.786 -18.949 154.238 1.00 70.00 388 LYS A C 1
ATOM 3253 O O . LYS A 1 388 ? -113.659 -19.192 155.073 1.00 70.00 388 LYS A O 1
ATOM 3258 N N . ALA A 1 389 ? -111.544 -18.599 154.573 1.00 67.94 389 ALA A N 1
ATOM 3259 C CA . ALA A 1 389 ? -111.100 -18.452 155.957 1.00 67.94 389 ALA A CA 1
ATOM 3260 C C . ALA A 1 389 ? -111.862 -17.332 156.692 1.00 67.94 389 ALA A C 1
ATOM 3262 O O . ALA A 1 389 ? -112.256 -17.509 157.846 1.00 67.94 389 ALA A O 1
ATOM 3263 N N . GLU A 1 390 ? -112.145 -16.207 156.028 1.00 70.75 390 GLU A N 1
ATOM 3264 C CA . GLU A 1 390 ? -112.920 -15.111 156.621 1.00 70.75 390 GLU A CA 1
ATOM 3265 C C . GLU A 1 390 ? -114.390 -15.496 156.867 1.00 70.75 390 GLU A C 1
ATOM 3267 O O . GLU A 1 390 ? -114.931 -15.222 157.943 1.00 70.75 390 GLU A O 1
ATOM 3272 N N . ILE A 1 391 ? -115.026 -16.197 155.918 1.00 69.75 391 ILE A N 1
ATOM 3273 C CA . ILE A 1 391 ? -116.390 -16.731 156.082 1.00 69.75 391 ILE A CA 1
ATOM 3274 C C . ILE A 1 391 ? -116.443 -17.721 157.255 1.00 69.75 391 ILE A C 1
ATOM 3276 O O . ILE A 1 391 ? -117.327 -17.610 158.108 1.00 69.75 391 ILE A O 1
ATOM 3280 N N . ALA A 1 392 ? -115.475 -18.638 157.355 1.00 68.88 392 ALA A N 1
ATOM 3281 C CA . ALA A 1 392 ? -115.380 -19.576 158.474 1.00 68.88 392 ALA A CA 1
ATOM 3282 C C . ALA A 1 392 ? -115.210 -18.851 159.823 1.00 68.88 392 ALA A C 1
ATOM 3284 O O . ALA A 1 392 ? -115.873 -19.198 160.802 1.00 68.88 392 ALA A O 1
ATOM 3285 N N . ARG A 1 393 ? -114.390 -17.792 159.872 1.00 71.69 393 ARG A N 1
ATOM 3286 C CA . ARG A 1 393 ? -114.170 -16.979 161.081 1.00 71.69 393 ARG A CA 1
ATOM 3287 C C . ARG A 1 393 ? -115.437 -16.232 161.516 1.00 71.69 393 ARG A C 1
ATOM 3289 O O . ARG A 1 393 ? -115.753 -16.215 162.704 1.00 71.69 393 ARG A O 1
ATOM 3296 N N . LYS A 1 394 ? -116.204 -15.683 160.568 1.00 71.38 394 LYS A N 1
ATOM 3297 C CA . LYS A 1 394 ? -117.512 -15.048 160.828 1.00 71.38 394 LYS A CA 1
ATOM 3298 C C . LYS A 1 394 ? -118.558 -16.054 161.329 1.00 71.38 394 LYS A C 1
ATOM 3300 O O . LYS A 1 394 ? -119.294 -15.747 162.265 1.00 71.38 394 LYS A O 1
ATOM 3305 N N . GLN A 1 395 ? -118.584 -17.271 160.778 1.00 71.81 395 GLN A N 1
ATOM 3306 C CA . GLN A 1 395 ? -119.468 -18.346 161.254 1.00 71.81 395 GLN A CA 1
ATOM 3307 C C . GLN A 1 395 ? -119.085 -18.868 162.649 1.00 71.81 395 GLN A C 1
ATOM 3309 O O . GLN A 1 395 ? -119.975 -19.191 163.434 1.00 71.81 395 GLN A O 1
ATOM 3314 N N . ALA A 1 396 ? -117.792 -18.922 162.990 1.00 68.25 396 ALA A N 1
ATOM 3315 C CA . ALA A 1 396 ? -117.334 -19.324 164.322 1.00 68.25 396 ALA A CA 1
ATOM 3316 C C . ALA A 1 396 ? -117.825 -18.358 165.417 1.00 68.25 396 ALA A C 1
ATOM 3318 O O . ALA A 1 396 ? -118.391 -18.802 166.415 1.00 68.25 396 ALA A O 1
ATOM 3319 N N . ILE A 1 397 ? -117.709 -17.044 165.186 1.00 71.06 397 ILE A N 1
ATOM 3320 C CA . ILE A 1 397 ? -118.192 -16.007 166.117 1.00 71.06 397 ILE A CA 1
ATOM 3321 C C . ILE A 1 397 ? -119.716 -16.112 166.316 1.00 71.06 397 ILE A C 1
ATOM 3323 O O . ILE A 1 397 ? -120.202 -16.067 167.443 1.00 71.06 397 ILE A O 1
ATOM 3327 N N . GLN A 1 398 ? -120.488 -16.346 165.246 1.00 68.44 398 GLN A N 1
ATOM 3328 C CA . GLN A 1 398 ? -121.939 -16.556 165.366 1.00 68.44 398 GLN A CA 1
ATOM 3329 C C . GLN A 1 398 ? -122.324 -17.815 166.164 1.00 68.44 398 GLN A C 1
ATOM 3331 O O . GLN A 1 398 ? -123.394 -17.831 166.776 1.00 68.44 398 GLN A O 1
ATOM 3336 N N . ARG A 1 399 ? -121.482 -18.860 166.187 1.00 69.06 399 ARG A N 1
ATOM 3337 C CA . ARG A 1 399 ? -121.709 -20.047 167.031 1.00 69.06 399 ARG A CA 1
ATOM 3338 C C . ARG A 1 399 ? -121.432 -19.753 168.501 1.00 69.06 399 ARG A C 1
ATOM 3340 O O . ARG A 1 399 ? -122.302 -20.025 169.321 1.00 69.06 399 ARG A O 1
ATOM 3347 N N . GLN A 1 400 ? -120.305 -19.115 168.822 1.00 70.69 400 GLN A N 1
ATOM 3348 C CA . GLN A 1 400 ? -119.978 -18.744 170.206 1.00 70.69 400 GLN A CA 1
ATOM 3349 C C . GLN A 1 400 ? -121.064 -17.848 170.824 1.00 70.69 400 GLN A C 1
ATOM 3351 O O . GLN A 1 400 ? -121.568 -18.159 171.902 1.00 70.69 400 GLN A O 1
ATOM 3356 N N . ASN A 1 401 ? -121.533 -16.830 170.095 1.00 73.12 401 ASN A N 1
ATOM 3357 C CA . ASN A 1 401 ? -122.604 -15.948 170.570 1.00 73.12 401 ASN A CA 1
ATOM 3358 C C . ASN A 1 401 ? -123.945 -16.686 170.794 1.00 73.12 401 ASN A C 1
ATOM 3360 O O . ASN A 1 401 ? -124.722 -16.289 171.662 1.00 73.12 401 ASN A O 1
ATOM 3364 N N . ARG A 1 402 ? -124.233 -17.764 170.043 1.00 69.12 402 ARG A N 1
ATOM 3365 C CA . ARG A 1 402 ? -125.393 -18.643 170.301 1.00 69.12 402 ARG A CA 1
ATOM 3366 C C . ARG A 1 402 ? -125.192 -19.510 171.542 1.00 69.12 402 ARG A C 1
ATOM 3368 O O . ARG A 1 402 ? -126.109 -19.632 172.347 1.00 69.12 402 ARG A O 1
ATOM 3375 N N . GLU A 1 403 ? -124.011 -20.098 171.699 1.00 68.50 403 GLU A N 1
ATOM 3376 C CA . GLU A 1 403 ? -123.682 -20.967 172.833 1.00 68.50 403 GLU A CA 1
ATOM 3377 C C . GLU A 1 403 ? -123.678 -20.208 174.169 1.00 68.50 403 GLU A C 1
ATOM 3379 O O . GLU A 1 403 ? -124.052 -20.780 175.193 1.00 68.50 403 GLU A O 1
ATOM 3384 N N . GLU A 1 404 ? -123.312 -18.924 174.183 1.00 69.06 404 GLU A N 1
ATOM 3385 C CA . GLU A 1 404 ? -123.459 -18.065 175.367 1.00 69.06 404 GLU A CA 1
ATOM 3386 C C . GLU A 1 404 ? -124.926 -17.738 175.676 1.00 69.06 404 GLU A C 1
ATOM 3388 O O . GLU A 1 404 ? -125.343 -17.872 176.829 1.00 69.06 404 GLU A O 1
ATOM 3393 N N . TYR A 1 405 ? -125.739 -17.415 174.663 1.00 67.81 405 TYR A N 1
ATOM 3394 C CA . TYR A 1 405 ? -127.185 -17.208 174.837 1.00 67.81 405 TYR A CA 1
ATOM 3395 C C . TYR A 1 405 ? -127.884 -18.459 175.395 1.00 67.81 405 TYR A C 1
ATOM 3397 O O . TYR A 1 405 ? -128.668 -18.373 176.342 1.00 67.81 405 TYR A O 1
ATOM 3405 N N . GLU A 1 406 ? -127.567 -19.646 174.869 1.00 65.12 406 GLU A N 1
ATOM 3406 C CA . GLU A 1 406 ? -128.113 -20.905 175.388 1.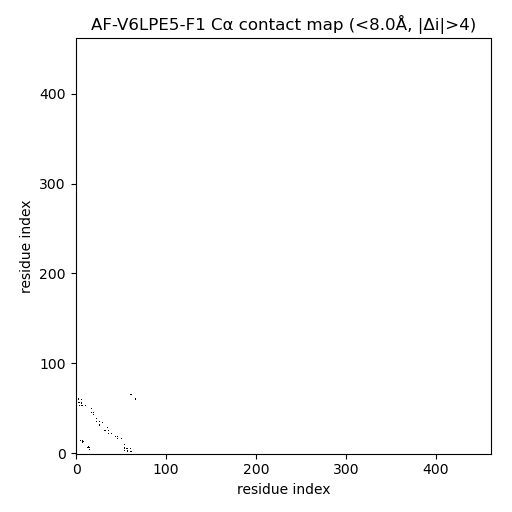00 65.12 406 GLU A CA 1
ATOM 3407 C C . GLU A 1 406 ? -127.663 -21.215 176.822 1.00 65.12 406 GLU A C 1
ATOM 3409 O O . GLU A 1 406 ? -128.444 -21.783 177.590 1.00 65.12 406 GLU A O 1
ATOM 3414 N N . LYS A 1 407 ? -126.432 -20.851 177.208 1.00 68.56 407 LYS A N 1
ATOM 3415 C CA . LYS A 1 407 ? -125.952 -20.998 178.592 1.00 68.56 407 LYS A CA 1
ATOM 3416 C C . LYS A 1 407 ? -126.716 -20.086 179.551 1.00 68.56 407 LYS A C 1
ATOM 3418 O O . LYS A 1 407 ? -127.112 -20.556 180.613 1.00 68.56 407 LYS A O 1
ATOM 3423 N N . GLN A 1 408 ? -126.977 -18.833 179.171 1.00 62.06 408 GLN A N 1
ATOM 3424 C CA . GLN A 1 408 ? -127.762 -17.899 179.991 1.00 62.06 408 GLN A CA 1
ATOM 3425 C C . GLN A 1 408 ? -129.206 -18.393 180.188 1.00 62.06 408 GLN A C 1
ATOM 3427 O O . GLN A 1 408 ? -129.689 -18.437 181.319 1.00 62.06 408 GLN A O 1
ATOM 3432 N N . ILE A 1 409 ? -129.860 -18.877 179.124 1.00 62.25 409 ILE A N 1
ATOM 3433 C CA . ILE A 1 409 ? -131.214 -19.462 179.204 1.00 62.25 409 ILE A CA 1
ATOM 3434 C C . ILE A 1 409 ? -131.239 -20.698 180.123 1.00 62.25 409 ILE A C 1
ATOM 3436 O O . ILE A 1 409 ? -132.128 -20.826 180.964 1.00 62.25 409 ILE A O 1
ATOM 3440 N N . LYS A 1 410 ? -130.246 -21.593 180.009 1.00 62.16 410 LYS A N 1
ATOM 3441 C CA . LYS A 1 410 ? -130.133 -22.796 180.858 1.00 62.16 410 LYS A CA 1
ATOM 3442 C C . LYS A 1 410 ? -129.798 -22.478 182.323 1.00 62.16 410 LYS A C 1
ATOM 3444 O O . LYS A 1 410 ? -130.094 -23.303 183.184 1.00 62.16 410 LYS A O 1
ATOM 3449 N N . PHE A 1 411 ? -129.216 -21.314 182.620 1.00 62.25 411 PHE A N 1
ATOM 3450 C CA . PHE A 1 411 ? -128.986 -20.861 183.995 1.00 62.25 411 PHE A CA 1
ATOM 3451 C C . PHE A 1 411 ? -130.298 -20.394 184.644 1.00 62.25 411 PHE A C 1
ATOM 3453 O O . PHE A 1 411 ? -130.709 -20.958 185.657 1.00 62.25 411 PHE A O 1
ATOM 3460 N N . ALA A 1 412 ? -131.024 -19.476 183.993 1.00 58.69 412 ALA A N 1
ATOM 3461 C CA . ALA A 1 412 ? -132.307 -18.963 184.484 1.00 58.69 412 ALA A CA 1
ATOM 3462 C C . ALA A 1 412 ? -133.351 -20.080 184.708 1.00 58.69 412 ALA A C 1
ATOM 3464 O O . ALA A 1 412 ? -133.994 -20.138 185.755 1.00 58.69 412 ALA A O 1
ATOM 3465 N N . GLN A 1 413 ? -133.452 -21.038 183.776 1.00 57.19 413 GLN A N 1
ATOM 3466 C CA . GLN A 1 413 ? -134.352 -22.197 183.902 1.00 57.19 413 GLN A CA 1
ATOM 3467 C C . GLN A 1 413 ? -133.975 -23.180 185.028 1.00 57.19 413 GLN A C 1
ATOM 3469 O O . GLN A 1 413 ? -134.784 -24.044 185.375 1.00 57.19 413 GLN A O 1
ATOM 3474 N N . ASN A 1 414 ? -132.761 -23.097 185.581 1.00 58.59 414 ASN A N 1
ATOM 3475 C CA . ASN A 1 414 ? -132.350 -23.889 186.741 1.00 58.59 414 ASN A CA 1
ATOM 3476 C C . ASN A 1 414 ? -132.588 -23.141 188.059 1.00 58.59 414 ASN A C 1
ATOM 3478 O O . ASN A 1 414 ? -132.967 -23.783 189.038 1.00 58.59 414 ASN A O 1
ATOM 3482 N N . GLU A 1 415 ? -132.438 -21.815 188.094 1.00 58.91 415 GLU A N 1
ATOM 3483 C CA . GLU A 1 415 ? -132.836 -21.004 189.256 1.00 58.91 415 GLU A CA 1
ATOM 3484 C C . GLU A 1 415 ? -134.350 -21.118 189.500 1.00 58.91 415 GLU A C 1
ATOM 3486 O O . GLU A 1 415 ? -134.767 -21.478 190.601 1.00 58.91 415 GLU A O 1
ATOM 3491 N N . GLU A 1 416 ? -135.163 -20.964 188.449 1.00 56.59 416 GLU A N 1
ATOM 3492 C CA . GLU A 1 416 ? -136.628 -21.104 188.498 1.00 56.59 416 GLU A CA 1
ATOM 3493 C C . GLU A 1 416 ? -137.070 -22.470 189.067 1.00 56.59 416 GLU A C 1
ATOM 3495 O O . GLU A 1 416 ? -137.894 -22.539 189.980 1.00 56.59 416 GLU A O 1
ATOM 3500 N N . LYS A 1 417 ? -136.447 -23.569 188.616 1.00 58.25 417 LYS A N 1
ATOM 3501 C CA . LYS A 1 417 ? -136.705 -24.925 189.142 1.00 58.25 417 LYS A CA 1
ATOM 3502 C C . LYS A 1 417 ? -136.204 -25.137 190.568 1.00 58.25 417 LYS A C 1
ATOM 3504 O O . LYS A 1 417 ? -136.789 -25.930 191.305 1.00 58.25 417 LYS A O 1
ATOM 3509 N N . THR A 1 418 ? -135.122 -24.471 190.963 1.00 58.94 418 THR A N 1
ATOM 3510 C CA . THR A 1 418 ? -134.577 -24.591 192.324 1.00 58.94 418 THR A CA 1
ATOM 3511 C C . THR A 1 418 ? -135.524 -23.943 193.330 1.00 58.94 418 THR A C 1
ATOM 3513 O O . THR A 1 418 ? -135.812 -24.535 194.374 1.00 58.94 418 THR A O 1
ATOM 3516 N N . GLU A 1 419 ? -136.092 -22.788 192.984 1.00 56.81 419 GLU A N 1
ATOM 3517 C CA . GLU A 1 419 ? -137.069 -22.106 193.831 1.00 56.81 419 GLU A CA 1
ATOM 3518 C C . GLU A 1 419 ? -138.436 -22.824 193.823 1.00 56.81 419 GLU A C 1
ATOM 3520 O O . GLU A 1 419 ? -139.073 -22.949 194.872 1.00 56.81 419 GLU A O 1
ATOM 3525 N N . GLU A 1 420 ? -138.841 -23.439 192.702 1.00 56.03 420 GLU A N 1
ATOM 3526 C CA . GLU A 1 420 ? -140.026 -24.313 192.655 1.00 56.03 420 GLU A CA 1
ATOM 3527 C C . GLU A 1 420 ? -139.892 -25.530 193.597 1.00 56.03 420 GLU A C 1
ATOM 3529 O O . GLU A 1 420 ? -140.815 -25.858 194.352 1.00 56.03 420 GLU A O 1
ATOM 3534 N N . VAL A 1 421 ? -138.724 -26.185 193.614 1.00 60.62 421 VAL A N 1
ATOM 3535 C CA . VAL A 1 421 ? -138.418 -27.284 194.551 1.00 60.62 421 VAL A CA 1
ATOM 3536 C C . VAL A 1 421 ? -138.451 -26.803 196.005 1.00 60.62 421 VAL A C 1
ATOM 3538 O O . VAL A 1 421 ? -138.928 -27.532 196.880 1.00 60.62 421 VAL A O 1
ATOM 3541 N N . ARG A 1 422 ? -138.007 -25.570 196.270 1.00 61.41 422 ARG A N 1
ATOM 3542 C CA . ARG A 1 422 ? -138.046 -24.945 197.600 1.00 61.41 422 ARG A CA 1
ATOM 3543 C C . ARG A 1 422 ? -139.482 -24.762 198.097 1.00 61.41 422 ARG A C 1
ATOM 3545 O O . ARG A 1 422 ? -139.803 -25.206 199.199 1.00 61.41 422 ARG A O 1
ATOM 3552 N N . MET A 1 423 ? -140.362 -24.220 197.253 1.00 57.19 423 MET A N 1
ATOM 3553 C CA . MET A 1 423 ? -141.793 -24.054 197.546 1.00 57.19 423 MET A CA 1
ATOM 3554 C C . MET A 1 423 ? -142.501 -25.403 197.758 1.00 57.19 423 MET A C 1
ATOM 3556 O O . MET A 1 423 ? -143.233 -25.579 198.735 1.00 57.19 423 MET A O 1
ATOM 3560 N N . ARG A 1 424 ? -142.222 -26.402 196.907 1.00 59.06 424 ARG A N 1
ATOM 3561 C CA . ARG A 1 424 ? -142.754 -27.772 197.057 1.00 59.06 424 ARG A CA 1
ATOM 3562 C C . ARG A 1 424 ? -142.307 -28.453 198.359 1.00 59.06 424 ARG A C 1
ATOM 3564 O O . ARG A 1 424 ? -143.015 -29.335 198.846 1.00 59.06 424 ARG A O 1
ATOM 3571 N N . LYS A 1 425 ? -141.159 -28.071 198.933 1.00 59.44 425 LYS A N 1
ATOM 3572 C CA . LYS A 1 425 ? -140.673 -28.627 200.206 1.00 59.44 425 LYS A CA 1
ATOM 3573 C C . LYS A 1 425 ? -141.470 -28.104 201.406 1.00 59.44 425 LYS A C 1
ATOM 3575 O O . LYS A 1 425 ? -141.922 -28.914 202.210 1.00 59.44 425 LYS A O 1
ATOM 3580 N N . VAL A 1 426 ? -141.726 -26.793 201.462 1.00 61.81 426 VAL A N 1
ATOM 3581 C CA . VAL A 1 426 ? -142.548 -26.160 202.516 1.00 61.81 426 VAL A CA 1
ATOM 3582 C C . VAL A 1 426 ? -143.965 -26.74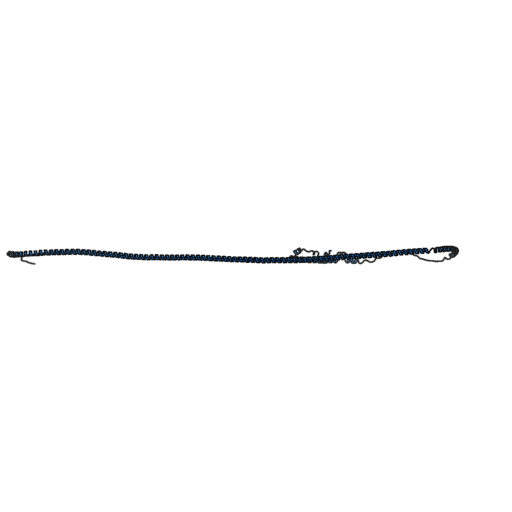8 202.542 1.00 61.81 426 VAL A C 1
ATOM 3584 O O . VAL A 1 426 ? -144.475 -27.089 203.608 1.00 61.81 426 VAL A O 1
ATOM 3587 N N . ALA A 1 427 ? -144.574 -26.959 201.369 1.00 58.06 427 ALA A N 1
ATOM 3588 C CA . ALA A 1 427 ? -145.894 -27.587 201.263 1.00 58.06 427 ALA A CA 1
ATOM 3589 C C . ALA A 1 427 ? -145.928 -29.018 201.844 1.00 58.06 427 ALA A C 1
ATOM 3591 O O . ALA A 1 427 ? -146.865 -29.380 202.556 1.00 58.06 427 ALA A O 1
ATOM 3592 N N . LYS A 1 428 ? -144.886 -29.828 201.598 1.00 58.84 428 LYS A N 1
ATOM 3593 C CA . LYS A 1 428 ? -144.797 -31.201 202.130 1.00 58.84 428 LYS A CA 1
ATOM 3594 C C . LYS A 1 428 ? -144.579 -31.273 203.639 1.00 58.84 428 LYS A C 1
ATOM 3596 O O . LYS A 1 428 ? -144.990 -32.254 204.255 1.00 58.84 428 LYS A O 1
ATOM 3601 N N . GLU A 1 429 ? -143.934 -30.280 204.242 1.00 58.25 429 GLU A N 1
ATOM 3602 C CA . GLU A 1 429 ? -143.742 -30.250 205.695 1.00 58.25 429 GLU A CA 1
ATOM 3603 C C . GLU A 1 429 ? -145.075 -29.956 206.413 1.00 58.25 429 GLU A C 1
ATOM 3605 O O . GLU A 1 429 ? -145.422 -30.681 207.345 1.00 58.25 429 GLU A O 1
ATOM 3610 N N . GLN A 1 430 ? -145.906 -29.046 205.881 1.00 58.25 430 GLN A N 1
ATOM 3611 C CA . GLN A 1 430 ? -147.280 -28.822 206.369 1.00 58.25 430 GLN A CA 1
ATOM 3612 C C . GLN A 1 430 ? -148.198 -30.049 206.191 1.00 58.25 430 GLN A C 1
ATOM 3614 O O . GLN A 1 430 ? -149.012 -30.361 207.063 1.00 58.25 430 GLN A O 1
ATOM 3619 N N . GLU A 1 431 ? -148.073 -30.781 205.079 1.00 57.25 431 GLU A N 1
ATOM 3620 C CA . GLU A 1 431 ? -148.883 -31.984 204.842 1.00 57.25 431 GLU A CA 1
ATOM 3621 C C . GLU A 1 431 ? -148.474 -33.164 205.747 1.00 57.25 431 GLU A C 1
ATOM 3623 O O . GLU A 1 431 ? -149.334 -33.911 206.219 1.00 57.25 431 GLU A O 1
ATOM 3628 N N . ASN A 1 432 ? -147.188 -33.289 206.091 1.00 59.97 432 ASN A N 1
ATOM 3629 C CA . ASN A 1 432 ? -146.715 -34.297 207.045 1.00 59.97 432 ASN A CA 1
ATOM 3630 C C . ASN A 1 432 ? -147.232 -34.064 208.477 1.00 59.97 432 ASN A C 1
ATOM 3632 O O . ASN A 1 432 ? -147.577 -35.037 209.154 1.00 59.97 432 ASN A O 1
ATOM 3636 N N . GLU A 1 433 ? -147.342 -32.814 208.943 1.00 59.34 433 GLU A N 1
ATOM 3637 C CA . GLU A 1 433 ? -147.990 -32.522 210.235 1.00 59.34 433 GLU A CA 1
ATOM 3638 C C . GLU A 1 433 ? -149.467 -32.943 210.225 1.00 59.34 433 GLU A C 1
ATOM 3640 O O . GLU A 1 433 ? -149.940 -33.604 211.157 1.00 59.34 433 GLU A O 1
ATOM 3645 N N . ARG A 1 434 ? -150.180 -32.661 209.126 1.00 58.72 434 ARG A N 1
ATOM 3646 C CA . ARG A 1 434 ? -151.584 -33.055 208.936 1.00 58.72 434 ARG A CA 1
ATOM 3647 C C . ARG A 1 434 ? -151.777 -34.576 208.933 1.00 58.72 434 ARG A C 1
ATOM 3649 O O . ARG A 1 434 ? -152.698 -35.071 209.583 1.00 58.72 434 ARG A O 1
ATOM 3656 N N . ILE A 1 435 ? -150.902 -35.328 208.262 1.00 58.94 435 ILE A N 1
ATOM 3657 C CA . ILE A 1 435 ? -150.944 -36.803 208.253 1.00 58.94 435 ILE A CA 1
ATOM 3658 C C . ILE A 1 435 ? -150.663 -37.372 209.652 1.00 58.94 435 ILE A C 1
ATOM 3660 O O . ILE A 1 435 ? -151.346 -38.300 210.095 1.00 58.94 435 ILE A O 1
ATOM 3664 N N . LYS A 1 436 ? -149.709 -36.793 210.393 1.00 54.66 436 LYS A N 1
ATOM 3665 C CA . LYS A 1 436 ? -149.371 -37.250 211.749 1.00 54.66 436 LYS A CA 1
ATOM 3666 C C . LYS A 1 436 ? -150.516 -37.026 212.746 1.00 54.66 436 LYS A C 1
ATOM 3668 O O . LYS A 1 436 ? -150.749 -37.892 213.587 1.00 54.66 436 LYS A O 1
ATOM 3673 N N . MET A 1 437 ? -151.267 -35.931 212.599 1.00 53.44 437 MET A N 1
ATOM 3674 C CA . MET A 1 437 ? -152.504 -35.669 213.350 1.00 53.44 437 MET A CA 1
ATOM 3675 C C . MET A 1 437 ? -153.601 -36.706 213.044 1.00 53.44 437 MET A C 1
ATOM 3677 O O . MET A 1 437 ? -154.256 -37.193 213.962 1.00 53.44 437 MET A O 1
ATOM 3681 N N . MET A 1 438 ? -153.779 -37.104 211.777 1.00 47.56 438 MET A N 1
ATOM 3682 C CA . MET A 1 438 ? -154.807 -38.087 211.388 1.00 47.56 438 MET A CA 1
ATOM 3683 C C . MET A 1 438 ? -154.516 -39.519 211.868 1.00 47.56 438 MET A C 1
ATOM 3685 O O . MET A 1 438 ? -155.448 -40.268 212.158 1.00 47.56 438 MET A O 1
ATOM 3689 N N . SER A 1 439 ? -153.244 -39.907 212.001 1.00 46.12 439 SER A N 1
ATOM 3690 C CA . SER A 1 439 ? -152.868 -41.257 212.460 1.00 46.12 439 SER A CA 1
ATOM 3691 C C . SER A 1 439 ? -153.262 -41.541 213.925 1.00 46.12 439 SER A C 1
ATOM 3693 O O . SER A 1 439 ? -153.430 -42.692 214.318 1.00 46.12 439 SER A O 1
ATOM 3695 N N . MET A 1 440 ? -153.510 -40.502 214.733 1.00 48.06 440 MET A N 1
ATOM 3696 C CA . MET A 1 440 ? -154.007 -40.634 216.113 1.00 48.06 440 MET A CA 1
ATOM 3697 C C . MET A 1 440 ? -155.528 -40.887 216.223 1.00 48.06 440 MET A C 1
ATOM 3699 O O . MET A 1 440 ? -156.079 -40.763 217.317 1.00 48.06 440 MET A O 1
ATOM 3703 N N . HIS A 1 441 ? -156.238 -41.202 215.130 1.00 48.56 441 HIS A N 1
ATOM 3704 C CA . HIS A 1 441 ? -157.712 -41.273 215.120 1.00 48.56 441 HIS A CA 1
ATOM 3705 C C . HIS A 1 441 ? -158.347 -42.559 214.561 1.00 48.56 441 HIS A C 1
ATOM 3707 O O . HIS A 1 441 ? -159.572 -42.648 214.550 1.00 48.56 441 HIS A O 1
ATOM 3713 N N . LEU A 1 442 ? -157.574 -43.568 214.139 1.00 44.28 442 LEU A N 1
ATOM 3714 C CA . LEU A 1 442 ? -158.123 -44.807 213.550 1.00 44.28 442 LEU A CA 1
ATOM 3715 C C . LEU A 1 442 ? -157.608 -46.099 214.212 1.00 44.28 442 LEU A C 1
ATOM 3717 O O . LEU A 1 442 ? -157.200 -47.047 213.547 1.00 44.28 442 LEU A O 1
ATOM 3721 N N . ASN A 1 443 ? -157.710 -46.159 215.541 1.00 47.31 443 ASN A N 1
ATOM 3722 C CA . ASN A 1 443 ? -157.830 -47.440 216.244 1.00 47.31 443 ASN A CA 1
ATOM 3723 C C . ASN A 1 443 ? -159.292 -47.916 216.170 1.00 47.31 443 ASN A C 1
ATOM 3725 O O . ASN A 1 443 ? -160.174 -47.215 216.659 1.00 47.31 443 ASN A O 1
ATOM 3729 N N . GLY A 1 444 ? -159.535 -49.127 215.651 1.00 39.91 444 GLY A N 1
ATOM 3730 C CA . GLY A 1 444 ? -160.796 -49.853 215.877 1.00 39.91 444 GLY A CA 1
ATOM 3731 C C . GLY A 1 444 ? -161.759 -49.999 214.692 1.00 39.91 444 GLY A C 1
ATOM 3732 O O . GLY A 1 444 ? -162.878 -49.514 214.773 1.00 39.91 444 GLY A O 1
ATOM 3733 N N . ILE A 1 445 ? -161.350 -50.741 213.654 1.00 46.59 445 ILE A N 1
ATOM 3734 C CA . ILE A 1 445 ? -162.165 -51.591 212.749 1.00 46.59 445 ILE A CA 1
ATOM 3735 C C . ILE A 1 445 ? -161.163 -52.568 212.094 1.00 46.59 445 ILE A C 1
ATOM 3737 O O . ILE A 1 445 ? -160.149 -52.115 211.574 1.00 46.59 445 ILE A O 1
ATOM 3741 N N . GLY A 1 446 ? -161.341 -53.892 212.079 1.00 37.88 446 GLY A N 1
ATOM 3742 C CA . GLY A 1 446 ? -162.294 -54.736 212.813 1.00 37.88 446 GLY A CA 1
ATOM 3743 C C . GLY A 1 446 ? -162.028 -56.228 212.531 1.00 37.88 446 GLY A C 1
ATOM 3744 O O . GLY A 1 446 ? -161.797 -56.600 211.381 1.00 37.88 446 GLY A O 1
ATOM 3745 N N . ASP A 1 447 ? -162.032 -57.085 213.560 1.00 46.34 447 ASP A N 1
ATOM 3746 C CA . ASP A 1 447 ? -161.675 -58.516 213.476 1.00 46.34 447 ASP A CA 1
ATOM 3747 C C . ASP A 1 447 ? -162.673 -59.367 212.653 1.00 46.34 447 ASP A C 1
ATOM 3749 O O . ASP A 1 447 ? -163.512 -60.074 213.210 1.00 46.34 447 ASP A O 1
ATOM 3753 N N . VAL A 1 448 ? -162.563 -59.347 211.318 1.00 48.03 448 VAL A N 1
ATOM 3754 C CA . VAL A 1 448 ? -163.414 -60.156 210.414 1.00 48.03 448 VAL A CA 1
ATOM 3755 C C . VAL A 1 448 ? -162.632 -61.258 209.683 1.00 48.03 448 VAL A C 1
ATOM 3757 O O . VAL A 1 448 ? -163.082 -62.402 209.642 1.00 48.03 448 VAL A O 1
ATOM 3760 N N . GLU A 1 449 ? -161.421 -60.996 209.181 1.00 45.47 449 GLU A N 1
ATOM 3761 C CA . GLU A 1 449 ? -160.660 -61.997 208.401 1.00 45.47 449 GLU A CA 1
ATOM 3762 C C . GLU A 1 449 ? -159.977 -63.102 209.234 1.00 45.47 449 GLU A C 1
ATOM 3764 O O . GLU A 1 449 ? -159.369 -64.013 208.679 1.00 45.47 449 GLU A O 1
ATOM 3769 N N . LYS A 1 450 ? -160.181 -63.136 210.560 1.00 50.25 450 LYS A N 1
ATOM 3770 C CA . LYS A 1 450 ? -159.942 -64.354 211.366 1.00 50.25 450 LYS A CA 1
ATOM 3771 C C . LYS A 1 450 ? -160.979 -65.459 211.117 1.00 50.25 450 LYS A C 1
ATOM 3773 O O . LYS A 1 450 ? -160.747 -66.594 211.527 1.00 50.25 450 LYS A O 1
ATOM 3778 N N . ALA A 1 451 ? -162.111 -65.146 210.481 1.00 48.09 451 ALA A N 1
ATOM 3779 C CA . ALA A 1 451 ? -163.199 -66.096 210.239 1.00 48.09 451 ALA A CA 1
ATOM 3780 C C . ALA A 1 451 ? -163.134 -66.793 208.867 1.00 48.09 451 ALA A C 1
ATOM 3782 O O . ALA A 1 451 ? -163.778 -67.828 208.686 1.00 48.09 451 ALA A O 1
ATOM 3783 N N . ILE A 1 452 ? -162.351 -66.289 207.902 1.00 51.72 452 ILE A N 1
ATOM 3784 C CA . ILE A 1 452 ? -162.204 -66.939 206.589 1.00 51.72 452 ILE A CA 1
ATOM 3785 C C . ILE A 1 452 ? -161.124 -68.028 206.661 1.00 51.72 452 ILE A C 1
ATOM 3787 O O . ILE A 1 452 ? -160.005 -67.897 206.182 1.00 51.72 452 ILE A O 1
ATOM 3791 N N . ASN A 1 453 ? -161.544 -69.148 207.252 1.00 44.81 453 ASN A N 1
ATOM 3792 C CA . ASN A 1 453 ? -161.424 -70.476 206.652 1.00 44.81 453 ASN A CA 1
ATOM 3793 C C . ASN A 1 453 ? -160.044 -70.833 206.057 1.00 44.81 453 ASN A C 1
ATOM 3795 O O . ASN A 1 453 ? -159.790 -70.607 204.882 1.00 44.81 453 ASN A O 1
ATOM 3799 N N . VAL A 1 454 ? -159.155 -71.572 206.731 1.00 55.00 454 VAL A N 1
ATOM 3800 C CA . VAL A 1 454 ? -159.375 -72.841 207.477 1.00 55.00 454 VAL A CA 1
ATOM 3801 C C . VAL A 1 454 ? -160.011 -73.968 206.624 1.00 55.00 454 VAL A C 1
ATOM 3803 O O . VAL A 1 454 ? -159.973 -75.129 207.030 1.00 55.00 454 VAL A O 1
ATOM 3806 N N . LEU A 1 455 ? -160.473 -73.687 205.394 1.00 44.28 455 LEU A N 1
ATOM 3807 C CA . LEU A 1 455 ? -161.088 -74.649 204.458 1.00 44.28 455 LEU A CA 1
ATOM 3808 C C . LEU A 1 455 ? -160.202 -74.933 203.227 1.00 44.28 455 LEU A C 1
ATOM 3810 O O . LEU A 1 455 ? -160.669 -74.825 202.095 1.00 44.28 455 LEU A O 1
ATOM 3814 N N . LYS A 1 456 ? -158.924 -75.257 203.487 1.00 45.78 456 LYS A N 1
ATOM 3815 C CA . LYS A 1 456 ? -157.906 -75.939 202.641 1.00 45.78 456 LYS A CA 1
ATOM 3816 C C . LYS A 1 456 ? -156.517 -75.598 203.226 1.00 45.78 456 LYS A C 1
ATOM 3818 O O . LYS A 1 456 ? -155.941 -74.583 202.862 1.00 45.78 456 LYS A O 1
ATOM 3823 N N . ARG A 1 457 ? -155.934 -76.262 204.234 1.00 51.91 457 ARG A N 1
ATOM 3824 C CA . ARG A 1 457 ? -156.037 -77.646 204.744 1.00 51.91 457 ARG A CA 1
ATOM 3825 C C . ARG A 1 457 ? -155.820 -78.741 203.688 1.00 51.91 457 ARG A C 1
ATOM 3827 O O . ARG A 1 457 ? -156.364 -78.664 202.599 1.00 51.91 457 ARG A O 1
ATOM 3834 N N . SER A 1 458 ? -155.093 -79.773 204.133 1.00 44.97 458 SER A N 1
ATOM 3835 C CA . SER A 1 458 ? -155.008 -81.147 203.606 1.00 44.97 458 SER A CA 1
ATOM 3836 C C . SER A 1 458 ? -154.567 -81.378 202.151 1.00 44.97 458 SER A C 1
ATOM 3838 O O . SER A 1 458 ? -155.261 -80.992 201.223 1.00 44.97 458 SER A O 1
ATOM 3840 N N . GLN A 1 459 ? -153.519 -82.212 202.034 1.00 38.91 459 GLN A N 1
ATOM 3841 C CA . GLN A 1 459 ? -153.141 -83.058 200.885 1.00 38.91 459 GLN A CA 1
ATOM 3842 C C . GLN A 1 459 ? -152.587 -82.337 199.630 1.00 38.91 459 GLN A C 1
ATOM 3844 O O . GLN A 1 459 ? -152.988 -81.224 199.316 1.00 38.91 459 GLN A O 1
ATOM 3849 N N . GLY A 1 460 ? -151.645 -82.919 198.876 1.00 34.03 460 GLY A N 1
ATOM 3850 C CA . GLY A 1 460 ? -150.853 -84.139 199.127 1.00 34.03 460 GLY A CA 1
ATOM 3851 C C . GLY A 1 460 ? -150.651 -84.997 197.871 1.00 34.03 460 GLY A C 1
ATOM 3852 O O . GLY A 1 460 ? -151.612 -85.182 197.134 1.00 34.03 460 GLY A O 1
ATOM 3853 N N . ALA A 1 461 ? -149.444 -85.563 197.718 1.00 35.16 461 ALA A N 1
ATOM 3854 C CA . ALA A 1 461 ? -148.952 -86.297 196.537 1.00 35.16 461 ALA A CA 1
ATOM 3855 C C . ALA A 1 461 ? -148.817 -85.426 195.259 1.00 35.16 461 ALA A C 1
ATOM 3857 O O . ALA A 1 461 ? -149.474 -84.393 195.133 1.00 35.16 461 ALA A O 1
ATOM 3858 N N . GLU A 1 462 ? -147.937 -85.755 194.310 1.00 37.78 462 GLU A N 1
ATOM 3859 C CA . GLU A 1 462 ? -147.000 -86.902 194.229 1.00 37.78 462 GLU A CA 1
ATOM 3860 C C . GLU A 1 462 ? -145.539 -86.496 194.501 1.00 37.78 462 GLU A C 1
ATOM 3862 O O . GLU A 1 462 ? -145.128 -85.408 194.039 1.00 37.78 462 GLU A O 1
#

Solvent-accessible surface area (backbone atoms only — not comparable to full-atom values): 26683 Å² total; per-residue (Å²): 135,54,61,70,58,54,26,28,59,74,72,71,48,61,83,72,72,77,58,82,77,57,72,62,62,37,44,75,71,32,98,44,64,70,60,16,50,54,53,48,52,58,48,48,58,52,48,55,48,53,55,48,56,41,51,54,43,32,49,50,43,59,73,68,60,78,66,88,51,72,90,74,76,57,74,66,84,80,65,67,74,69,79,82,73,85,90,80,89,87,86,89,88,90,84,90,85,92,87,89,88,89,88,90,84,86,90,85,90,85,84,83,70,78,76,58,61,80,62,45,68,68,49,48,65,60,46,55,59,58,47,52,60,58,45,54,57,48,50,59,55,50,58,60,53,68,77,70,56,64,64,63,56,51,50,54,52,50,53,52,49,50,57,48,51,55,52,51,49,54,50,51,50,53,47,53,51,49,49,53,50,52,52,50,52,51,49,54,50,50,52,54,49,52,53,50,48,56,52,50,50,55,53,47,53,52,51,52,50,54,50,52,52,50,51,53,52,52,52,51,55,49,50,56,50,51,51,51,51,50,52,51,53,48,53,50,51,54,51,52,52,50,53,49,54,53,47,53,53,51,51,50,52,50,50,54,51,52,51,50,53,52,51,52,55,50,51,56,50,50,53,50,51,52,54,49,50,54,49,51,51,49,52,51,53,50,51,50,51,53,49,52,51,53,49,50,54,50,49,52,59,46,51,56,48,49,52,53,48,52,49,51,53,48,56,48,49,51,52,51,49,52,52,52,51,50,52,48,49,56,49,50,53,51,49,49,59,50,47,54,56,48,54,49,48,50,52,54,49,50,54,51,50,50,54,51,50,51,54,50,51,54,52,49,53,52,51,50,56,51,51,54,52,51,56,49,54,52,49,56,48,52,52,59,48,52,54,51,51,50,53,50,53,56,52,50,53,58,48,52,59,47,56,51,52,53,50,53,54,58,46,55,62,45,54,57,51,51,53,51,54,52,55,56,48,59,55,52,54,58,49,50,55,55,52,58,61,55,69,79,71,74,84,88,84,76,98,54,81,86,68,71,63,92,81,73,72,82,88,78,84,135